Protein 3HKM (pdb70)

CATH classification: 3.30.230.70

Sequence (615 aa):
RADGRNPNQLRPFSCTRNPLDRAHGSARWAQGDTIVLAAVYGPKPGTRKGENPEKASIEVVWKPMTGQIGKQEKEYEMTLKRTLQSICLLTVHPNTTTSVILQVVGNDGSLLPCAINACCAALVFAGIPLKHLAVAIGCGVLEDGEVILDTNKAEEQQLKSFAHLVFPNLITSITHGVMSEEDYFSCIERGLAASSRISDFMRTTLQRADGRNPNQLRPFSCTRNPLDRAHGSARWAQGDTIVLAAVYGPKPGTRKGENPEKASIEVVWKPMTGQIGKQEKEYEMTLKRTLQSICLLTVHPNTTTSVILQVVGNDGSLLPCAINACCAALVFAGIPLKHLAVAIGCGVLEDGEVILDTNKAEEQQLKSFAHLVFPNSRKRGLITSITHGVMSEEDYFSCIERGLAASSRISDFMRTTLQKRADGRNPNQLRPFSCTRNPLRAHGSARWAQGDTIVLAAVYGPKPGTRKASIEVVWKPMTGQIGKQEKEYEMTLKRTLQSICLLTVHPNTTTSVILQVVGNDGSLLPCAINACCAALVFAGIPLKHLAVAIGCGVVILDTNKAEEQQLKSFAHLVFPLITSITHGMSEEDYFSCIERGLAASSRISDFMRTTLQKQ

Solvent-accessible surface area: 28335 Å² total; per-residue (Å²): 69,109,70,66,29,78,51,80,77,22,3,112,49,57,27,63,70,56,59,61,150,219,11,113,0,0,0,97,0,16,8,36,105,0,33,0,30,0,4,0,71,1,48,143,115,30,23,147,209,74,99,68,54,130,103,17,11,9,32,9,61,7,79,25,98,110,70,168,51,27,149,56,41,101,38,24,45,98,4,0,70,68,0,0,85,47,0,1,61,46,85,70,78,68,68,10,12,3,36,0,44,0,56,2,60,14,47,42,0,2,14,2,1,0,0,0,0,0,0,0,3,0,0,46,65,15,53,12,39,38,108,52,19,0,1,2,4,3,1,0,6,42,160,132,25,83,4,3,0,7,4,17,71,58,11,47,28,110,14,100,5,45,0,11,0,2,7,59,68,84,27,14,2,18,6,34,25,35,4,24,54,78,27,40,119,29,0,46,84,54,0,108,86,11,8,53,170,6,4,90,30,12,129,99,95,17,158,73,93,76,60,21,84,39,65,74,30,12,121,47,64,28,55,139,45,49,59,134,208,13,117,0,0,0,110,0,18,11,38,108,0,33,0,36,0,4,0,73,2,45,92,113,24,41,112,207,74,94,78,71,134,88,12,19,15,48,4,73,8,104,20,105,119,72,156,56,37,127,84,31,72,44,34,16,103,27,0,53,81,0,0,69,29,0,2,75,30,102,68,78,61,64,12,0,5,25,1,52,0,46,3,68,10,53,39,0,1,5,4,0,0,0,3,0,0,0,0,2,0,0,63,28,17,53,13,37,36,111,26,26,0,1,4,2,1,0,0,1,42,135,128,21,62,2,7,0,2,1,13,96,58,13,39,41,115,28,114,1,19,0,17,0,6,1,15,15,48,150,192,169,46,32,4,4,4,18,8,37,30,27,4,18,30,121,34,24,107,38,0,38,126,63,0,86,74,13,9,55,177,5,2,78,42,10,46,85,76,15,120,210,197,86,83,70,25,88,47,61,99,20,11,112,27,62,24,61,110,66,29,162,222,22,96,0,3,0,82,0,24,13,32,108,0,36,0,43,0,12,0,68,0,48,101,107,39,76,210,158,15,31,15,52,14,58,3,82,11,108,123,66,155,75,23,161,99,31,108,72,20,30,89,27,0,40,188,2,0,67,46,0,2,58,50,82,86,79,39,87,4,19,4,24,0,50,0,54,4,62,12,61,40,1,2,15,0,1,0,0,0,0,0,0,0,4,0,0,58,44,17,56,14,46,36,114,66,18,0,5,3,3,4,0,0,55,74,32,1,4,3,20,74,57,18,42,103,117,15,110,5,30,0,8,6,2,14,72,174,38,23,61,42,48,42,15,64,59,80,97,52,49,89,22,5,54,111,80,0,100,74,22,10,57,149,5,26,78,40,11,145,76,65,11,114,136,206

Secondary structure (DSSP, 8-state):
-TTS--TTPPPPEEEEE---SSSSEEEEEEETTEEEEEEE--PEE---TTS-SSS-EEEEEEE-SSS---TTHHHHHHHHHHHHHHHB-TTSS-SEEEEEEEEEEE-SS-HHHHHHHHHHHHHHHHT--BSS-EEEEEEEE-TTS-EEES--HHHHTT-SEEEEEEEE----EEEEE-EEHHHHHHHHHHHHHHHHHHHHIIIIIT-/-TTS--TT-PPPEEEEE---SSSSEEEEEEETTEEEEEEEEEEEES--TTS-TTSEEEEEEEE-SSSS--TTHHHHHHHHHHHHHHHB-TTSSSSEEEEEEEEEEE-SS-HHHHHHHHHHHHHHHHT--BSSEEEEEEEEE-SSS-EEES--HHHHHH-SEEEEEEEEE------SEEEEEEEEEHHHHHHHHHHHHHHHHHHHHHHHTTTT-/--SS--TTPPPPEEEEES----SEEEEEEETTEEEEEEEEEEEE----EEEEEEEE-SSSS--SHHHHHHHHHHHHHHHHB-TTSSSSEEEEEEEEEEE-SS-HHHHHHHHHHHHHHHHT--BSS--EEEEEE---BS--HHHHHT-S-EEEEEE---EEEEE---HHHHHHHHHHHHHHTHHHHHHHHTTTT--

B-factor: mean 26.09, std 4.74, range [13.88, 45.5]

GO terms:
  GO:0003690 double-stranded DNA binding (F, IDA)
  GO:0003727 single-stranded RNA binding (F, IDA)
  GO:0004536 DNA nuclease activity (F, IDA)
  GO:0004540 RNA nuclease activity (F, IDA)
  GO:0042802 identical protein binding (F, IPI)

Foldseek 3Di:
DVVPDDQLDFADKDWDWDPDPQALTKIFIDGPQWTKIKGKHAWAAADDPPDDLQWEAEAEDEAELDDGDDPVSVVLRVVLRQLQVQFFDTNPDGRTYMYMYMYTNGAFAPNSQRSNLRHQLRCVSSVGHTNFGKHKWKWFADDVLRIHIRHTNVSVVPGFKIKIAIVGVVRDMDIGGDADPSSVVVRVVSCVVSRVVSVVCSVPVSD/DVVPDDQQDFADKDWDWAPDDQALTKIFIDGDQWTKIKGKHDWAAADDVPDFQQWGEEAEDEAEQDDDDDPVVVVLGVVLRLLVVLFFDTRPRGRTYMYMYMYTNGAFAPNSQRRLLRNQLRCVSNVTHTLFGKHKWKWAAAPVLGIHIRDTNVRVVPGQKIKIWIDGPNPCDQTSDMDMDHDDDVSSVVNRSVSCVVCSVVSVCCSVPVSVD/DVVPDDQLDFADKDWDWADDQALTWIFIDGPQWTKIKGKHPFAAADCQGAEEEDEAEQDDDQDPVNVVLRVLLRQLVVVFFPRPPDGRTYMYMYMHGNGAWAPNSQRRNLRNLLRCVSSVTHGPAGKHWWKHFQSHINHTNVRVVVGQKIWIQIDSNRDIDMDRDDPVSVVSNVVSCVVSSCVRVVCSVPVSVDD

Structure (mmCIF, N/CA/C/O backbone):
data_3HKM
#
_entry.id   3HKM
#
_cell.length_a   111.607
_cell.length_b   111.607
_cell.length_c   57.702
_cell.angle_alpha   90.00
_cell.angle_beta   90.00
_cell.angle_gamma   120.00
#
_symmetry.space_group_name_H-M   'P 31'
#
loop_
_entity.id
_entity.type
_entity.pdbx_description
1 polymer 'Os03g0854200 protein'
2 water water
#
loop_
_atom_site.group_PDB
_atom_site.id
_atom_site.type_symbol
_atom_site.label_atom_id
_atom_site.label_alt_id
_atom_site.label_comp_id
_atom_site.label_asym_id
_atom_site.label_entity_id
_atom_site.label_seq_id
_atom_site.pdbx_PDB_ins_code
_atom_site.Cartn_x
_atom_site.Cartn_y
_atom_site.Cartn_z
_atom_site.occupancy
_atom_site.B_iso_or_equiv
_atom_site.auth_seq_id
_atom_site.auth_comp_id
_atom_site.auth_asym_id
_atom_site.auth_atom_id
_atom_site.pdbx_PDB_model_num
ATOM 1 N N . ARG A 1 5 ? 15.030 13.711 -9.922 1.00 31.36 5 ARG A N 1
ATOM 2 C CA . ARG A 1 5 ? 15.916 14.081 -8.824 1.00 28.56 5 ARG A CA 1
ATOM 3 C C . ARG A 1 5 ? 17.070 13.097 -8.795 1.00 28.05 5 ARG A C 1
ATOM 4 O O . ARG A 1 5 ? 16.960 11.997 -9.328 1.00 29.51 5 ARG A O 1
ATOM 12 N N . ALA A 1 6 ? 18.176 13.493 -8.178 1.00 30.11 6 ALA A N 1
ATOM 13 C CA . ALA A 1 6 ? 19.369 12.651 -8.135 1.00 30.64 6 ALA A CA 1
ATOM 14 C C . ALA A 1 6 ? 19.050 11.227 -7.705 1.00 30.91 6 ALA A C 1
ATOM 15 O O . ALA A 1 6 ? 19.487 10.267 -8.340 1.00 32.92 6 ALA A O 1
ATOM 17 N N . ASP A 1 7 ? 18.282 11.090 -6.627 1.00 31.35 7 ASP A N 1
ATOM 18 C CA . ASP A 1 7 ? 18.020 9.773 -6.054 1.00 30.78 7 ASP A CA 1
ATOM 19 C C . ASP A 1 7 ? 17.031 8.956 -6.876 1.00 29.98 7 ASP A C 1
ATOM 20 O O . ASP A 1 7 ? 16.810 7.776 -6.595 1.00 30.21 7 ASP A O 1
ATOM 25 N N . GLY A 1 8 ? 16.438 9.581 -7.887 1.00 29.55 8 GLY A N 1
ATOM 26 C CA . GLY A 1 8 ? 15.566 8.867 -8.801 1.00 28.20 8 GLY A CA 1
ATOM 27 C C . GLY A 1 8 ? 14.096 9.048 -8.498 1.00 29.23 8 GLY A C 1
ATOM 28 O O . GLY A 1 8 ? 13.236 8.427 -9.131 1.00 29.97 8 GLY A O 1
ATOM 29 N N . ARG A 1 9 ? 13.796 9.899 -7.525 1.00 29.28 9 ARG A N 1
ATOM 30 C CA . ARG A 1 9 ? 12.409 10.226 -7.222 1.00 26.64 9 ARG A CA 1
ATOM 31 C C . ARG A 1 9 ? 11.924 11.358 -8.116 1.00 25.72 9 ARG A C 1
ATOM 32 O O . ARG A 1 9 ? 12.720 12.145 -8.621 1.00 27.58 9 ARG A O 1
ATOM 40 N N . ASN A 1 10 ? 10.615 11.432 -8.324 1.00 29.00 10 ASN A N 1
ATOM 41 C CA . ASN A 1 10 ? 10.034 12.606 -8.965 1.00 29.36 10 ASN A CA 1
ATOM 42 C C . ASN A 1 10 ? 9.543 13.592 -7.903 1.00 27.43 10 ASN A C 1
ATOM 43 O O . ASN A 1 10 ? 9.331 13.211 -6.747 1.00 27.96 10 ASN A O 1
ATOM 48 N N . PRO A 1 11 ? 9.387 14.868 -8.286 1.00 29.52 11 PRO A N 1
ATOM 49 C CA . PRO A 1 11 ? 9.070 15.962 -7.364 1.00 27.07 11 PRO A CA 1
ATOM 50 C C . PRO A 1 11 ? 8.069 15.650 -6.245 1.00 25.84 11 PRO A C 1
ATOM 51 O O . PRO A 1 11 ? 8.329 16.031 -5.109 1.00 24.28 11 PRO A O 1
ATOM 55 N N . ASN A 1 12 ? 6.957 14.985 -6.535 1.00 26.04 12 ASN A N 1
ATOM 56 C CA . ASN A 1 12 ? 5.955 14.759 -5.491 1.00 26.75 12 ASN A CA 1
ATOM 57 C C . ASN A 1 12 ? 6.123 13.439 -4.752 1.00 26.68 12 ASN A C 1
ATOM 58 O O . ASN A 1 12 ? 5.246 13.040 -3.983 1.00 22.76 12 ASN A O 1
ATOM 63 N N . GLN A 1 13 ? 7.259 12.778 -4.975 1.00 25.59 13 GLN A N 1
ATOM 64 C CA . GLN A 1 13 ? 7.487 11.455 -4.410 1.00 25.46 13 GLN A CA 1
ATOM 65 C C . GLN A 1 13 ? 8.093 11.501 -3.007 1.00 24.92 13 GLN A C 1
ATOM 66 O O . GLN A 1 13 ? 9.146 12.109 -2.792 1.00 24.03 13 GLN A O 1
ATOM 72 N N . LEU A 1 14 ? 7.414 10.851 -2.064 1.00 23.21 14 LEU A N 1
ATOM 73 C CA . LEU A 1 14 ? 7.924 10.656 -0.716 1.00 21.29 14 LEU A CA 1
ATOM 74 C C . LEU A 1 14 ? 8.887 9.466 -0.687 1.00 22.54 14 LEU A C 1
ATOM 75 O O . LEU A 1 14 ? 8.645 8.444 -1.328 1.00 20.93 14 LEU A O 1
ATOM 80 N N . ARG A 1 15 ? 9.987 9.596 0.042 1.00 20.99 15 ARG A N 1
ATOM 81 C CA . ARG A 1 15 ? 10.906 8.474 0.150 1.00 22.23 15 ARG A CA 1
ATOM 82 C C . ARG A 1 15 ? 10.197 7.375 0.943 1.00 22.26 15 ARG A C 1
ATOM 83 O O . ARG A 1 15 ? 9.238 7.654 1.667 1.00 20.61 15 ARG A O 1
ATOM 91 N N . PRO A 1 16 ? 10.631 6.117 0.779 1.00 21.58 16 PRO A N 1
ATOM 92 C CA . PRO A 1 16 ? 9.897 5.049 1.471 1.00 21.51 16 PRO A CA 1
ATOM 93 C C . PRO A 1 16 ? 9.975 5.220 2.992 1.00 19.01 16 PRO A C 1
ATOM 94 O O . PRO A 1 16 ? 11.075 5.364 3.523 1.00 21.00 16 PRO A O 1
ATOM 98 N N . PHE A 1 17 ? 8.834 5.235 3.674 1.00 18.39 17 PHE A N 1
ATOM 99 C CA . PHE A 1 17 ? 8.834 5.302 5.139 1.00 19.44 17 PHE A CA 1
ATOM 100 C C . PHE A 1 17 ? 8.504 3.956 5.782 1.00 19.50 17 PHE A C 1
ATOM 101 O O . PHE A 1 17 ? 7.948 3.055 5.143 1.00 19.10 17 PHE A O 1
ATOM 109 N N . SER A 1 18 ? 8.861 3.832 7.056 1.00 19.49 18 SER A N 1
ATOM 110 C CA . SER A 1 18 ? 8.736 2.572 7.772 1.00 19.14 18 SER A CA 1
ATOM 111 C C . SER A 1 18 ? 8.655 2.855 9.257 1.00 18.15 18 SER A C 1
ATOM 112 O O . SER A 1 18 ? 8.983 3.951 9.696 1.00 18.53 18 SER A O 1
ATOM 115 N N . CYS A 1 19 ? 8.217 1.876 10.038 1.00 18.75 19 CYS A N 1
ATOM 116 C CA . CYS A 1 19 ? 8.132 2.083 11.481 1.00 20.02 19 CYS A CA 1
ATOM 117 C C . CYS A 1 19 ? 8.047 0.779 12.257 1.00 21.37 19 CYS A C 1
ATOM 118 O O . CYS A 1 19 ? 7.172 -0.047 12.013 1.00 22.38 19 CYS A O 1
ATOM 121 N N . THR A 1 20 ? 8.961 0.588 13.200 1.00 23.60 20 THR A N 1
ATOM 122 C CA . THR A 1 20 ? 8.789 -0.499 14.150 1.00 22.77 20 THR A CA 1
ATOM 123 C C . THR A 1 20 ? 7.963 -0.007 15.328 1.00 22.35 20 THR A C 1
ATOM 124 O O . THR A 1 20 ? 8.331 0.956 16.002 1.00 23.32 20 THR A O 1
ATOM 128 N N . ARG A 1 21 ? 6.828 -0.668 15.533 1.00 22.68 21 ARG A N 1
ATOM 129 C CA . ARG A 1 21 ? 5.951 -0.444 16.678 1.00 25.88 21 ARG A CA 1
ATOM 130 C C . ARG A 1 21 ? 6.685 -0.644 18.002 1.00 24.71 21 ARG A C 1
ATOM 131 O O . ARG A 1 21 ? 7.329 -1.674 18.211 1.00 22.06 21 ARG A O 1
ATOM 139 N N . ASN A 1 22 ? 6.555 0.344 18.888 1.00 22.61 22 ASN A N 1
ATOM 140 C CA . ASN A 1 22 ? 7.180 0.359 20.213 1.00 22.62 22 ASN A CA 1
ATOM 141 C C . ASN A 1 22 ? 8.365 -0.569 20.462 1.00 23.20 22 ASN A C 1
ATOM 142 O O . ASN A 1 22 ? 8.219 -1.630 21.071 1.00 23.43 22 ASN A O 1
ATOM 147 N N . PRO A 1 23 ? 9.552 -0.152 20.018 1.00 22.93 23 PRO A N 1
ATOM 148 C CA . PRO A 1 23 ? 10.763 -0.912 20.327 1.00 23.48 23 PRO A CA 1
ATOM 149 C C . PRO A 1 23 ? 11.046 -0.922 21.835 1.00 23.28 23 PRO A C 1
ATOM 150 O O . PRO A 1 23 ? 11.588 -1.894 22.358 1.00 24.08 23 PRO A O 1
ATOM 154 N N . LEU A 1 24 ? 10.673 0.152 22.523 1.00 22.49 24 LEU A N 1
ATOM 155 C CA . LEU A 1 24 ? 11.044 0.331 23.926 1.00 23.72 24 LEU A CA 1
ATOM 156 C C . LEU A 1 24 ? 10.054 -0.312 24.892 1.00 24.30 24 LEU A C 1
ATOM 157 O O . LEU A 1 24 ? 8.855 -0.067 24.817 1.00 25.56 24 LEU A O 1
ATOM 162 N N . ASP A 1 25 ? 10.568 -1.126 25.806 1.00 24.10 25 ASP A N 1
ATOM 163 C CA . ASP A 1 25 ? 9.725 -1.826 26.777 1.00 26.69 25 ASP A CA 1
ATOM 164 C C . ASP A 1 25 ? 9.209 -0.912 27.890 1.00 27.21 25 ASP A C 1
ATOM 165 O O . ASP A 1 25 ? 8.122 -1.140 28.435 1.00 26.67 25 ASP A O 1
ATOM 170 N N . ARG A 1 26 ? 9.991 0.113 28.228 1.00 25.23 26 ARG A N 1
ATOM 171 C CA . ARG A 1 26 ? 9.683 0.979 29.364 1.00 27.06 26 ARG A CA 1
ATOM 172 C C . ARG A 1 26 ? 8.715 2.083 28.963 1.00 28.26 26 ARG A C 1
ATOM 173 O O . ARG A 1 26 ? 8.046 2.680 29.811 1.00 27.37 26 ARG A O 1
ATOM 181 N N . ALA A 1 27 ? 8.654 2.358 27.664 1.00 25.96 27 ALA A N 1
ATOM 182 C CA . ALA A 1 27 ? 7.820 3.430 27.151 1.00 22.35 27 ALA A CA 1
ATOM 183 C C . ALA A 1 27 ? 6.367 2.969 27.065 1.00 22.01 27 ALA A C 1
ATOM 184 O O . ALA A 1 27 ? 6.093 1.785 26.852 1.00 22.63 27 ALA A O 1
ATOM 186 N N . HIS A 1 28 ? 5.436 3.896 27.253 1.00 20.32 28 HIS A N 1
ATOM 187 C CA . HIS A 1 28 ? 4.034 3.582 27.015 1.00 20.88 28 HIS A CA 1
ATOM 188 C C . HIS A 1 28 ? 3.805 3.424 25.524 1.00 19.71 28 HIS A C 1
ATOM 189 O O . HIS A 1 28 ? 3.066 2.554 25.081 1.00 17.64 28 HIS A O 1
ATOM 196 N N . GLY A 1 29 ? 4.466 4.271 24.750 1.00 20.05 29 GLY A N 1
ATOM 197 C CA . GLY A 1 29 ? 4.412 4.174 23.306 1.00 20.92 29 GLY A CA 1
ATOM 198 C C . GLY A 1 29 ? 5.727 4.611 22.698 1.00 20.77 29 GLY A C 1
ATOM 199 O O . GLY A 1 29 ? 6.311 5.607 23.116 1.00 19.76 29 GLY A O 1
ATOM 200 N N . SER A 1 30 ? 6.209 3.863 21.716 1.00 21.68 30 SER A N 1
ATOM 201 C CA . SER A 1 30 ? 7.373 4.318 20.980 1.00 20.17 30 SER A CA 1
ATOM 202 C C . SER A 1 30 ? 7.314 3.953 19.497 1.00 21.09 30 SER A C 1
ATOM 203 O O . SER A 1 30 ? 6.551 3.089 19.081 1.00 21.69 30 SER A O 1
ATOM 206 N N . ALA A 1 31 ? 8.126 4.642 18.707 1.00 21.02 31 ALA A N 1
ATOM 207 C CA . ALA A 1 31 ? 8.176 4.447 17.269 1.00 20.28 31 ALA A CA 1
ATOM 208 C C . ALA A 1 31 ? 9.568 4.793 16.770 1.00 18.18 31 ALA A C 1
ATOM 209 O O . ALA A 1 31 ? 10.035 5.901 16.973 1.00 17.15 31 ALA A O 1
ATOM 211 N N . ARG A 1 32 ? 10.234 3.832 16.143 1.00 16.53 32 ARG A N 1
ATOM 212 C CA . ARG A 1 32 ? 11.418 4.136 15.364 1.00 19.29 32 ARG A CA 1
ATOM 213 C C . ARG A 1 32 ? 10.953 4.382 13.932 1.00 20.36 32 ARG A C 1
ATOM 214 O O . ARG A 1 32 ? 10.628 3.448 13.195 1.00 20.68 32 ARG A O 1
ATOM 222 N N . TRP A 1 33 ? 10.904 5.651 13.551 1.00 19.28 33 TRP A N 1
ATOM 223 C CA . TRP A 1 33 ? 10.320 6.041 12.277 1.00 18.97 33 TRP A CA 1
ATOM 224 C C . TRP A 1 33 ? 11.435 6.356 11.270 1.00 20.17 33 TRP A C 1
ATOM 225 O O . TRP A 1 33 ? 12.391 7.073 11.589 1.00 17.62 33 TRP A O 1
ATOM 236 N N . ALA A 1 34 ? 11.316 5.805 10.063 1.00 16.59 34 ALA A N 1
ATOM 237 C CA . ALA A 1 34 ? 12.328 6.017 9.040 1.00 17.33 34 ALA A CA 1
ATOM 238 C C . ALA A 1 34 ? 11.767 6.527 7.710 1.00 17.46 34 ALA A C 1
ATOM 239 O O . ALA A 1 34 ? 10.785 6.007 7.185 1.00 16.47 34 ALA A O 1
ATOM 241 N N . GLN A 1 35 ? 12.400 7.562 7.178 1.00 16.92 35 GLN A N 1
ATOM 242 C CA . GLN A 1 35 ? 12.149 7.981 5.813 1.00 19.39 35 GLN A CA 1
ATOM 243 C C . GLN A 1 35 ? 13.502 8.039 5.131 1.00 18.95 35 GLN A C 1
ATOM 244 O O . GLN A 1 35 ? 14.339 8.865 5.480 1.00 19.32 35 GLN A O 1
ATOM 250 N N . GLY A 1 36 ? 13.730 7.148 4.175 1.00 19.09 36 GLY A N 1
ATOM 251 C CA . GLY A 1 36 ? 15.056 7.008 3.612 1.00 20.09 36 GLY A CA 1
ATOM 252 C C . GLY A 1 36 ? 16.033 6.723 4.738 1.00 21.71 36 GLY A C 1
ATOM 253 O O . GLY A 1 36 ? 15.743 5.909 5.623 1.00 21.45 36 GLY A O 1
ATOM 254 N N . ASP A 1 37 ? 17.181 7.397 4.718 1.00 22.52 37 ASP A N 1
ATOM 255 C CA . ASP A 1 37 ? 18.209 7.197 5.741 1.00 22.30 37 ASP A CA 1
ATOM 256 C C . ASP A 1 37 ? 17.988 8.093 6.947 1.00 21.43 37 ASP A C 1
ATOM 257 O O . ASP A 1 37 ? 18.708 8.000 7.937 1.00 22.97 37 ASP A O 1
ATOM 262 N N . THR A 1 38 ? 17.016 8.989 6.851 1.00 21.42 38 THR A N 1
ATOM 263 C CA . THR A 1 38 ? 16.655 9.814 7.995 1.00 20.93 38 THR A CA 1
ATOM 264 C C . THR A 1 38 ? 15.789 8.984 8.924 1.00 21.84 38 THR A C 1
ATOM 265 O O . THR A 1 38 ? 14.629 8.675 8.606 1.00 20.90 38 THR A O 1
ATOM 269 N N . ILE A 1 39 ? 16.354 8.610 10.066 1.00 20.09 39 ILE A N 1
ATOM 270 C CA . ILE A 1 39 ? 15.640 7.759 11.009 1.00 22.22 39 ILE A CA 1
ATOM 271 C C . ILE A 1 39 ? 15.665 8.291 12.443 1.00 22.60 39 ILE A C 1
ATOM 272 O O . ILE A 1 39 ? 16.675 8.828 12.910 1.00 21.37 39 ILE A O 1
ATOM 277 N N . VAL A 1 40 ? 14.536 8.122 13.126 1.00 19.26 40 VAL A N 1
ATOM 278 C CA . VAL A 1 40 ? 14.302 8.724 14.428 1.00 21.02 40 VAL A CA 1
ATOM 279 C C . VAL A 1 40 ? 13.615 7.731 15.375 1.00 20.54 40 VAL A C 1
ATOM 280 O O . VAL A 1 40 ? 12.840 6.884 14.929 1.00 21.16 40 VAL A O 1
ATOM 284 N N . LEU A 1 41 ? 13.900 7.830 16.674 1.00 19.58 41 LEU A N 1
ATOM 285 C CA . LEU A 1 41 ? 13.184 7.038 17.677 1.00 19.44 41 LEU A CA 1
ATOM 286 C C . LEU A 1 41 ? 12.380 7.926 18.625 1.00 18.94 41 LEU A C 1
ATOM 287 O O . LEU A 1 41 ? 12.936 8.802 19.288 1.00 19.35 41 LEU A O 1
ATOM 292 N N . ALA A 1 42 ? 11.073 7.683 18.686 1.00 18.74 42 ALA A N 1
ATOM 293 C CA . ALA A 1 42 ? 10.145 8.481 19.496 1.00 19.82 42 ALA A CA 1
ATOM 294 C C . ALA A 1 42 ? 9.578 7.705 20.692 1.00 19.31 42 ALA A C 1
ATOM 295 O O . ALA A 1 42 ? 8.968 6.662 20.522 1.00 19.20 42 ALA A O 1
ATOM 297 N N . ALA A 1 43 ? 9.773 8.226 21.900 1.00 21.66 43 ALA A N 1
ATOM 298 C CA . ALA A 1 43 ? 9.335 7.537 23.120 1.00 21.52 43 ALA A CA 1
ATOM 299 C C . ALA A 1 43 ? 8.360 8.401 23.915 1.00 20.61 43 ALA A C 1
ATOM 300 O O . ALA A 1 43 ? 8.656 9.558 24.203 1.00 20.47 43 ALA A O 1
ATOM 302 N N . VAL A 1 44 ? 7.204 7.840 24.266 1.00 18.42 44 VAL A N 1
ATOM 303 C CA . VAL A 1 44 ? 6.170 8.572 24.991 1.00 19.44 44 VAL A CA 1
ATOM 304 C C . VAL A 1 44 ? 5.820 7.853 26.280 1.00 20.14 44 VAL A C 1
ATOM 305 O O . VAL A 1 44 ? 5.723 6.635 26.293 1.00 19.44 44 VAL A O 1
ATOM 309 N N . TYR A 1 45 ? 5.607 8.601 27.359 1.00 18.76 45 TYR A N 1
ATOM 310 C CA . TYR A 1 45 ? 5.411 7.964 28.658 1.00 20.41 45 TYR A CA 1
ATOM 311 C C . TYR A 1 45 ? 4.000 8.104 29.294 1.00 23.31 45 TYR A C 1
ATOM 312 O O . TYR A 1 45 ? 3.856 8.664 30.370 1.00 23.64 45 TYR A O 1
ATOM 321 N N . GLY A 1 46 ? 2.978 7.555 28.616 1.00 27.72 46 GLY A N 1
ATOM 322 C CA . GLY A 1 46 ? 1.583 7.567 29.063 1.00 20.14 46 GLY A CA 1
ATOM 323 C C . GLY A 1 46 ? 1.236 8.862 29.764 1.00 23.34 46 GLY A C 1
ATOM 324 O O . GLY A 1 46 ? 2.102 9.715 29.932 1.00 25.23 46 GLY A O 1
ATOM 325 N N . PRO A 1 47 ? -0.029 9.049 30.166 1.00 22.07 47 PRO A N 1
ATOM 326 C CA . PRO A 1 47 ? -0.194 10.267 30.959 1.00 23.35 47 PRO A CA 1
ATOM 327 C C . PRO A 1 47 ? 0.168 9.988 32.419 1.00 24.11 47 PRO A C 1
ATOM 328 O O . PRO A 1 47 ? -0.419 9.088 33.026 1.00 24.28 47 PRO A O 1
ATOM 332 N N . LYS A 1 48 ? 1.141 10.730 32.953 1.00 22.94 48 LYS A N 1
ATOM 333 C CA . LYS A 1 48 ? 1.609 10.544 34.328 1.00 24.50 48 LYS A CA 1
ATOM 334 C C . LYS A 1 48 ? 1.061 11.628 35.278 1.00 22.63 48 LYS A C 1
ATOM 335 O O . LYS A 1 48 ? 1.237 12.820 35.032 1.00 22.14 48 LYS A O 1
ATOM 341 N N . PRO A 1 49 ? 0.388 11.211 36.367 1.00 24.71 49 PRO A N 1
ATOM 342 C CA . PRO A 1 49 ? -0.177 12.162 37.338 1.00 23.95 49 PRO A CA 1
ATOM 343 C C . PRO A 1 49 ? 0.828 13.218 37.807 1.00 23.16 49 PRO A C 1
ATOM 344 O O . PRO A 1 49 ? 1.988 12.904 38.062 1.00 24.46 49 PRO A O 1
ATOM 348 N N . GLY A 1 50 ? 0.377 14.459 37.928 1.00 23.23 50 GLY A N 1
ATOM 349 C CA . GLY A 1 50 ? 1.218 15.523 38.447 1.00 25.33 50 GLY A CA 1
ATOM 350 C C . GLY A 1 50 ? 1.635 16.518 37.382 1.00 26.82 50 GLY A C 1
ATOM 351 O O . GLY A 1 50 ? 1.699 16.186 36.203 1.00 25.35 50 GLY A O 1
ATOM 352 N N . THR A 1 51 ? 1.926 17.744 37.801 1.00 28.71 51 THR A N 1
ATOM 353 C CA . THR A 1 51 ? 2.300 18.800 36.867 1.00 31.03 51 THR A CA 1
ATOM 354 C C . THR A 1 51 ? 3.460 19.648 37.392 1.00 33.33 51 THR A C 1
ATOM 355 O O . THR A 1 51 ? 3.396 20.189 38.503 1.00 33.43 51 THR A O 1
ATOM 359 N N . ARG A 1 52 ? 4.516 19.753 36.585 1.00 33.71 52 ARG A N 1
ATOM 360 C CA . ARG A 1 52 ? 5.619 20.676 36.851 1.00 35.31 52 ARG A CA 1
ATOM 361 C C . ARG A 1 52 ? 5.110 21.917 37.576 1.00 34.37 52 ARG A C 1
ATOM 362 O O . ARG A 1 52 ? 4.038 22.430 37.262 1.00 35.88 52 ARG A O 1
ATOM 370 N N . LYS A 1 53 ? 5.883 22.400 38.541 1.00 35.28 53 LYS A N 1
ATOM 371 C CA . LYS A 1 53 ? 5.422 23.472 39.416 1.00 34.94 53 LYS A CA 1
ATOM 372 C C . LYS A 1 53 ? 5.101 24.747 38.625 1.00 34.66 53 LYS A C 1
ATOM 373 O O . LYS A 1 53 ? 4.290 25.582 39.054 1.00 34.29 53 LYS A O 1
ATOM 379 N N . GLY A 1 54 ? 5.727 24.880 37.460 1.00 34.18 54 GLY A N 1
ATOM 380 C CA . GLY A 1 54 ? 5.536 26.048 36.620 1.00 34.99 54 GLY A CA 1
ATOM 381 C C . GLY A 1 54 ? 4.446 25.892 35.574 1.00 38.12 54 GLY A C 1
ATOM 382 O O . GLY A 1 54 ? 4.263 26.778 34.735 1.00 39.28 54 GLY A O 1
ATOM 383 N N . GLU A 1 55 ? 3.722 24.773 35.619 1.00 36.57 55 GLU A N 1
ATOM 384 C CA . GLU A 1 55 ? 2.625 24.524 34.681 1.00 34.82 55 GLU A CA 1
ATOM 385 C C . GLU A 1 55 ? 1.256 24.598 35.370 1.00 33.56 55 GLU A C 1
ATOM 386 O O . GLU A 1 55 ? 1.186 24.828 36.575 1.00 36.87 55 GLU A O 1
ATOM 392 N N . ASN A 1 56 ? 0.181 24.375 34.611 1.00 35.19 56 ASN A N 1
ATOM 393 C CA . ASN A 1 56 ? -1.185 24.787 35.001 1.00 33.42 56 ASN A CA 1
ATOM 394 C C . ASN A 1 56 ? -2.127 23.813 35.762 1.00 34.02 56 ASN A C 1
ATOM 395 O O . ASN A 1 56 ? -3.234 24.197 36.131 1.00 35.73 56 ASN A O 1
ATOM 400 N N . PRO A 1 57 ? -1.661 22.603 36.093 1.00 31.85 57 PRO A N 1
ATOM 401 C CA . PRO A 1 57 ? -2.443 21.406 36.431 1.00 32.02 57 PRO A CA 1
ATOM 402 C C . PRO A 1 57 ? -3.931 21.311 36.022 1.00 31.71 57 PRO A C 1
ATOM 403 O O . PRO A 1 57 ? -4.522 20.252 36.237 1.00 29.08 57 PRO A O 1
ATOM 407 N N . GLU A 1 58 ? -4.521 22.359 35.454 1.00 32.40 58 GLU A N 1
ATOM 408 C CA . GLU A 1 58 ? -5.921 22.311 35.037 1.00 30.79 58 GLU A CA 1
ATOM 409 C C . GLU A 1 58 ? -6.062 21.643 33.666 1.00 32.17 58 GLU A C 1
ATOM 410 O O . GLU A 1 58 ? -7.122 21.107 33.329 1.00 30.50 58 GLU A O 1
ATOM 416 N N . LYS A 1 59 ? -4.988 21.693 32.881 1.00 31.04 59 LYS A N 1
ATOM 417 C CA . LYS A 1 59 ? -4.924 21.033 31.580 1.00 29.69 59 LYS A CA 1
ATOM 418 C C . LYS A 1 59 ? -3.746 20.057 31.565 1.00 29.35 59 LYS A C 1
ATOM 419 O O . LYS A 1 59 ? -2.819 20.192 32.369 1.00 29.09 59 LYS A O 1
ATOM 425 N N . ALA A 1 60 ? -3.781 19.074 30.663 1.00 25.75 60 ALA A N 1
ATOM 426 C CA . ALA A 1 60 ? -2.688 18.108 30.550 1.00 25.25 60 ALA A CA 1
ATOM 427 C C . ALA A 1 60 ? -1.406 18.748 29.998 1.00 25.12 60 ALA A C 1
ATOM 428 O O . ALA A 1 60 ? -1.451 19.631 29.144 1.00 24.75 60 ALA A O 1
ATOM 430 N N . SER A 1 61 ? -0.265 18.297 30.504 1.00 27.63 61 SER A N 1
ATOM 431 C CA . SER A 1 61 ? 1.034 18.800 30.062 1.00 25.22 61 SER A CA 1
ATOM 432 C C . SER A 1 61 ? 1.681 17.848 29.072 1.00 23.69 61 SER A C 1
ATOM 433 O O . SER A 1 61 ? 1.660 16.630 29.263 1.00 23.06 61 SER A O 1
ATOM 436 N N . ILE A 1 62 ? 2.252 18.415 28.014 1.00 23.27 62 ILE A N 1
ATOM 437 C CA . ILE A 1 62 ? 3.066 17.661 27.073 1.00 22.69 62 ILE A CA 1
ATOM 438 C C . ILE A 1 62 ? 4.448 18.301 27.080 1.00 23.45 62 ILE A C 1
ATOM 439 O O . ILE A 1 62 ? 4.568 19.512 26.914 1.00 25.09 62 ILE A O 1
ATOM 444 N N . GLU A 1 63 ? 5.482 17.495 27.314 1.00 20.82 63 GLU A N 1
ATOM 445 C CA . GLU A 1 63 ? 6.852 17.992 27.369 1.00 22.16 63 GLU A CA 1
ATOM 446 C C . GLU A 1 63 ? 7.746 17.212 26.407 1.00 22.50 63 GLU A C 1
ATOM 447 O O . GLU A 1 63 ? 7.490 16.039 26.150 1.00 21.09 63 GLU A O 1
ATOM 453 N N . VAL A 1 64 ? 8.790 17.856 25.883 1.00 19.35 64 VAL A N 1
ATOM 454 C CA . VAL A 1 64 ? 9.626 17.232 24.862 1.00 22.02 64 VAL A CA 1
ATOM 455 C C . VAL A 1 64 ? 11.122 17.543 25.010 1.00 24.04 64 VAL A C 1
ATOM 456 O O . VAL A 1 64 ? 11.520 18.683 25.240 1.00 26.18 64 VAL A O 1
ATOM 460 N N . VAL A 1 65 ? 11.947 16.512 24.892 1.00 23.64 65 VAL A N 1
ATOM 461 C CA . VAL A 1 65 ? 13.385 16.697 24.860 1.00 23.13 65 VAL A CA 1
ATOM 462 C C . VAL A 1 65 ? 13.941 16.094 23.581 1.00 25.51 65 VAL A C 1
ATOM 463 O O . VAL A 1 65 ? 13.727 14.918 23.282 1.00 23.12 65 VAL A O 1
ATOM 467 N N . TRP A 1 66 ? 14.630 16.938 22.817 1.00 27.76 66 TRP A N 1
ATOM 468 C CA . TRP A 1 66 ? 15.210 16.572 21.540 1.00 24.17 66 TRP A CA 1
ATOM 469 C C . TRP A 1 66 ? 16.657 16.184 21.789 1.00 24.02 66 TRP A C 1
ATOM 470 O O . TRP A 1 66 ? 17.423 16.965 22.340 1.00 24.86 66 TRP A O 1
ATOM 481 N N . LYS A 1 67 ? 17.027 14.972 21.392 1.00 24.72 67 LYS A N 1
ATOM 482 C CA . LYS A 1 67 ? 18.363 14.452 21.662 1.00 25.51 67 LYS A CA 1
ATOM 483 C C . LYS A 1 67 ? 19.117 14.171 20.363 1.00 25.63 67 LYS A C 1
ATOM 484 O O . LYS A 1 67 ? 18.640 13.405 19.524 1.00 22.08 67 LYS A O 1
ATOM 490 N N . PRO A 1 68 ? 20.303 14.796 20.201 1.00 27.61 68 PRO A N 1
ATOM 491 C CA . PRO A 1 68 ? 21.112 14.673 18.982 1.00 26.87 68 PRO A CA 1
ATOM 492 C C . PRO A 1 68 ? 21.715 13.282 18.871 1.00 26.09 68 PRO A C 1
ATOM 493 O O . PRO A 1 68 ? 21.903 12.617 19.890 1.00 25.09 68 PRO A O 1
ATOM 497 N N . MET A 1 69 ? 22.033 12.847 17.658 1.00 25.04 69 MET A N 1
ATOM 498 C CA . MET A 1 69 ? 22.579 11.507 17.496 1.00 26.15 69 MET A CA 1
ATOM 499 C C . MET A 1 69 ? 23.978 11.413 18.103 1.00 30.02 69 MET A C 1
ATOM 500 O O . MET A 1 69 ? 24.562 10.328 18.171 1.00 29.21 69 MET A O 1
ATOM 505 N N . THR A 1 70 ? 24.488 12.550 18.581 1.00 28.30 70 THR A N 1
ATOM 506 C CA . THR A 1 70 ? 25.822 12.603 19.166 1.00 28.95 70 THR A CA 1
ATOM 507 C C . THR A 1 70 ? 26.097 13.984 19.761 1.00 30.76 70 THR A C 1
ATOM 508 O O . THR A 1 70 ? 25.532 14.984 19.311 1.00 32.99 70 THR A O 1
ATOM 512 N N . GLY A 1 71 ? 26.959 14.043 20.773 1.00 32.81 71 GLY A N 1
ATOM 513 C CA . GLY A 1 71 ? 27.249 15.297 21.456 1.00 29.78 71 GLY A CA 1
ATOM 514 C C . GLY A 1 71 ? 26.013 15.885 22.108 1.00 29.75 71 GLY A C 1
ATOM 515 O O . GLY A 1 71 ? 25.121 15.144 22.528 1.00 32.81 71 GLY A O 1
ATOM 516 N N . GLN A 1 72 ? 25.946 17.210 22.205 1.00 28.36 72 GLN A N 1
ATOM 517 C CA . GLN A 1 72 ? 24.728 17.830 22.718 1.00 30.59 72 GLN A CA 1
ATOM 518 C C . GLN A 1 72 ? 24.100 18.911 21.843 1.00 32.17 72 GLN A C 1
ATOM 519 O O . GLN A 1 72 ? 24.725 19.453 20.924 1.00 32.75 72 GLN A O 1
ATOM 525 N N . ILE A 1 73 ? 22.844 19.204 22.163 1.00 32.53 73 ILE A N 1
ATOM 526 C CA . ILE A 1 73 ? 21.941 19.915 21.273 1.00 30.28 73 ILE A CA 1
ATOM 527 C C . ILE A 1 73 ? 22.451 21.285 20.852 1.00 32.20 73 ILE A C 1
ATOM 528 O O . ILE A 1 73 ? 22.762 22.139 21.689 1.00 31.77 73 ILE A O 1
ATOM 533 N N . GLY A 1 74 ? 22.537 21.474 19.537 1.00 32.78 74 GLY A N 1
ATOM 534 C CA . GLY A 1 74 ? 22.974 22.728 18.953 1.00 31.44 74 GLY A CA 1
ATOM 535 C C . GLY A 1 74 ? 21.827 23.693 18.729 1.00 32.24 74 GLY A C 1
ATOM 536 O O . GLY A 1 74 ? 20.682 23.414 19.092 1.00 31.50 74 GLY A O 1
ATOM 537 N N . LYS A 1 75 ? 22.130 24.834 18.121 1.00 31.49 75 LYS A N 1
ATOM 538 C CA . LYS A 1 75 ? 21.127 25.874 17.929 1.00 30.93 75 LYS A CA 1
ATOM 539 C C . LYS A 1 75 ? 20.027 25.441 16.960 1.00 30.12 75 LYS A C 1
ATOM 540 O O . LYS A 1 75 ? 18.888 25.905 17.054 1.00 28.87 75 LYS A O 1
ATOM 546 N N . GLN A 1 76 ? 20.371 24.556 16.029 1.00 29.95 76 GLN A N 1
ATOM 547 C CA . GLN A 1 76 ? 19.383 24.044 15.085 1.00 28.78 76 GLN A CA 1
ATOM 548 C C . GLN A 1 76 ? 18.461 22.980 15.694 1.00 27.68 76 GLN A C 1
ATOM 549 O O . GLN A 1 76 ? 17.246 23.088 15.587 1.00 29.76 76 GLN A O 1
ATOM 555 N N . GLU A 1 77 ? 19.023 21.965 16.341 1.00 27.48 77 GLU A N 1
ATOM 556 C CA . GLU A 1 77 ? 18.194 20.896 16.896 1.00 28.10 77 GLU A CA 1
ATOM 557 C C . GLU A 1 77 ? 17.415 21.345 18.121 1.00 28.54 77 GLU A C 1
ATOM 558 O O . GLU A 1 77 ? 16.581 20.593 18.624 1.00 28.10 77 GLU A O 1
ATOM 564 N N . LYS A 1 78 ? 17.700 22.548 18.615 1.00 28.28 78 LYS A N 1
ATOM 565 C CA . LYS A 1 78 ? 16.986 23.068 19.782 1.00 27.54 78 LYS A CA 1
ATOM 566 C C . LYS A 1 78 ? 15.843 23.991 19.362 1.00 27.50 78 LYS A C 1
ATOM 567 O O . LYS A 1 78 ? 14.961 24.313 20.159 1.00 28.45 78 LYS A O 1
ATOM 573 N N . GLU A 1 79 ? 15.847 24.407 18.102 1.00 27.80 79 GLU A N 1
ATOM 574 C CA . GLU A 1 79 ? 14.686 25.090 17.561 1.00 27.97 79 GLU A CA 1
ATOM 575 C C . GLU A 1 79 ? 13.725 24.014 17.073 1.00 26.47 79 GLU A C 1
ATOM 576 O O . GLU A 1 79 ? 12.507 24.183 17.111 1.00 25.59 79 GLU A O 1
ATOM 582 N N . TYR A 1 80 ? 14.290 22.897 16.626 1.00 24.82 80 TYR A N 1
ATOM 583 C CA . TYR A 1 80 ? 13.491 21.741 16.248 1.00 25.34 80 TYR A CA 1
ATOM 584 C C . TYR A 1 80 ? 12.741 21.228 17.465 1.00 24.93 80 TYR A C 1
ATOM 585 O O . TYR A 1 80 ? 11.562 20.880 17.380 1.00 24.28 80 TYR A O 1
ATOM 594 N N . GLU A 1 81 ? 13.440 21.183 18.597 1.00 25.58 81 GLU A N 1
ATOM 595 C CA . GLU A 1 81 ? 12.860 20.756 19.866 1.00 25.68 81 GLU A CA 1
ATOM 596 C C . GLU A 1 81 ? 11.663 21.632 20.191 1.00 26.72 81 GLU A C 1
ATOM 597 O O . GLU A 1 81 ? 10.624 21.138 20.652 1.00 24.87 81 GLU A O 1
ATOM 603 N N . MET A 1 82 ? 11.826 22.932 19.928 1.00 25.71 82 MET A N 1
ATOM 604 C CA . MET A 1 82 ? 10.805 23.946 20.178 1.00 25.53 82 MET A CA 1
ATOM 605 C C . MET A 1 82 ? 9.606 23.778 19.249 1.00 24.99 82 MET A C 1
ATOM 606 O O . MET A 1 82 ? 8.463 23.733 19.698 1.00 25.20 82 MET A O 1
ATOM 611 N N . THR A 1 83 ? 9.869 23.678 17.951 1.00 25.26 83 THR A N 1
ATOM 612 C CA . THR A 1 83 ? 8.794 23.514 16.984 1.00 25.00 83 THR A CA 1
ATOM 613 C C . THR A 1 83 ? 7.985 22.262 17.295 1.00 23.24 83 THR A C 1
ATOM 614 O O . THR A 1 83 ? 6.754 22.300 17.321 1.00 24.45 83 THR A O 1
ATOM 618 N N . LEU A 1 84 ? 8.692 21.161 17.544 1.00 22.18 84 LEU A N 1
ATOM 619 C CA . LEU A 1 84 ? 8.088 19.878 17.909 1.00 20.48 84 LEU A CA 1
ATOM 620 C C . LEU A 1 84 ? 7.153 19.995 19.121 1.00 21.31 84 LEU A C 1
ATOM 621 O O . LEU A 1 84 ? 6.043 19.466 19.105 1.00 20.83 84 LEU A O 1
ATOM 626 N N . LYS A 1 85 ? 7.592 20.710 20.158 1.00 23.78 85 LYS A N 1
ATOM 627 C CA . LYS A 1 85 ? 6.776 20.924 21.359 1.00 22.05 85 LYS A CA 1
ATOM 628 C C . LYS A 1 85 ? 5.516 21.745 21.034 1.00 21.52 85 LYS A C 1
ATOM 629 O O . LYS A 1 85 ? 4.431 21.437 21.514 1.00 24.13 85 LYS A O 1
ATOM 635 N N . ARG A 1 86 ? 5.666 22.781 20.215 1.00 22.79 86 ARG A N 1
ATOM 636 C CA . ARG A 1 86 ? 4.533 23.577 19.742 1.00 23.56 86 ARG A CA 1
ATOM 637 C C . ARG A 1 86 ? 3.530 22.713 19.009 1.00 21.47 86 ARG A C 1
ATOM 638 O O . ARG A 1 86 ? 2.326 22.826 19.220 1.00 20.33 86 ARG A O 1
ATOM 646 N N . THR A 1 87 ? 4.047 21.875 18.118 1.00 22.21 87 THR A N 1
ATOM 647 C CA . THR A 1 87 ? 3.233 21.035 17.245 1.00 20.70 87 THR A CA 1
ATOM 648 C C . THR A 1 87 ? 2.481 19.960 18.023 1.00 22.00 87 THR A C 1
ATOM 649 O O . THR A 1 87 ? 1.300 19.711 17.776 1.00 21.84 87 THR A O 1
ATOM 653 N N . LEU A 1 88 ? 3.173 19.321 18.962 1.00 20.11 88 LEU A N 1
ATOM 654 C CA . LEU A 1 88 ? 2.581 18.244 19.732 1.00 20.15 88 LEU A CA 1
ATOM 655 C C . LEU A 1 88 ? 1.531 18.764 20.700 1.00 21.54 88 LEU A C 1
ATOM 656 O O . LEU A 1 88 ? 0.430 18.231 20.759 1.00 20.70 88 LEU A O 1
ATOM 661 N N . GLN A 1 89 ? 1.877 19.800 21.460 1.00 20.92 89 GLN A N 1
ATOM 662 C CA . GLN A 1 89 ? 0.923 20.430 22.366 1.00 21.63 89 GLN A CA 1
ATOM 663 C C . GLN A 1 89 ? -0.328 20.837 21.587 1.00 22.99 89 GLN A C 1
ATOM 664 O O . GLN A 1 89 ? -1.452 20.773 22.095 1.00 23.27 89 GLN A O 1
ATOM 670 N N . SER A 1 90 ? -0.112 21.237 20.340 1.00 21.13 90 SER A N 1
ATOM 671 C CA . SER A 1 90 ? -1.181 21.624 19.429 1.00 21.64 90 SER A CA 1
ATOM 672 C C . SER A 1 90 ? -2.159 20.489 19.113 1.00 22.81 90 SER A C 1
ATOM 673 O O . SER A 1 90 ? -3.379 20.670 19.202 1.00 23.65 90 SER A O 1
ATOM 676 N N . ILE A 1 91 ? -1.633 19.324 18.745 1.00 21.11 91 ILE A N 1
ATOM 677 C CA . ILE A 1 91 ? -2.499 18.239 18.287 1.00 21.09 91 ILE A CA 1
ATOM 678 C C . ILE A 1 91 ? -3.089 17.424 19.422 1.00 20.18 91 ILE A C 1
ATOM 679 O O . ILE A 1 91 ? -4.097 16.765 19.241 1.00 20.27 91 ILE A O 1
ATOM 684 N N . CYS A 1 92 ? -2.457 17.469 20.588 1.00 20.71 92 CYS A N 1
ATOM 685 C CA . CYS A 1 92 ? -2.932 16.713 21.740 1.00 21.00 92 CYS A CA 1
ATOM 686 C C . CYS A 1 92 ? -4.193 17.331 22.320 1.00 23.53 92 CYS A C 1
ATOM 687 O O . CYS A 1 92 ? -4.285 18.554 22.462 1.00 24.88 92 CYS A O 1
ATOM 690 N N . LEU A 1 93 ? -5.175 16.493 22.649 1.00 23.15 93 LEU A N 1
ATOM 691 C CA . LEU A 1 93 ? -6.342 16.985 23.374 1.00 24.42 93 LEU A CA 1
ATOM 692 C C . LEU A 1 93 ? -6.014 17.092 24.872 1.00 25.09 93 LEU A C 1
ATOM 693 O O . LEU A 1 93 ? -5.799 16.085 25.554 1.00 23.46 93 LEU A O 1
ATOM 698 N N . LEU A 1 94 ? -5.982 18.322 25.374 1.00 24.96 94 LEU A N 1
ATOM 699 C CA . LEU A 1 94 ? -5.388 18.618 26.678 1.00 25.34 94 LEU A CA 1
ATOM 700 C C . LEU A 1 94 ? -6.385 18.562 27.827 1.00 27.76 94 LEU A C 1
ATOM 701 O O . LEU A 1 94 ? -6.008 18.542 29.001 1.00 27.74 94 LEU A O 1
ATOM 706 N N . THR A 1 95 ? -7.660 18.531 27.471 1.00 26.15 95 THR A N 1
ATOM 707 C CA . THR A 1 95 ? -8.743 18.588 28.436 1.00 27.38 95 THR A CA 1
ATOM 708 C C . THR A 1 95 ? -9.139 17.211 28.994 1.00 26.93 95 THR A C 1
ATOM 709 O O . THR A 1 95 ? -9.921 17.121 29.938 1.00 28.62 95 THR A O 1
ATOM 713 N N . VAL A 1 96 ? -8.600 16.141 28.417 1.00 25.64 96 VAL A N 1
ATOM 714 C CA . VAL A 1 96 ? -8.993 14.793 28.824 1.00 24.27 96 VAL A CA 1
ATOM 715 C C . VAL A 1 96 ? -8.351 14.358 30.147 1.00 25.71 96 VAL A C 1
ATOM 716 O O . VAL A 1 96 ? -9.046 13.872 31.053 1.00 26.02 96 VAL A O 1
ATOM 720 N N . HIS A 1 97 ? -7.035 14.535 30.260 1.00 24.15 97 HIS A N 1
ATOM 721 C CA . HIS A 1 97 ? -6.308 14.071 31.433 1.00 22.44 97 HIS A CA 1
ATOM 722 C C . HIS A 1 97 ? -5.588 15.194 32.159 1.00 23.91 97 HIS A C 1
ATOM 723 O O . HIS A 1 97 ? -4.368 15.290 32.091 1.00 24.18 97 HIS A O 1
ATOM 730 N N . PRO A 1 98 ? -6.349 16.041 32.866 1.00 23.96 98 PRO A N 1
ATOM 731 C CA . PRO A 1 98 ? -5.825 17.179 33.629 1.00 24.39 98 PRO A CA 1
ATOM 732 C C . PRO A 1 98 ? -4.903 16.716 34.746 1.00 25.44 98 PRO A C 1
ATOM 733 O O . PRO A 1 98 ? -5.020 15.566 35.193 1.00 22.95 98 PRO A O 1
ATOM 737 N N . ASN A 1 99 ? -4.019 17.610 35.192 1.00 24.92 99 ASN A N 1
ATOM 738 C CA . ASN A 1 99 ? -3.002 17.294 36.197 1.00 25.16 99 ASN A CA 1
ATOM 739 C C . ASN A 1 99 ? -2.219 16.050 35.826 1.00 24.57 99 ASN A C 1
ATOM 740 O O . ASN A 1 99 ? -2.120 15.104 36.603 1.00 24.41 99 ASN A O 1
ATOM 745 N N . THR A 1 100 ? -1.657 16.072 34.624 1.00 25.80 100 THR A N 1
ATOM 746 C CA . THR A 1 100 ? -0.956 14.923 34.079 1.00 25.54 100 THR A CA 1
ATOM 747 C C . THR A 1 100 ? 0.184 15.399 33.170 1.00 23.35 100 THR A C 1
ATOM 748 O O . THR A 1 100 ? 0.079 16.434 32.530 1.00 24.53 100 THR A O 1
ATOM 752 N N . THR A 1 101 ? 1.280 14.656 33.126 1.00 23.34 101 THR A N 1
ATOM 753 C CA . THR A 1 101 ? 2.378 15.021 32.242 1.00 23.20 101 THR A CA 1
ATOM 754 C C . THR A 1 101 ? 2.749 13.866 31.323 1.00 23.20 101 THR A C 1
ATOM 755 O O . THR A 1 101 ? 3.017 12.752 31.778 1.00 21.40 101 THR A O 1
ATOM 759 N N . THR A 1 102 ? 2.759 14.147 30.025 1.00 21.15 102 THR A N 1
ATOM 760 C CA . THR A 1 102 ? 3.238 13.204 29.032 1.00 20.49 102 THR A CA 1
ATOM 761 C C . THR A 1 102 ? 4.578 13.692 28.478 1.00 20.22 102 THR A C 1
ATOM 762 O O . THR A 1 102 ? 4.661 14.762 27.885 1.00 19.64 102 THR A O 1
ATOM 766 N N . SER A 1 103 ? 5.631 12.910 28.691 1.00 20.17 103 SER A N 1
ATOM 767 C CA . SER A 1 103 ? 6.959 13.301 28.243 1.00 20.73 103 SER A CA 1
ATOM 768 C C . SER A 1 103 ? 7.347 12.575 26.968 1.00 19.65 103 SER A C 1
ATOM 769 O O . SER A 1 103 ? 7.341 11.347 26.911 1.00 20.42 103 SER A O 1
ATOM 772 N N . VAL A 1 104 ? 7.700 13.351 25.955 1.00 19.19 104 VAL A N 1
ATOM 773 C CA . VAL A 1 104 ? 8.151 12.818 24.685 1.00 19.87 104 VAL A CA 1
ATOM 774 C C . VAL A 1 104 ? 9.667 12.959 24.568 1.00 21.59 104 VAL A C 1
ATOM 775 O O . VAL A 1 104 ? 10.220 14.044 24.766 1.00 23.83 104 VAL A O 1
ATOM 779 N N . ILE A 1 105 ? 10.341 11.858 24.263 1.00 20.97 105 ILE A N 1
ATOM 780 C CA . ILE A 1 105 ? 11.760 11.906 23.957 1.00 21.42 105 ILE A CA 1
ATOM 781 C C . ILE A 1 105 ? 11.980 11.530 22.503 1.00 19.29 105 ILE A C 1
ATOM 782 O O . ILE A 1 105 ? 11.467 10.527 22.025 1.00 20.01 105 ILE A O 1
ATOM 787 N N . LEU A 1 106 ? 12.729 12.369 21.804 1.00 20.39 106 LEU A N 1
ATOM 788 C CA . LEU A 1 106 ? 13.030 12.166 20.403 1.00 20.67 106 LEU A CA 1
ATOM 789 C C . LEU A 1 106 ? 14.533 11.956 20.261 1.00 21.06 106 LEU A C 1
ATOM 790 O O . LEU A 1 106 ? 15.325 12.839 20.573 1.00 22.50 106 LEU A O 1
ATOM 795 N N . GLN A 1 107 ? 14.919 10.770 19.817 1.00 20.67 107 GLN A N 1
ATOM 796 C CA . GLN A 1 107 ? 16.320 10.445 19.625 1.00 19.46 107 GLN A CA 1
ATOM 797 C C . GLN A 1 107 ? 16.624 10.311 18.138 1.00 22.90 107 GLN A C 1
ATOM 798 O O . GLN A 1 107 ? 16.074 9.437 17.458 1.00 21.55 107 GLN A O 1
ATOM 804 N N . VAL A 1 108 ? 17.499 11.181 17.633 1.00 23.48 108 VAL A N 1
ATOM 805 C CA . VAL A 1 108 ? 17.952 11.096 16.243 1.00 21.71 108 VAL A CA 1
ATOM 806 C C . VAL A 1 108 ? 18.936 9.947 16.031 1.00 23.51 108 VAL A C 1
ATOM 807 O O . VAL A 1 108 ? 19.902 9.788 16.779 1.00 23.12 108 VAL A O 1
ATOM 811 N N . VAL A 1 109 ? 18.664 9.141 15.010 1.00 22.93 109 VAL A N 1
ATOM 812 C CA . VAL A 1 109 ? 19.464 7.961 14.703 1.00 23.01 109 VAL A CA 1
ATOM 813 C C . VAL A 1 109 ? 20.292 8.207 13.445 1.00 23.99 109 VAL A C 1
ATOM 814 O O . VAL A 1 109 ? 21.465 7.859 13.381 1.00 23.52 109 VAL A O 1
ATOM 818 N N . GLY A 1 110 ? 19.662 8.821 12.449 1.00 23.37 110 GLY A N 1
ATOM 819 C CA . GLY A 1 110 ? 20.327 9.192 11.216 1.00 21.62 110 GLY A CA 1
ATOM 820 C C . GLY A 1 110 ? 19.724 10.466 10.658 1.00 22.66 110 GLY A C 1
ATOM 821 O O . GLY A 1 110 ? 18.563 10.783 10.920 1.00 21.20 110 GLY A O 1
ATOM 822 N N . ASN A 1 111 ? 20.511 11.212 9.894 1.00 21.99 111 ASN A N 1
ATOM 823 C CA . ASN A 1 111 ? 20.013 12.441 9.302 1.00 20.45 111 ASN A CA 1
ATOM 824 C C . ASN A 1 111 ? 20.412 12.560 7.839 1.00 23.65 111 ASN A C 1
ATOM 825 O O . ASN A 1 111 ? 21.523 12.987 7.520 1.00 19.81 111 ASN A O 1
ATOM 830 N N . ASP A 1 112 ? 19.497 12.155 6.960 1.00 20.94 112 ASP A N 1
ATOM 831 C CA . ASP A 1 112 ? 19.649 12.366 5.528 1.00 22.69 112 ASP A CA 1
ATOM 832 C C . ASP A 1 112 ? 18.596 13.344 5.022 1.00 21.78 112 ASP A C 1
ATOM 833 O O . ASP A 1 112 ? 18.139 13.227 3.888 1.00 22.31 112 ASP A O 1
ATOM 838 N N . GLY A 1 113 ? 18.191 14.288 5.866 1.00 20.28 113 GLY A N 1
ATOM 839 C CA . GLY A 1 113 ? 17.268 15.329 5.442 1.00 20.34 113 GLY A CA 1
ATOM 840 C C . GLY A 1 113 ? 15.848 15.163 5.951 1.00 20.24 113 GLY A C 1
ATOM 841 O O . GLY A 1 113 ? 15.466 14.075 6.382 1.00 17.96 113 GLY A O 1
ATOM 842 N N . SER A 1 114 ? 15.074 16.250 5.875 1.00 20.19 114 SER A N 1
ATOM 843 C CA . SER A 1 114 ? 13.713 16.340 6.419 1.00 17.96 114 SER A CA 1
ATOM 844 C C . SER A 1 114 ? 13.622 15.793 7.848 1.00 17.94 114 SER A C 1
ATOM 845 O O . SER A 1 114 ? 12.714 15.031 8.175 1.00 16.24 114 SER A O 1
ATOM 848 N N . LEU A 1 115 ? 14.567 16.195 8.694 1.00 19.46 115 LEU A N 1
ATOM 849 C CA . LEU A 1 115 ? 14.669 15.668 10.056 1.00 19.30 115 LEU A CA 1
ATOM 850 C C . LEU A 1 115 ? 13.526 16.109 10.976 1.00 18.07 115 LEU A C 1
ATOM 851 O O . LEU A 1 115 ? 13.027 15.322 11.777 1.00 18.65 115 LEU A O 1
ATOM 856 N N . LEU A 1 116 ? 13.111 17.363 10.868 1.00 17.31 116 LEU A N 1
ATOM 857 C CA . LEU A 1 116 ? 12.040 17.854 11.724 1.00 17.95 116 LEU A CA 1
ATOM 858 C C . LEU A 1 116 ? 10.685 17.265 11.288 1.00 18.74 116 LEU A C 1
ATOM 859 O O . LEU A 1 116 ? 9.892 16.826 12.133 1.00 17.14 116 LEU A O 1
ATOM 864 N N . PRO A 1 117 ? 10.410 17.250 9.972 1.00 16.73 117 PRO A N 1
ATOM 865 C CA . PRO A 1 117 ? 9.190 16.564 9.531 1.00 17.02 117 PRO A CA 1
ATOM 866 C C . PRO A 1 117 ? 9.198 15.079 9.904 1.00 16.29 117 PRO A C 1
ATOM 867 O O . PRO A 1 117 ? 8.157 14.536 10.271 1.00 17.88 117 PRO A O 1
ATOM 871 N N . CYS A 1 118 ? 10.354 14.429 9.817 1.00 16.11 118 CYS A N 1
ATOM 872 C CA . CYS A 1 118 ? 10.453 13.026 10.202 1.00 17.08 118 CYS A CA 1
ATOM 873 C C . CYS A 1 118 ? 10.180 12.855 11.700 1.00 19.28 118 CYS A C 1
ATOM 874 O O . CYS A 1 118 ? 9.381 11.993 12.102 1.00 17.95 118 CYS A O 1
ATOM 877 N N . ALA A 1 119 ? 10.839 13.678 12.519 1.00 16.70 119 ALA A N 1
ATOM 878 C CA . ALA A 1 119 ? 10.664 13.624 13.971 1.00 16.90 119 ALA A CA 1
ATOM 879 C C . ALA A 1 119 ? 9.218 13.889 14.371 1.00 17.83 119 ALA A C 1
ATOM 880 O O . ALA A 1 119 ? 8.704 13.280 15.302 1.00 19.16 119 ALA A O 1
ATOM 882 N N . ILE A 1 120 ? 8.567 14.801 13.656 1.00 15.91 120 ILE A N 1
ATOM 883 C CA . ILE A 1 120 ? 7.152 15.090 13.853 1.00 16.90 120 ILE A CA 1
ATOM 884 C C . ILE A 1 120 ? 6.256 13.861 13.620 1.00 16.54 120 ILE A C 1
ATOM 885 O O . ILE A 1 120 ? 5.473 13.478 14.483 1.00 16.54 120 ILE A O 1
ATOM 890 N N . ASN A 1 121 ? 6.373 13.257 12.443 1.00 16.82 121 ASN A N 1
ATOM 891 C CA . ASN A 1 121 ? 5.622 12.050 12.106 1.00 17.73 121 ASN A CA 1
ATOM 892 C C . ASN A 1 121 ? 5.876 10.908 13.086 1.00 17.39 121 ASN A C 1
ATOM 893 O O . ASN A 1 121 ? 4.952 10.208 13.504 1.00 17.11 121 ASN A O 1
ATOM 898 N N . ALA A 1 122 ? 7.147 10.712 13.417 1.00 17.35 122 ALA A N 1
ATOM 899 C CA . ALA A 1 122 ? 7.564 9.716 14.396 1.00 16.80 122 ALA A CA 1
ATOM 900 C C . ALA A 1 122 ? 6.817 9.890 15.713 1.00 17.44 122 ALA A C 1
ATOM 901 O O . ALA A 1 122 ? 6.372 8.921 16.327 1.00 16.11 122 ALA A O 1
ATOM 903 N N . CYS A 1 123 ? 6.698 11.142 16.142 1.00 18.05 123 CYS A N 1
ATOM 904 C CA . CYS A 1 123 ? 6.129 11.473 17.439 1.00 15.67 123 CYS A CA 1
ATOM 905 C C . CYS A 1 123 ? 4.630 11.338 17.420 1.00 16.35 123 CYS A C 1
ATOM 906 O O . CYS A 1 123 ? 4.026 10.986 18.432 1.00 17.44 123 CYS A O 1
ATOM 909 N N . CYS A 1 124 ? 4.023 11.624 16.274 1.00 16.78 124 CYS A N 1
ATOM 910 C CA . CYS A 1 124 ? 2.581 11.434 16.131 1.00 17.32 124 CYS A CA 1
ATOM 911 C C . CYS A 1 124 ? 2.232 9.958 16.235 1.00 15.94 124 CYS A C 1
ATOM 912 O O . CYS A 1 124 ? 1.200 9.593 16.800 1.00 17.35 124 CYS A O 1
ATOM 915 N N . ALA A 1 125 ? 3.097 9.112 15.689 1.00 15.91 125 ALA A N 1
ATOM 916 C CA . ALA A 1 125 ? 2.885 7.670 15.748 1.00 14.57 125 ALA A CA 1
ATOM 917 C C . ALA A 1 125 ? 3.039 7.134 17.166 1.00 18.19 125 ALA A C 1
ATOM 918 O O . ALA A 1 125 ? 2.235 6.316 17.613 1.00 19.93 125 ALA A O 1
ATOM 920 N N . ALA A 1 126 ? 4.075 7.589 17.868 1.00 16.26 126 ALA A N 1
ATOM 921 C CA . ALA A 1 126 ? 4.333 7.143 19.234 1.00 17.34 126 ALA A CA 1
ATOM 922 C C . ALA A 1 126 ? 3.242 7.587 20.224 1.00 17.97 126 ALA A C 1
ATOM 923 O O . ALA A 1 126 ? 2.865 6.826 21.109 1.00 18.60 126 ALA A O 1
ATOM 925 N N . LEU A 1 127 ? 2.736 8.809 20.073 1.00 18.03 127 LEU A N 1
ATOM 926 C CA . LEU A 1 127 ? 1.610 9.286 20.883 1.00 17.43 127 LEU A CA 1
ATOM 927 C C . LEU A 1 127 ? 0.385 8.408 20.692 1.00 17.18 127 LEU A C 1
ATOM 928 O O . LEU A 1 127 ? -0.294 8.042 21.655 1.00 17.90 127 LEU A O 1
ATOM 933 N N . VAL A 1 128 ? 0.086 8.101 19.436 1.00 17.23 128 VAL A N 1
ATOM 934 C CA . VAL A 1 128 ? -1.045 7.238 19.127 1.00 17.72 128 VAL A CA 1
ATOM 935 C C . VAL A 1 128 ? -0.858 5.888 19.805 1.00 19.16 128 VAL A C 1
ATOM 936 O O . VAL A 1 128 ? -1.793 5.346 20.400 1.00 19.43 128 VAL A O 1
ATOM 940 N N . PHE A 1 129 ? 0.358 5.352 19.725 1.00 19.02 129 PHE A N 1
ATOM 941 C CA . PHE A 1 129 ? 0.642 4.055 20.314 1.00 19.71 129 PHE A CA 1
ATOM 942 C C . PHE A 1 129 ? 0.601 4.061 21.837 1.00 19.98 129 PHE A C 1
ATOM 943 O O . PHE A 1 129 ? 0.296 3.040 22.446 1.00 21.91 129 PHE A O 1
ATOM 951 N N . ALA A 1 130 ? 0.925 5.199 22.444 1.00 18.45 130 ALA A N 1
ATOM 952 C CA . ALA A 1 130 ? 0.900 5.340 23.900 1.00 17.79 130 ALA A CA 1
ATOM 953 C C . ALA A 1 130 ? -0.513 5.615 24.420 1.00 18.08 130 ALA A C 1
ATOM 954 O O . ALA A 1 130 ? -0.738 5.680 25.629 1.00 18.11 130 ALA A O 1
ATOM 956 N N . GLY A 1 131 ? -1.466 5.778 23.508 1.00 17.53 131 GLY A N 1
ATOM 957 C CA . GLY A 1 131 ? -2.831 6.086 23.905 1.00 18.65 131 GLY A CA 1
ATOM 958 C C . GLY A 1 131 ? -2.984 7.489 24.468 1.00 17.53 131 GLY A C 1
ATOM 959 O O . GLY A 1 131 ? -3.710 7.712 25.433 1.00 18.10 131 GLY A O 1
ATOM 960 N N . ILE A 1 132 ? -2.280 8.442 23.867 1.00 17.64 132 ILE A N 1
ATOM 961 C CA . ILE A 1 132 ? -2.419 9.838 24.249 1.00 16.41 132 ILE A CA 1
ATOM 962 C C . ILE A 1 132 ? -3.507 10.411 23.371 1.00 18.13 132 ILE A C 1
ATOM 963 O O . ILE A 1 132 ? -3.431 10.315 22.149 1.00 19.27 132 ILE A O 1
ATOM 968 N N . PRO A 1 133 ? -4.536 11.002 23.984 1.00 18.59 133 PRO A N 1
ATOM 969 C CA . PRO A 1 133 ? -5.654 11.555 23.209 1.00 19.09 133 PRO A CA 1
ATOM 970 C C . PRO A 1 133 ? -5.221 12.707 22.286 1.00 20.11 133 PRO A C 1
ATOM 971 O O . PRO A 1 133 ? -4.703 13.720 22.754 1.00 19.56 133 PRO A O 1
ATOM 975 N N . LEU A 1 134 ? -5.442 12.548 20.984 1.00 21.50 134 LEU A N 1
ATOM 976 C CA . LEU A 1 134 ? -5.110 13.584 20.015 1.00 19.49 134 LEU A CA 1
ATOM 977 C C . LEU A 1 134 ? -6.375 14.214 19.433 1.00 24.35 134 LEU A C 1
ATOM 978 O O . LEU A 1 134 ? -7.414 13.551 19.338 1.00 24.21 134 LEU A O 1
ATOM 983 N N . LYS A 1 135 ? -6.289 15.491 19.047 1.00 22.76 135 LYS A N 1
ATOM 984 C CA . LYS A 1 135 ? -7.365 16.161 18.306 1.00 23.56 135 LYS A CA 1
ATOM 985 C C . LYS A 1 135 ? -7.444 15.612 16.875 1.00 23.17 135 LYS A C 1
ATOM 986 O O . LYS A 1 135 ? -8.513 15.522 16.276 1.00 2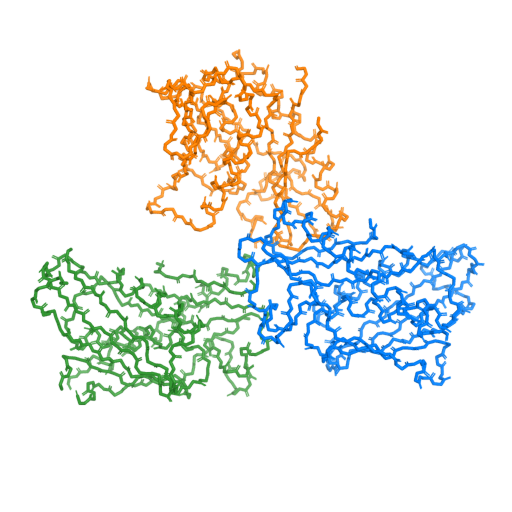3.73 135 LYS A O 1
ATOM 992 N N . HIS A 1 136 ? -6.283 15.268 16.333 1.00 21.88 136 HIS A N 1
ATOM 993 C CA . HIS A 1 136 ? -6.148 14.807 14.959 1.00 23.19 136 HIS A CA 1
ATOM 994 C C . HIS A 1 136 ? -4.707 14.359 14.766 1.00 22.63 136 HIS A C 1
ATOM 995 O O . HIS A 1 136 ? -3.839 14.668 15.584 1.00 20.46 136 HIS A O 1
ATOM 1002 N N . LE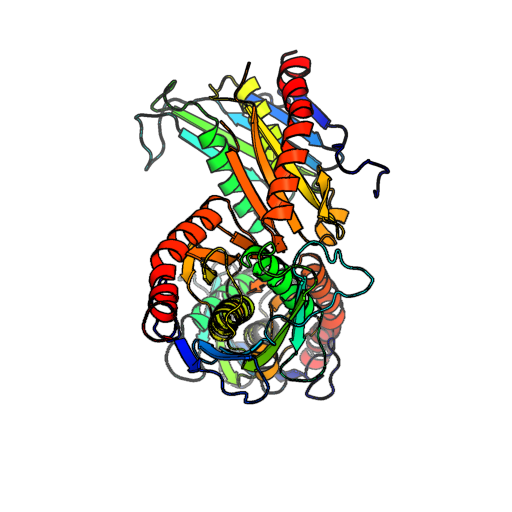U A 1 137 ? -4.461 13.626 13.686 1.00 23.72 137 LEU A N 1
ATOM 1003 C CA . LEU A 1 137 ? -3.104 13.250 13.298 1.00 21.97 137 LEU A CA 1
ATOM 1004 C C . LEU A 1 137 ? -2.302 14.468 12.835 1.00 20.36 137 LEU A C 1
ATOM 1005 O O . LEU A 1 137 ? -2.857 15.407 12.265 1.00 21.11 137 LEU A O 1
ATOM 1010 N N . ALA A 1 138 ? -0.996 14.441 13.078 1.00 21.18 138 ALA A N 1
ATOM 1011 C CA . ALA A 1 138 ? -0.083 15.406 12.477 1.00 20.86 138 ALA A CA 1
ATOM 1012 C C . ALA A 1 138 ? 0.782 14.699 11.430 1.00 19.24 138 ALA A C 1
ATOM 1013 O O . ALA A 1 138 ? 1.487 13.739 11.739 1.00 18.94 138 ALA A O 1
ATOM 1015 N N . VAL A 1 139 ? 0.712 15.170 10.191 1.00 17.05 139 VAL A N 1
ATOM 1016 C CA . VAL A 1 139 ? 1.523 14.619 9.113 1.00 18.09 139 VAL A CA 1
ATOM 1017 C C . VAL A 1 139 ? 2.396 15.733 8.527 1.00 18.75 139 VAL A C 1
ATOM 1018 O O . VAL A 1 139 ? 1.892 16.682 7.933 1.00 18.15 139 VAL A O 1
ATOM 1022 N N . ALA A 1 140 ? 3.707 15.623 8.721 1.00 16.56 140 ALA A N 1
ATOM 1023 C CA . ALA A 1 140 ? 4.630 16.681 8.319 1.00 18.31 140 ALA A CA 1
ATOM 1024 C C . ALA A 1 140 ? 5.414 16.305 7.068 1.00 17.73 140 ALA A C 1
ATOM 1025 O O . ALA A 1 140 ? 5.736 15.141 6.865 1.00 18.28 140 ALA A O 1
ATOM 1027 N N . ILE A 1 141 ? 5.720 17.295 6.234 1.00 18.67 141 ILE A N 1
ATOM 1028 C CA . ILE A 1 141 ? 6.481 17.061 5.009 1.00 19.89 141 ILE A CA 1
ATOM 1029 C C . ILE A 1 141 ? 7.454 18.205 4.731 1.00 18.59 141 ILE A C 1
ATOM 1030 O O . ILE A 1 141 ? 7.060 19.372 4.724 1.00 18.41 141 ILE A O 1
ATOM 1035 N N . GLY A 1 142 ? 8.718 17.862 4.504 1.00 17.41 142 GLY A N 1
ATOM 1036 C CA . GLY A 1 142 ? 9.720 18.837 4.112 1.00 19.93 142 GLY A CA 1
ATOM 1037 C C . GLY A 1 142 ? 9.639 19.116 2.621 1.00 20.22 142 GLY A C 1
ATOM 1038 O O . GLY A 1 142 ? 9.857 18.232 1.806 1.00 19.96 142 GLY A O 1
ATOM 1039 N N . CYS A 1 143 ? 9.297 20.348 2.265 1.00 22.23 143 CYS A N 1
ATOM 1040 C CA . CYS A 1 143 ? 9.151 20.730 0.865 1.00 20.44 143 CYS A CA 1
ATOM 1041 C C . CYS A 1 143 ? 10.313 21.604 0.452 1.00 22.00 143 CYS A C 1
ATOM 1042 O O . CYS A 1 143 ? 10.665 22.535 1.161 1.00 22.98 143 CYS A O 1
ATOM 1045 N N . GLY A 1 144 ? 10.907 21.301 -0.694 1.00 23.69 144 GLY A N 1
ATOM 1046 C CA . GLY A 1 144 ? 11.980 22.111 -1.237 1.00 24.36 144 GLY A CA 1
ATOM 1047 C C . GLY A 1 144 ? 11.471 22.851 -2.451 1.00 24.69 144 GLY A C 1
ATOM 1048 O O . GLY A 1 144 ? 10.615 22.348 -3.175 1.00 26.13 144 GLY A O 1
ATOM 1049 N N . VAL A 1 145 ? 11.971 24.057 -2.678 1.00 26.21 145 VAL A N 1
ATOM 1050 C CA . VAL A 1 145 ? 11.565 24.796 -3.869 1.00 27.71 145 VAL A CA 1
ATOM 1051 C C . VAL A 1 145 ? 12.734 24.973 -4.831 1.00 28.62 145 VAL A C 1
ATOM 1052 O O . VAL A 1 145 ? 13.792 25.489 -4.458 1.00 26.46 145 VAL A O 1
ATOM 1056 N N . LEU A 1 146 ? 12.526 24.534 -6.070 1.00 30.62 146 LEU A N 1
ATOM 1057 C CA . LEU A 1 146 ? 13.561 24.570 -7.095 1.00 32.03 146 LEU A CA 1
ATOM 1058 C C . LEU A 1 146 ? 13.651 25.922 -7.792 1.00 33.74 146 LEU A C 1
ATOM 1059 O O . LEU A 1 146 ? 12.709 26.712 -7.761 1.00 33.94 146 LEU A O 1
ATOM 1064 N N . GLU A 1 147 ? 14.797 26.154 -8.427 1.00 35.67 147 GLU A N 1
ATOM 1065 C CA . GLU A 1 147 ? 15.126 27.407 -9.116 1.00 37.02 147 GLU A CA 1
ATOM 1066 C C . GLU A 1 147 ? 13.944 28.223 -9.669 1.00 37.44 147 GLU A C 1
ATOM 1067 O O . GLU A 1 147 ? 13.772 29.390 -9.303 1.00 40.00 147 GLU A O 1
ATOM 1073 N N . ASP A 1 148 ? 13.145 27.628 -10.553 1.00 36.31 148 ASP A N 1
ATOM 1074 C CA . ASP A 1 148 ? 11.999 28.335 -11.127 1.00 36.32 148 ASP A CA 1
ATOM 1075 C C . ASP A 1 148 ? 10.659 27.897 -10.533 1.00 37.57 148 ASP A C 1
ATOM 1076 O O . ASP A 1 148 ? 9.633 27.894 -11.223 1.00 37.92 148 ASP A O 1
ATOM 1081 N N . GLY A 1 149 ? 10.675 27.526 -9.254 1.00 35.29 149 GLY A N 1
ATOM 1082 C CA . GLY A 1 149 ? 9.447 27.280 -8.517 1.00 34.77 149 GLY A CA 1
ATOM 1083 C C . GLY A 1 149 ? 9.012 25.833 -8.401 1.00 33.99 149 GLY A C 1
ATOM 1084 O O . GLY A 1 149 ? 8.021 25.539 -7.726 1.00 32.38 149 GLY A O 1
ATOM 1085 N N . GLU A 1 150 ? 9.739 24.927 -9.054 1.00 34.64 150 GLU A N 1
ATOM 1086 C CA . GLU A 1 150 ? 9.406 23.504 -8.995 1.00 33.01 150 GLU A CA 1
ATOM 1087 C C . GLU A 1 150 ? 9.462 23.007 -7.556 1.00 30.30 150 GLU A C 1
ATOM 1088 O O . GLU A 1 150 ? 1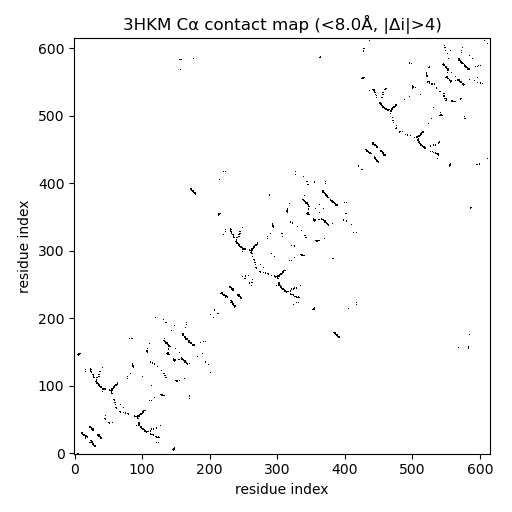0.495 23.108 -6.900 1.00 30.35 150 GLU A O 1
ATOM 1094 N N . VAL A 1 151 ? 8.352 22.471 -7.063 1.00 31.04 151 VAL A N 1
ATOM 1095 C CA . VAL A 1 151 ? 8.308 22.000 -5.686 1.00 27.63 151 VAL A CA 1
ATOM 1096 C C . VAL A 1 151 ? 8.717 20.542 -5.568 1.00 27.57 151 VAL A C 1
ATOM 1097 O O . VAL A 1 151 ? 8.283 19.693 -6.339 1.00 27.64 151 VAL A O 1
ATOM 1101 N N . ILE A 1 152 ? 9.560 20.277 -4.582 1.00 27.61 152 ILE A N 1
ATOM 1102 C CA . ILE A 1 152 ? 10.086 18.952 -4.310 1.00 26.29 152 ILE A CA 1
ATOM 1103 C C . ILE A 1 152 ? 9.608 18.510 -2.920 1.00 23.98 152 ILE A C 1
ATOM 1104 O O . ILE A 1 152 ? 9.632 19.296 -1.979 1.00 24.60 152 ILE A O 1
ATOM 1109 N N . LEU A 1 153 ? 9.140 17.268 -2.799 1.00 23.19 153 LEU A N 1
ATOM 1110 C CA . LEU A 1 153 ? 8.629 16.765 -1.520 1.00 22.83 153 LEU A CA 1
ATOM 1111 C C . LEU A 1 153 ? 9.617 15.831 -0.823 1.00 22.30 153 LEU A C 1
ATOM 1112 O O . LEU A 1 153 ? 10.230 14.968 -1.460 1.00 23.04 153 LEU A O 1
ATOM 1117 N N . ASP A 1 154 ? 9.770 16.015 0.487 1.00 21.60 154 ASP A N 1
ATOM 1118 C CA . ASP A 1 154 ? 10.639 15.170 1.300 1.00 20.44 154 ASP A CA 1
ATOM 1119 C C . ASP A 1 154 ? 12.086 15.218 0.812 1.00 21.18 154 ASP A C 1
ATOM 1120 O O . ASP A 1 154 ? 12.629 14.233 0.322 1.00 18.92 154 ASP A O 1
ATOM 1125 N N . THR A 1 155 ? 12.702 16.382 0.952 1.00 22.75 155 THR A N 1
ATOM 1126 C CA . THR A 1 155 ? 14.077 16.579 0.526 1.00 23.11 155 THR A CA 1
ATOM 1127 C C . THR A 1 155 ? 15.043 15.802 1.403 1.00 22.50 155 THR A C 1
ATOM 1128 O O . THR A 1 155 ? 14.788 15.581 2.584 1.00 20.89 155 THR A O 1
ATOM 1132 N N . ASN A 1 156 ? 16.167 15.409 0.815 1.00 24.28 156 ASN A N 1
ATOM 1133 C CA . ASN A 1 156 ? 17.242 14.779 1.562 1.00 22.48 156 ASN A CA 1
ATOM 1134 C C . ASN A 1 156 ? 18.323 15.787 1.961 1.00 24.00 156 ASN A C 1
ATOM 1135 O O . ASN A 1 156 ? 18.121 16.995 1.854 1.00 25.02 156 ASN A O 1
ATOM 1140 N N . LYS A 1 157 ? 19.461 15.292 2.436 1.00 23.78 157 LYS A N 1
ATOM 1141 C CA . LYS A 1 157 ? 20.552 16.151 2.880 1.00 23.19 157 LYS A CA 1
ATOM 1142 C C . LYS A 1 157 ? 21.192 16.850 1.684 1.00 25.09 157 LYS A C 1
ATOM 1143 O O . LYS A 1 157 ? 21.570 18.019 1.760 1.00 27.00 157 LYS A O 1
ATOM 1149 N N . ALA A 1 158 ? 21.290 16.133 0.571 1.00 25.12 158 ALA A N 1
ATOM 1150 C CA . ALA A 1 158 ? 21.887 16.668 -0.650 1.00 26.78 158 ALA A CA 1
ATOM 1151 C C . ALA A 1 158 ? 21.064 17.800 -1.272 1.00 26.90 158 ALA A C 1
ATOM 1152 O O . ALA A 1 158 ? 21.617 18.814 -1.698 1.00 26.98 158 ALA A O 1
ATOM 1154 N N . GLU A 1 159 ? 19.747 17.612 -1.329 1.00 26.68 159 GLU A N 1
ATOM 1155 C CA . GLU A 1 159 ? 18.835 18.601 -1.900 1.00 25.76 159 GLU A CA 1
ATOM 1156 C C . GLU A 1 159 ? 18.694 19.807 -0.985 1.00 27.05 159 GLU A C 1
ATOM 1157 O O . GLU A 1 159 ? 18.306 20.895 -1.421 1.00 27.41 159 GLU A O 1
ATOM 1163 N N . GLU A 1 160 ? 19.011 19.612 0.289 1.00 25.45 160 GLU A N 1
ATOM 1164 C CA . GLU A 1 160 ? 18.893 20.681 1.274 1.00 25.59 160 GLU A CA 1
ATOM 1165 C C . GLU A 1 160 ? 20.099 21.633 1.203 1.00 27.81 160 GLU A C 1
ATOM 1166 O O . GLU A 1 160 ? 20.005 22.805 1.583 1.00 26.20 160 GLU A O 1
ATOM 1172 N N . GLN A 1 161 ? 21.214 21.121 0.677 1.00 27.85 161 GLN A N 1
ATOM 1173 C CA . GLN A 1 161 ? 22.431 21.904 0.433 1.00 28.32 161 GLN A CA 1
ATOM 1174 C C . GLN A 1 161 ? 22.389 22.578 -0.939 1.00 28.63 161 GLN A C 1
ATOM 1175 O O . GLN A 1 161 ? 23.232 23.415 -1.262 1.00 30.57 161 GLN A O 1
ATOM 1181 N N . GLN A 1 162 ? 21.398 22.219 -1.745 1.00 27.69 162 GLN A N 1
ATOM 1182 C CA . GLN A 1 162 ? 21.285 22.765 -3.087 1.00 27.30 162 GLN A CA 1
ATOM 1183 C C . GLN A 1 162 ? 20.273 23.902 -3.133 1.00 28.77 162 GLN A C 1
ATOM 1184 O O . GLN A 1 162 ? 20.606 25.027 -3.513 1.00 30.82 162 GLN A O 1
ATOM 1190 N N . LEU A 1 163 ? 19.041 23.615 -2.730 1.00 27.23 163 LEU A N 1
ATOM 1191 C CA . LEU A 1 163 ? 17.946 24.570 -2.878 1.00 27.57 163 LEU A CA 1
ATOM 1192 C C . LEU A 1 163 ? 18.104 25.846 -2.045 1.00 26.66 163 LEU A C 1
ATOM 1193 O O . LEU A 1 163 ? 18.944 25.909 -1.142 1.00 25.15 163 LEU A O 1
ATOM 1198 N N . LYS A 1 164 ? 17.284 26.852 -2.367 1.00 25.91 164 LYS A N 1
ATOM 1199 C CA . LYS A 1 164 ? 17.312 28.153 -1.693 1.00 26.74 164 LYS A CA 1
ATOM 1200 C C . LYS A 1 164 ? 16.032 28.441 -0.918 1.00 25.52 164 LYS A C 1
ATOM 1201 O O . LYS A 1 164 ? 15.973 29.373 -0.127 1.00 21.96 164 LYS A O 1
ATOM 1207 N N . SER A 1 165 ? 15.003 27.642 -1.169 1.00 26.21 165 SER A N 1
ATOM 1208 C CA . SER A 1 165 ? 13.713 27.819 -0.528 1.00 25.44 165 SER A CA 1
ATOM 1209 C C . SER A 1 165 ? 13.254 26.485 0.012 1.00 24.62 165 SER A C 1
ATOM 1210 O O . SER A 1 165 ? 13.495 25.447 -0.596 1.00 22.77 165 SER A O 1
ATOM 1213 N N . PHE A 1 166 ? 12.589 26.514 1.158 1.00 25.53 166 PHE A N 1
ATOM 1214 C CA . PHE A 1 166 ? 11.832 25.349 1.587 1.00 26.02 166 PHE A CA 1
ATOM 1215 C C . PHE A 1 166 ? 10.940 25.580 2.804 1.00 23.53 166 PHE A C 1
ATOM 1216 O O . PHE A 1 166 ? 11.063 26.577 3.507 1.00 24.68 166 PHE A O 1
ATOM 1224 N N . ALA A 1 167 ? 10.022 24.650 3.018 1.00 21.82 167 ALA A N 1
ATOM 1225 C CA . ALA A 1 167 ? 9.025 24.794 4.055 1.00 21.86 167 ALA A CA 1
ATOM 1226 C C . ALA A 1 167 ? 8.877 23.483 4.808 1.00 20.98 167 ALA A C 1
ATOM 1227 O O . ALA A 1 167 ? 8.937 22.412 4.223 1.00 20.42 167 ALA A O 1
ATOM 1229 N N . HIS A 1 168 ? 8.704 23.574 6.117 1.00 22.59 168 HIS A N 1
ATOM 1230 C CA . HIS A 1 168 ? 8.266 22.425 6.888 1.00 20.66 168 HIS A CA 1
ATOM 1231 C C . HIS A 1 168 ? 6.771 22.559 7.088 1.00 20.56 168 HIS A C 1
ATOM 1232 O O . HIS A 1 168 ? 6.324 23.432 7.822 1.00 20.02 168 HIS A O 1
ATOM 1239 N N . LEU A 1 169 ? 5.993 21.717 6.416 1.00 19.33 169 LEU A N 1
ATOM 1240 C CA . LEU A 1 169 ? 4.542 21.771 6.573 1.00 21.04 169 LEU A CA 1
ATOM 1241 C C . LEU A 1 169 ? 4.044 20.601 7.406 1.00 21.38 169 LEU A C 1
ATOM 1242 O O . LEU A 1 169 ? 4.564 19.490 7.321 1.00 17.70 169 LEU A O 1
ATOM 1247 N N . VAL A 1 170 ? 3.044 20.870 8.233 1.00 21.14 170 VAL A N 1
ATOM 1248 C CA . VAL A 1 170 ? 2.407 19.821 8.999 1.00 22.19 170 VAL A CA 1
ATOM 1249 C C . VAL A 1 170 ? 0.897 19.988 8.925 1.00 21.51 170 VAL A C 1
ATOM 1250 O O . VAL A 1 170 ? 0.334 21.018 9.292 1.00 20.17 170 VAL A O 1
ATOM 1254 N N . PHE A 1 171 ? 0.268 18.962 8.370 1.00 21.86 171 PHE A N 1
ATOM 1255 C CA . PHE A 1 171 ? -1.143 18.996 8.063 1.00 21.48 171 PHE A CA 1
ATOM 1256 C C . PHE A 1 171 ? -1.902 18.198 9.103 1.00 22.25 171 PHE A C 1
ATOM 1257 O O . PHE A 1 171 ? -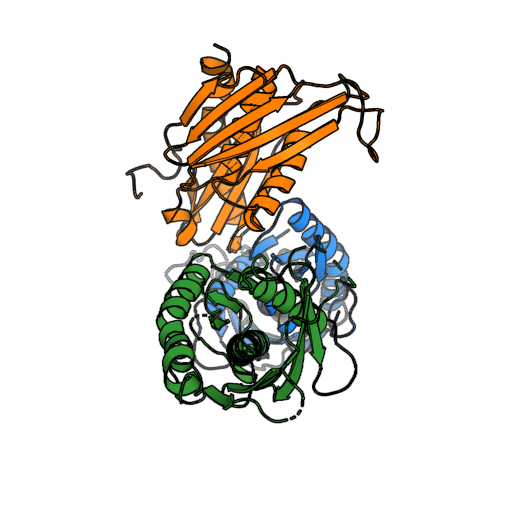1.411 17.177 9.582 1.00 21.17 171 PHE A O 1
ATOM 1265 N N . PRO A 1 172 ? -3.107 18.670 9.456 1.00 23.59 172 PRO A N 1
ATOM 1266 C CA . PRO A 1 172 ? -4.044 17.988 10.347 1.00 22.80 172 PRO A CA 1
ATOM 1267 C C . PRO A 1 172 ? -4.785 16.945 9.545 1.00 23.42 172 PRO A C 1
ATOM 1268 O O . PRO A 1 172 ? -5.109 17.216 8.395 1.00 23.41 172 PRO A O 1
ATOM 1272 N N . ASN A 1 173 ? -5.044 15.777 10.124 1.00 23.29 173 ASN A N 1
ATOM 1273 C CA . ASN A 1 173 ? -5.750 14.721 9.407 1.00 23.90 173 ASN A CA 1
ATOM 1274 C C . ASN A 1 173 ? -6.700 13.954 10.319 1.00 24.14 173 ASN A C 1
ATOM 1275 O O . ASN A 1 173 ? -6.283 13.446 11.361 1.00 23.94 173 ASN A O 1
ATOM 1280 N N . LEU A 1 194 ? -3.818 24.492 8.150 1.00 28.19 194 LEU A N 1
ATOM 1281 C CA . LEU A 1 194 ? -2.899 23.465 8.629 1.00 28.19 194 LEU A CA 1
ATOM 1282 C C . LEU A 1 194 ? -2.563 23.635 10.119 1.00 30.25 194 LEU A C 1
ATOM 1283 O O . LEU A 1 194 ? -3.177 24.457 10.804 1.00 31.82 194 LEU A O 1
ATOM 1288 N N . ILE A 1 195 ? -1.602 22.852 10.615 1.00 27.38 195 ILE A N 1
ATOM 1289 C CA . ILE A 1 195 ? -1.165 22.944 12.009 1.00 25.30 195 ILE A CA 1
ATOM 1290 C C . ILE A 1 195 ? -0.115 24.043 12.129 1.00 27.74 195 ILE A C 1
ATOM 1291 O O . ILE A 1 195 ? -0.434 25.182 12.479 1.00 27.75 195 ILE A O 1
ATOM 1296 N N . THR A 1 196 ? 1.134 23.701 11.817 1.00 26.57 196 THR A N 1
ATOM 1297 C CA . THR A 1 196 ? 2.230 24.673 11.789 1.00 27.54 196 THR A CA 1
ATOM 1298 C C . THR A 1 196 ? 2.919 24.676 10.414 1.00 26.74 196 THR A C 1
ATOM 1299 O O . THR A 1 196 ? 2.888 23.676 9.690 1.00 25.24 196 THR A O 1
ATOM 1303 N N . SER A 1 197 ? 3.523 25.803 10.047 1.00 25.68 197 SER A N 1
ATOM 1304 C CA . SER A 1 197 ? 4.406 25.841 8.888 1.00 23.41 197 SER A CA 1
ATOM 1305 C C . SER A 1 197 ? 5.566 26.782 9.156 1.00 22.56 197 SER A C 1
ATOM 1306 O O . SER A 1 197 ? 5.381 27.888 9.656 1.00 21.85 197 SER A O 1
ATOM 1309 N N . ILE A 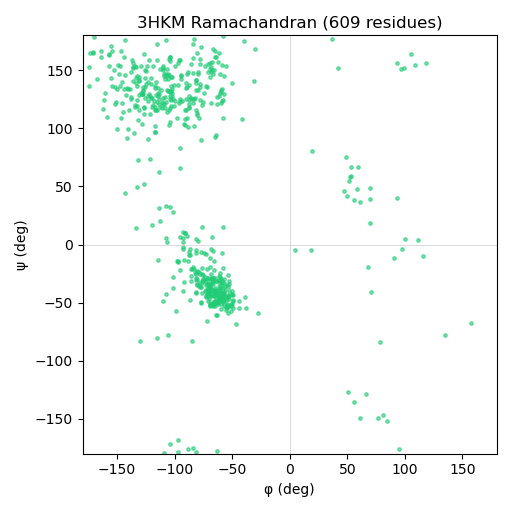1 198 ? 6.770 26.326 8.840 1.00 23.41 198 ILE A N 1
ATOM 1310 C CA . ILE A 1 198 ? 7.953 27.163 8.989 1.00 24.19 198 ILE A CA 1
ATOM 1311 C C . ILE A 1 198 ? 8.809 27.099 7.733 1.00 21.99 198 ILE A C 1
ATOM 1312 O O . ILE A 1 198 ? 9.181 26.019 7.282 1.00 22.26 198 ILE A O 1
ATOM 1317 N N . THR A 1 199 ? 9.082 28.266 7.152 1.00 21.35 199 THR A N 1
ATOM 1318 C CA . THR A 1 199 ? 9.832 28.331 5.906 1.00 22.24 199 THR A CA 1
ATOM 1319 C C . THR A 1 199 ? 11.244 28.833 6.162 1.00 22.92 199 THR A C 1
ATOM 1320 O O . THR A 1 199 ? 11.487 29.573 7.112 1.00 20.74 199 THR A O 1
ATOM 1324 N N . HIS A 1 200 ? 12.172 28.406 5.313 1.00 21.50 200 HIS A N 1
ATOM 1325 C CA . HIS A 1 200 ? 13.573 28.778 5.445 1.00 23.64 200 HIS A CA 1
ATOM 1326 C C . HIS A 1 200 ? 14.112 29.218 4.096 1.00 25.71 200 HIS A C 1
ATOM 1327 O O . HIS A 1 200 ? 14.133 28.434 3.146 1.00 26.96 200 HIS A O 1
ATOM 1334 N N . GLY A 1 201 ? 14.557 30.468 4.016 1.00 25.86 201 GLY A N 1
ATOM 1335 C CA . GLY A 1 201 ? 15.105 30.999 2.783 1.00 24.50 201 GLY A CA 1
ATOM 1336 C C . GLY A 1 201 ? 14.029 31.722 2.005 1.00 25.26 201 GLY A C 1
ATOM 1337 O O . GLY A 1 201 ? 12.904 31.838 2.488 1.00 26.13 201 GLY A O 1
ATOM 1338 N N . VAL A 1 202 ? 14.361 32.199 0.807 1.00 25.52 202 VAL A N 1
ATOM 1339 C CA . VAL A 1 202 ? 13.415 32.998 0.031 1.00 24.42 202 VAL A CA 1
ATOM 1340 C C . VAL A 1 202 ? 12.139 32.221 -0.234 1.00 27.08 202 VAL A C 1
ATOM 1341 O O . VAL A 1 202 ? 12.169 31.047 -0.611 1.00 27.68 202 VAL A O 1
ATOM 1345 N N . MET A 1 203 ? 11.008 32.874 -0.026 1.00 25.28 203 MET A N 1
ATOM 1346 C CA . MET A 1 203 ? 9.748 32.208 -0.259 1.00 25.89 203 MET A CA 1
ATOM 1347 C C . MET A 1 203 ? 8.721 33.237 -0.674 1.00 23.85 203 MET A C 1
ATOM 1348 O O . MET A 1 203 ? 8.170 33.958 0.160 1.00 23.03 203 MET A O 1
ATOM 1353 N N . SER A 1 204 ? 8.497 33.319 -1.977 1.00 20.86 204 SER A N 1
ATOM 1354 C CA . SER A 1 204 ? 7.387 34.085 -2.500 1.00 25.15 204 SER A CA 1
ATOM 1355 C C . SER A 1 204 ? 6.091 33.447 -2.018 1.00 24.85 204 SER A C 1
ATOM 1356 O O . SER A 1 204 ? 6.078 32.281 -1.620 1.00 25.39 204 SER A O 1
ATOM 1359 N N . GLU A 1 205 ? 5.004 34.210 -2.069 1.00 23.59 205 GLU A N 1
ATOM 1360 C CA . GLU A 1 205 ? 3.686 33.708 -1.701 1.00 24.13 205 GLU A CA 1
ATOM 1361 C C . GLU A 1 205 ? 3.169 32.668 -2.709 1.00 24.43 205 GLU A C 1
ATOM 1362 O O . GLU A 1 205 ? 2.352 31.810 -2.371 1.00 25.65 205 GLU A O 1
ATOM 1368 N N . GLU A 1 206 ? 3.652 32.736 -3.945 1.00 26.26 206 GLU A N 1
ATOM 1369 C CA . GLU A 1 206 ? 3.312 31.722 -4.941 1.00 25.21 206 GLU A CA 1
ATOM 1370 C C . GLU A 1 206 ? 4.034 30.413 -4.629 1.00 24.52 206 GLU A C 1
ATOM 1371 O O . GLU A 1 206 ? 3.431 29.342 -4.660 1.00 24.43 206 GLU A O 1
ATOM 1377 N N . ASP A 1 207 ? 5.324 30.510 -4.314 1.00 24.92 207 ASP A N 1
ATOM 1378 C CA . ASP A 1 207 ? 6.104 29.350 -3.874 1.00 25.83 207 ASP A CA 1
ATOM 1379 C C . ASP A 1 207 ? 5.406 28.654 -2.713 1.00 25.37 207 ASP A C 1
ATOM 1380 O O . ASP A 1 207 ? 5.173 27.448 -2.747 1.00 25.57 207 ASP A O 1
ATOM 1385 N N . TYR A 1 208 ? 5.085 29.438 -1.686 1.00 25.31 208 TYR A N 1
ATOM 1386 C CA . TYR A 1 208 ? 4.439 28.946 -0.477 1.00 24.14 208 TYR A CA 1
ATOM 1387 C C . TYR A 1 208 ? 3.156 28.164 -0.756 1.00 23.55 208 TYR A C 1
ATOM 1388 O O . TYR A 1 208 ? 2.931 27.115 -0.159 1.00 23.38 208 TYR A O 1
ATOM 1397 N N . PHE A 1 209 ? 2.305 28.666 -1.647 1.00 25.62 209 PHE A N 1
ATOM 1398 C CA . PHE A 1 209 ? 1.069 27.940 -1.947 1.00 26.49 209 PHE A CA 1
ATOM 1399 C C . PHE A 1 209 ? 1.316 26.638 -2.697 1.00 25.92 209 PHE A C 1
ATOM 1400 O O . PHE A 1 209 ? 0.623 25.646 -2.464 1.00 26.12 209 PHE A O 1
ATOM 1408 N N . SER A 1 210 ? 2.279 26.640 -3.611 1.00 24.46 210 SER A N 1
ATOM 1409 C CA . SER A 1 210 ? 2.617 25.410 -4.311 1.00 24.95 210 SER A CA 1
ATOM 1410 C C . SER A 1 210 ? 3.018 24.341 -3.295 1.00 24.13 210 SER A C 1
ATOM 1411 O O . SER A 1 210 ? 2.600 23.189 -3.398 1.00 25.21 210 SER A O 1
ATOM 1414 N N . CYS A 1 211 ? 3.809 24.738 -2.302 1.00 23.63 211 CYS A N 1
ATOM 1415 C CA . CYS A 1 211 ? 4.252 23.834 -1.242 1.00 22.49 211 CYS A CA 1
ATOM 1416 C C . CYS A 1 211 ? 3.087 23.230 -0.460 1.00 22.87 211 CYS A C 1
ATOM 1417 O O . CYS A 1 211 ? 3.050 22.022 -0.226 1.00 22.35 211 CYS A O 1
ATOM 1420 N N . ILE A 1 212 ? 2.147 24.071 -0.043 1.00 22.89 212 ILE A N 1
ATOM 1421 C CA . ILE A 1 212 ? 0.991 23.597 0.705 1.00 23.07 212 ILE A CA 1
ATOM 1422 C C . ILE A 1 212 ? 0.068 22.772 -0.184 1.00 22.96 212 ILE A C 1
ATOM 1423 O O . ILE A 1 212 ? -0.454 21.742 0.242 1.00 21.59 212 ILE A O 1
ATOM 1428 N N . GLU A 1 213 ? -0.120 23.225 -1.420 1.00 24.48 213 GLU A N 1
ATOM 1429 C CA . GLU A 1 213 ? -0.893 22.488 -2.413 1.00 24.01 213 GLU A CA 1
ATOM 1430 C C . GLU A 1 213 ? -0.301 21.101 -2.635 1.00 24.03 213 GLU A C 1
ATOM 1431 O O . GLU A 1 213 ? -1.004 20.089 -2.623 1.00 25.13 213 GLU A O 1
ATOM 1437 N N . ARG A 1 214 ? 1.006 21.069 -2.851 1.00 23.60 214 ARG A N 1
ATOM 1438 C CA . ARG A 1 214 ? 1.700 19.835 -3.166 1.00 23.40 214 ARG A CA 1
ATOM 1439 C C . ARG A 1 214 ? 1.721 18.921 -1.946 1.00 22.64 214 ARG A C 1
ATOM 1440 O O . ARG A 1 214 ? 1.332 17.764 -2.024 1.00 21.31 214 ARG A O 1
ATOM 1448 N N . GLY A 1 215 ? 2.180 19.451 -0.819 1.00 21.73 215 GLY A N 1
ATOM 1449 C CA . GLY A 1 215 ? 2.279 18.671 0.400 1.00 21.23 215 GLY A CA 1
ATOM 1450 C C . GLY A 1 215 ? 0.963 18.034 0.786 1.00 21.58 215 GLY A C 1
ATOM 1451 O O . GLY A 1 215 ? 0.907 16.852 1.087 1.00 21.48 215 GLY A O 1
ATOM 1452 N N . LEU A 1 216 ? -0.105 18.820 0.768 1.00 21.67 216 LEU A N 1
ATOM 1453 C CA . LEU A 1 216 ? -1.426 18.328 1.144 1.00 21.65 216 LEU A CA 1
ATOM 1454 C C . LEU A 1 216 ? -1.815 17.048 0.412 1.00 22.66 216 LEU A C 1
ATOM 1455 O O . LEU A 1 216 ? -2.118 16.039 1.044 1.00 25.36 216 LEU A O 1
ATOM 1460 N N . ALA A 1 217 ? -1.816 17.094 -0.917 1.00 23.28 217 ALA A N 1
ATOM 1461 C CA . ALA A 1 217 ? -2.232 15.954 -1.739 1.00 23.55 217 ALA A CA 1
ATOM 1462 C C . ALA A 1 217 ? -1.300 14.748 -1.618 1.00 23.04 217 ALA A C 1
ATOM 1463 O O . ALA A 1 217 ? -1.648 13.641 -2.035 1.00 24.68 217 ALA A O 1
ATOM 1465 N N . ALA A 1 218 ? -0.116 14.968 -1.056 1.00 23.13 218 ALA A N 1
ATOM 1466 C CA . ALA A 1 218 ? 0.832 13.885 -0.798 1.00 24.07 218 ALA A CA 1
ATOM 1467 C C . ALA A 1 218 ? 0.655 13.302 0.598 1.00 22.09 218 ALA A C 1
ATOM 1468 O O . ALA A 1 218 ? 0.890 12.116 0.818 1.00 21.48 218 ALA A O 1
ATOM 1470 N N . SER A 1 219 ? 0.247 14.151 1.537 1.00 23.47 219 SER A N 1
ATOM 1471 C CA . SER A 1 219 ? 0.213 13.790 2.955 1.00 22.80 219 SER A CA 1
ATOM 1472 C C . SER A 1 219 ? -0.671 12.579 3.277 1.00 22.99 219 SER A C 1
ATOM 1473 O O . SER A 1 219 ? -0.363 11.806 4.187 1.00 19.41 219 SER A O 1
ATOM 1476 N N . SER A 1 220 ? -1.756 12.413 2.520 1.00 23.98 220 SER A N 1
ATOM 1477 C CA . SER A 1 220 ? -2.665 11.279 2.701 1.00 22.03 220 SER A CA 1
ATOM 1478 C C . SER A 1 220 ? -1.929 9.947 2.663 1.00 21.15 220 SER A C 1
ATOM 1479 O O . SER A 1 220 ? -2.393 8.966 3.230 1.00 22.64 220 SER A O 1
ATOM 1482 N N . ARG A 1 221 ? -0.785 9.906 1.985 1.00 22.10 221 ARG A N 1
ATOM 1483 C CA . ARG A 1 221 ? 0.037 8.697 1.968 1.00 23.30 221 ARG A CA 1
ATOM 1484 C C . ARG A 1 221 ? 0.582 8.394 3.368 1.00 21.63 221 ARG A C 1
ATOM 1485 O O . ARG A 1 221 ? 0.612 7.238 3.794 1.00 19.99 221 ARG A O 1
ATOM 1493 N N . ILE A 1 222 ? 0.999 9.439 4.079 1.00 19.17 222 ILE A N 1
ATOM 1494 C CA . ILE A 1 222 ? 1.540 9.281 5.425 1.00 18.34 222 ILE A CA 1
ATOM 1495 C C . ILE A 1 222 ? 0.462 8.922 6.456 1.00 18.87 222 ILE A C 1
ATOM 1496 O O . ILE A 1 222 ? 0.679 8.070 7.320 1.00 17.91 222 ILE A O 1
ATOM 1501 N N . SER A 1 223 ? -0.695 9.574 6.371 1.00 20.41 223 SER A N 1
ATOM 1502 C CA . SER A 1 223 ? -1.787 9.286 7.305 1.00 20.54 223 SER A CA 1
ATOM 1503 C C . SER A 1 223 ? -2.481 7.937 7.029 1.00 19.75 223 SER A C 1
ATOM 1504 O O . SER A 1 223 ? -2.958 7.289 7.959 1.00 21.02 223 SER A O 1
ATOM 1507 N N . ASP A 1 224 ? -2.525 7.513 5.766 1.00 20.31 224 ASP A N 1
ATOM 1508 C CA . ASP A 1 224 ? -3.047 6.189 5.413 1.00 20.66 224 ASP A CA 1
ATOM 1509 C C . ASP A 1 224 ? -2.162 5.106 6.039 1.00 21.10 224 ASP A C 1
ATOM 1510 O O . ASP A 1 224 ? -2.631 4.024 6.376 1.00 23.10 224 ASP A O 1
ATOM 1515 N N . PHE A 1 225 ? -0.873 5.410 6.170 1.00 21.48 225 PHE A N 1
ATOM 1516 C CA . PHE A 1 225 ? 0.101 4.541 6.831 1.00 20.87 225 PHE A CA 1
ATOM 1517 C C . PHE A 1 225 ? -0.182 4.484 8.340 1.00 22.49 225 PHE A C 1
ATOM 1518 O O . PHE A 1 225 ? -0.288 3.398 8.933 1.00 21.82 225 PHE A O 1
ATOM 1526 N N . MET A 1 226 ? -0.302 5.662 8.952 1.00 20.09 226 MET A N 1
ATOM 1527 C CA . MET A 1 226 ? -0.698 5.780 10.351 1.00 20.39 226 MET A CA 1
ATOM 1528 C C . MET A 1 226 ? -2.049 5.119 10.638 1.00 21.50 226 MET A C 1
ATOM 1529 O O . MET A 1 226 ? -2.211 4.446 11.655 1.00 22.61 226 MET A O 1
ATOM 1534 N N . ARG A 1 227 ? -3.017 5.309 9.749 1.00 20.52 227 ARG A N 1
ATOM 1535 C CA . ARG A 1 227 ? -4.373 4.823 10.007 1.00 22.54 227 ARG A CA 1
ATOM 1536 C C . ARG A 1 227 ? -4.577 3.318 9.775 1.00 24.88 227 ARG A C 1
ATOM 1537 O O . ARG A 1 227 ? -5.471 2.700 10.359 1.00 27.23 227 ARG A O 1
ATOM 1545 N N . THR A 1 228 ? -3.756 2.721 8.927 1.00 23.11 228 THR A N 1
ATOM 1546 C CA . THR A 1 228 ? -3.913 1.302 8.645 1.00 23.95 228 THR A CA 1
ATOM 1547 C C . THR A 1 228 ? -2.722 0.477 9.123 1.00 22.96 228 THR A C 1
ATOM 1548 O O . THR A 1 228 ? -2.770 -0.130 10.188 1.00 23.16 228 THR A O 1
ATOM 1552 N N . THR A 1 229 ? -1.658 0.465 8.332 1.00 22.49 229 THR A N 1
ATOM 1553 C CA . THR A 1 229 ? -0.488 -0.357 8.620 1.00 23.54 229 THR A CA 1
ATOM 1554 C C . THR A 1 229 ? -0.058 -0.300 10.089 1.00 24.84 229 THR A C 1
ATOM 1555 O O . THR A 1 229 ? 0.170 -1.341 10.717 1.00 24.71 229 THR A O 1
ATOM 1559 N N . LEU A 1 230 ? 0.042 0.909 10.637 1.00 24.43 230 LEU A N 1
ATOM 1560 C CA . LEU A 1 230 ? 0.559 1.083 11.997 1.00 25.20 230 LEU A CA 1
ATOM 1561 C C . LEU A 1 230 ? -0.440 0.705 13.096 1.00 27.63 230 LEU A C 1
ATOM 1562 O O . LEU A 1 230 ? -0.240 1.051 14.266 1.00 30.06 230 LEU A O 1
ATOM 1567 N N . GLN A 1 231 ? -1.503 -0.008 12.728 1.00 25.89 231 GLN A N 1
ATOM 1568 C CA . GLN A 1 231 ? -2.517 -0.420 13.700 1.00 27.39 231 GLN A CA 1
ATOM 1569 C C . GLN A 1 231 ? -3.233 -1.716 13.308 1.00 26.57 231 GLN A C 1
ATOM 1570 O O . GLN A 1 231 ? -2.596 -2.727 13.007 1.00 25.57 231 GLN A O 1
ATOM 1576 N N . ARG B 1 5 ? 15.336 51.349 18.320 1.00 32.52 5 ARG B N 1
ATOM 1577 C CA . ARG B 1 5 ? 16.364 50.695 17.519 1.00 30.03 5 ARG B CA 1
ATOM 1578 C C . ARG B 1 5 ? 17.478 51.681 17.174 1.00 31.20 5 ARG B C 1
ATOM 1579 O O . ARG B 1 5 ? 17.630 52.712 17.829 1.00 33.11 5 ARG B O 1
ATOM 1587 N N . ALA B 1 6 ? 18.235 51.375 16.123 1.00 33.08 6 ALA B N 1
ATOM 1588 C CA . ALA B 1 6 ? 19.430 52.144 15.771 1.00 31.09 6 ALA B CA 1
ATOM 1589 C C . ALA B 1 6 ? 19.145 53.610 15.500 1.00 31.28 6 ALA B C 1
ATOM 1590 O O . ALA B 1 6 ? 20.070 54.404 15.317 1.00 32.75 6 ALA B O 1
ATOM 1592 N N . ASP B 1 7 ? 17.866 53.966 15.469 1.00 31.58 7 ASP B N 1
ATOM 1593 C CA . ASP B 1 7 ? 17.456 55.344 15.224 1.00 30.26 7 ASP B CA 1
ATOM 1594 C C . ASP B 1 7 ? 16.402 55.769 16.229 1.00 29.65 7 ASP B C 1
ATOM 1595 O O . ASP B 1 7 ? 15.730 56.778 16.047 1.00 31.97 7 ASP B O 1
ATOM 1600 N N . GLY B 1 8 ? 16.251 54.978 17.283 1.00 31.37 8 GLY B N 1
ATOM 1601 C CA . GLY B 1 8 ? 15.305 55.285 18.338 1.00 31.38 8 GLY B CA 1
ATOM 1602 C C . GLY B 1 8 ? 13.850 55.157 17.930 1.00 30.22 8 GLY B C 1
ATOM 1603 O O . GLY B 1 8 ? 12.968 55.703 18.592 1.00 29.09 8 GLY B O 1
ATOM 1604 N N . ARG B 1 9 ? 13.594 54.440 16.838 1.00 31.17 9 ARG B N 1
ATOM 1605 C CA . ARG B 1 9 ? 12.222 54.153 16.427 1.00 28.57 9 ARG B CA 1
ATOM 1606 C C . ARG B 1 9 ? 11.600 53.108 17.344 1.00 26.86 9 ARG B C 1
ATOM 1607 O O . ARG B 1 9 ? 12.310 52.305 17.950 1.00 27.40 9 ARG B O 1
ATOM 1615 N N . ASN B 1 10 ? 10.273 53.132 17.457 1.00 27.01 10 ASN B N 1
ATOM 1616 C CA . ASN B 1 10 ? 9.539 52.058 18.117 1.00 25.94 10 ASN B CA 1
ATOM 1617 C C . ASN B 1 10 ? 9.378 50.900 17.144 1.00 26.95 10 ASN B C 1
ATOM 1618 O O . ASN B 1 10 ? 9.560 51.076 15.938 1.00 27.70 10 ASN B O 1
ATOM 1623 N N . PRO B 1 11 ? 9.021 49.715 17.658 1.00 26.96 11 PRO B N 1
ATOM 1624 C CA . PRO B 1 11 ? 8.839 48.528 16.822 1.00 26.29 11 PRO B CA 1
ATOM 1625 C C . PRO B 1 11 ? 8.062 48.783 15.531 1.00 24.50 11 PRO B C 1
ATOM 1626 O O . PRO B 1 11 ? 8.553 48.459 14.459 1.00 26.43 11 PRO B O 1
ATOM 1630 N N . ASN B 1 12 ? 6.869 49.351 15.623 1.00 26.30 12 ASN B N 1
ATOM 1631 C CA . ASN B 1 12 ? 6.008 49.423 14.445 1.00 25.76 12 ASN B CA 1
ATOM 1632 C C . ASN B 1 12 ? 5.855 50.806 13.821 1.00 26.91 12 ASN B C 1
ATOM 1633 O O . ASN B 1 12 ? 4.809 51.126 13.258 1.00 24.89 12 ASN B O 1
ATOM 1638 N N . GLN B 1 13 ? 6.910 51.612 13.895 1.00 24.77 13 GLN B N 1
ATOM 1639 C CA . GLN B 1 13 ? 6.899 52.889 13.197 1.00 27.71 13 GLN B CA 1
ATOM 1640 C C . GLN B 1 13 ? 7.895 52.938 12.041 1.00 24.67 13 GLN B C 1
ATOM 1641 O O . GLN B 1 13 ? 9.047 52.541 12.183 1.00 23.62 13 GLN B O 1
ATOM 1647 N N . LEU B 1 14 ? 7.414 53.414 10.897 1.00 24.00 14 LEU B N 1
ATOM 1648 C CA . LEU B 1 14 ? 8.204 53.541 9.680 1.00 23.60 14 LEU B CA 1
ATOM 1649 C C . LEU B 1 14 ? 9.101 54.764 9.775 1.00 23.20 14 LEU B C 1
ATOM 1650 O O . LEU B 1 14 ? 8.846 55.666 10.568 1.00 23.97 14 LEU B O 1
ATOM 1655 N N . ARG B 1 15 ? 10.150 54.798 8.966 1.00 20.91 15 ARG B N 1
ATOM 1656 C CA . ARG B 1 15 ? 10.973 55.987 8.888 1.00 23.01 15 ARG B CA 1
ATOM 1657 C C . ARG B 1 15 ? 10.160 57.073 8.209 1.00 21.76 15 ARG B C 1
ATOM 1658 O O . ARG B 1 15 ? 9.219 56.778 7.475 1.00 23.11 15 ARG B O 1
ATOM 1666 N N . PRO B 1 16 ? 10.504 58.340 8.462 1.00 24.17 16 PRO B N 1
ATOM 1667 C CA . PRO B 1 16 ? 9.747 59.391 7.773 1.00 24.09 16 PRO B CA 1
ATOM 1668 C C . PRO B 1 16 ? 9.893 59.226 6.259 1.00 22.83 16 PRO B C 1
ATOM 1669 O O . PRO B 1 16 ? 11.002 58.997 5.783 1.00 21.01 16 PRO B O 1
ATOM 1673 N N . PHE B 1 17 ? 8.791 59.298 5.515 1.00 21.66 17 PHE B N 1
ATOM 1674 C CA . PHE B 1 17 ? 8.879 59.093 4.074 1.00 20.64 17 PHE B CA 1
ATOM 1675 C C . PHE B 1 17 ? 8.525 60.326 3.255 1.00 21.44 17 PHE B C 1
ATOM 1676 O O . PHE B 1 17 ? 7.826 61.240 3.721 1.00 19.12 17 PHE B O 1
ATOM 1684 N N . SER B 1 18 ? 9.013 60.317 2.019 1.00 20.87 18 SER B N 1
ATOM 1685 C CA . SER B 1 18 ? 9.194 61.531 1.245 1.00 22.78 18 SER B CA 1
ATOM 1686 C C . SER B 1 18 ? 8.942 61.241 -0.223 1.00 19.98 18 SER B C 1
ATOM 1687 O O . SER B 1 18 ? 9.353 60.203 -0.724 1.00 18.27 18 SER B O 1
ATOM 1690 N N . CYS B 1 19 ? 8.280 62.163 -0.918 1.00 20.89 19 CYS B N 1
ATOM 1691 C CA . CYS B 1 19 ? 8.040 61.980 -2.350 1.00 21.64 19 CYS B CA 1
ATOM 1692 C C . CYS B 1 19 ? 8.074 63.289 -3.138 1.00 21.59 19 CYS B C 1
ATOM 1693 O O . CYS B 1 19 ? 7.318 64.217 -2.847 1.00 19.17 19 CYS B O 1
ATOM 1696 N N . THR B 1 20 ? 8.973 63.360 -4.122 1.00 21.51 20 THR B N 1
ATOM 1697 C CA . THR B 1 20 ? 8.926 64.413 -5.128 1.00 20.44 20 THR B CA 1
ATOM 1698 C C . THR B 1 20 ? 8.016 63.928 -6.252 1.00 20.05 20 THR B C 1
ATOM 1699 O O . THR B 1 20 ? 8.281 62.899 -6.869 1.00 19.87 20 THR B O 1
ATOM 1703 N N . ARG B 1 21 ? 6.926 64.648 -6.495 1.00 19.86 21 ARG B N 1
ATOM 1704 C CA . ARG B 1 21 ? 5.994 64.279 -7.561 1.00 19.54 21 ARG B CA 1
ATOM 1705 C C . ARG B 1 21 ? 6.445 64.791 -8.937 1.00 20.50 21 ARG B C 1
ATOM 1706 O O . ARG B 1 21 ? 6.706 65.984 -9.125 1.00 18.47 21 ARG B O 1
ATOM 1714 N N . ASN B 1 22 ? 6.549 63.863 -9.882 1.00 20.36 22 ASN B N 1
ATOM 1715 C CA . ASN B 1 22 ? 6.877 64.166 -11.279 1.00 20.21 22 ASN B CA 1
ATOM 1716 C C . ASN B 1 22 ? 8.196 64.892 -11.546 1.00 20.97 22 ASN B C 1
ATOM 1717 O O . ASN B 1 22 ? 8.240 65.853 -12.321 1.00 21.27 22 ASN B O 1
ATOM 1722 N N . PRO B 1 23 ? 9.284 64.415 -10.931 1.00 19.96 23 PRO B N 1
ATOM 1723 C CA . PRO B 1 23 ? 10.577 65.073 -11.119 1.00 22.36 23 PRO B CA 1
ATOM 1724 C C . PRO B 1 23 ? 11.099 64.967 -12.560 1.00 21.07 23 PRO B C 1
ATOM 1725 O O . PRO B 1 23 ? 11.935 65.776 -12.967 1.00 22.86 23 PRO B O 1
ATOM 1729 N N . LEU B 1 24 ? 10.621 63.984 -13.316 1.00 21.92 24 LEU B N 1
ATOM 1730 C CA . LEU B 1 24 ? 11.084 63.787 -14.695 1.00 23.33 24 LEU B CA 1
ATOM 1731 C C . LEU B 1 24 ? 10.251 64.567 -15.712 1.00 24.07 24 LEU B C 1
ATOM 1732 O O . LEU B 1 24 ? 9.023 64.626 -15.619 1.00 24.10 24 LEU B O 1
ATOM 1737 N N . ASP B 1 25 ? 10.933 65.158 -16.686 1.00 23.92 25 ASP B N 1
ATOM 1738 C CA . ASP B 1 25 ? 10.291 66.039 -17.650 1.00 26.80 25 ASP B CA 1
ATOM 1739 C C . ASP B 1 25 ? 9.598 65.266 -18.776 1.00 25.51 25 ASP B C 1
ATOM 1740 O O . ASP B 1 25 ? 8.608 65.731 -19.339 1.00 25.46 25 ASP B O 1
ATOM 1745 N N . ARG B 1 26 ? 10.119 64.086 -19.096 1.00 23.88 26 ARG B N 1
ATOM 1746 C CA . ARG B 1 26 ? 9.607 63.308 -20.224 1.00 26.60 26 ARG B CA 1
ATOM 1747 C C . ARG B 1 26 ? 8.778 62.086 -19.823 1.00 27.00 26 ARG B C 1
ATOM 1748 O O . ARG B 1 26 ? 8.340 61.328 -20.694 1.00 28.52 26 ARG B O 1
ATOM 1756 N N . ALA B 1 27 ? 8.568 61.888 -18.521 1.00 23.33 27 ALA B N 1
ATOM 1757 C CA . ALA B 1 27 ? 7.779 60.756 -18.045 1.00 22.11 27 ALA B CA 1
ATOM 1758 C C . ALA B 1 27 ? 6.337 61.179 -17.764 1.00 22.35 27 ALA B C 1
ATOM 1759 O O . ALA B 1 27 ? 6.101 62.247 -17.193 1.00 22.02 27 ALA B O 1
ATOM 1761 N N . HIS B 1 28 ? 5.374 60.344 -18.164 1.00 22.02 28 HIS B N 1
ATOM 1762 C CA . HIS B 1 28 ? 3.963 60.651 -17.927 1.00 21.60 28 HIS B CA 1
ATOM 1763 C C . HIS B 1 28 ? 3.722 60.855 -16.451 1.00 21.55 28 HIS B C 1
ATOM 1764 O O . HIS B 1 28 ? 2.875 61.651 -16.051 1.00 22.80 28 HIS B O 1
ATOM 1771 N N . GLY B 1 29 ? 4.472 60.117 -15.645 1.00 21.33 29 GLY B N 1
ATOM 1772 C CA . GLY B 1 29 ? 4.449 60.288 -14.208 1.00 20.18 29 GLY B CA 1
ATOM 1773 C C . GLY B 1 29 ? 5.740 59.755 -13.630 1.00 19.46 29 GLY B C 1
ATOM 1774 O O . GLY B 1 29 ? 6.390 58.892 -14.216 1.00 18.80 29 GLY B O 1
ATOM 1775 N N . SER B 1 30 ? 6.126 60.281 -12.479 1.00 19.43 30 SER B N 1
ATOM 1776 C CA . SER B 1 30 ? 7.307 59.775 -11.810 1.00 18.94 30 SER B CA 1
ATOM 1777 C C . SER B 1 30 ? 7.340 60.227 -10.358 1.00 20.32 30 SER B C 1
ATOM 1778 O O . SER B 1 30 ? 6.646 61.176 -9.968 1.00 18.57 30 SER B O 1
ATOM 1781 N N . ALA B 1 31 ? 8.141 59.534 -9.558 1.00 18.54 31 ALA B N 1
ATOM 1782 C CA . ALA B 1 31 ? 8.189 59.801 -8.133 1.00 19.01 31 ALA B CA 1
ATOM 1783 C C . ALA B 1 31 ? 9.562 59.472 -7.585 1.00 21.03 31 ALA B C 1
ATOM 1784 O O . ALA B 1 31 ? 10.047 58.341 -7.720 1.00 22.98 31 ALA B O 1
ATOM 1786 N N . ARG B 1 32 ? 10.203 60.463 -6.980 1.00 19.75 32 ARG B N 1
ATOM 1787 C CA . ARG B 1 32 ? 11.379 60.182 -6.190 1.00 20.31 32 ARG B CA 1
ATOM 1788 C C . ARG B 1 32 ? 10.890 59.939 -4.766 1.00 19.24 32 ARG B C 1
ATOM 1789 O O . ARG B 1 32 ? 10.531 60.879 -4.060 1.00 18.47 32 ARG B O 1
ATOM 1797 N N . TRP B 1 33 ? 10.850 58.664 -4.380 1.00 19.47 33 TRP B N 1
ATOM 1798 C CA . TRP B 1 33 ? 10.284 58.220 -3.102 1.00 20.35 33 TRP B CA 1
ATOM 1799 C C . TRP B 1 33 ? 11.374 57.753 -2.128 1.00 21.78 33 TRP B C 1
ATOM 1800 O O . TRP B 1 33 ? 12.195 56.889 -2.459 1.00 20.24 33 TRP B O 1
ATOM 1811 N N . ALA B 1 34 ? 11.366 58.321 -0.924 1.00 19.93 34 ALA B N 1
ATOM 1812 C CA . ALA B 1 34 ? 12.382 58.020 0.077 1.00 20.06 34 ALA B CA 1
ATOM 1813 C C . ALA B 1 34 ? 11.787 57.554 1.412 1.00 20.65 34 ALA B C 1
ATOM 1814 O O . ALA B 1 34 ? 10.805 58.124 1.910 1.00 20.57 34 ALA B O 1
ATOM 1816 N N . GLN B 1 35 ? 12.382 56.504 1.979 1.00 19.35 35 GLN B N 1
ATOM 1817 C CA . GLN B 1 35 ? 12.065 56.070 3.336 1.00 20.11 35 GLN B CA 1
ATOM 1818 C C . GLN B 1 35 ? 13.357 56.063 4.132 1.00 20.42 35 GLN B C 1
ATOM 1819 O O . GLN B 1 35 ? 14.078 55.069 4.151 1.00 21.93 35 GLN B O 1
ATOM 1825 N N . GLY B 1 36 ? 13.657 57.180 4.778 1.00 20.17 36 GLY B N 1
ATOM 1826 C CA . GLY B 1 36 ? 14.977 57.375 5.335 1.00 21.22 36 GLY B CA 1
ATOM 1827 C C . GLY B 1 36 ? 16.006 57.467 4.218 1.00 23.20 36 GLY B C 1
ATOM 1828 O O . GLY B 1 36 ? 15.845 58.239 3.260 1.00 22.61 36 GLY B O 1
ATOM 1829 N N . ASP B 1 37 ? 17.063 56.673 4.337 1.00 24.12 37 ASP B N 1
ATOM 1830 C CA . ASP B 1 37 ? 18.194 56.748 3.417 1.00 23.95 37 ASP B CA 1
ATOM 1831 C C . ASP B 1 37 ? 18.074 55.731 2.287 1.00 23.72 37 ASP B C 1
ATOM 1832 O O . ASP B 1 37 ? 19.010 55.549 1.505 1.00 24.50 37 ASP B O 1
ATOM 1837 N N . THR B 1 38 ? 16.931 55.051 2.228 1.00 22.31 38 THR B N 1
ATOM 1838 C CA . THR B 1 38 ? 16.563 54.262 1.058 1.00 22.38 38 THR B CA 1
ATOM 1839 C C . THR B 1 38 ? 15.769 55.163 0.127 1.00 22.84 38 THR B C 1
ATOM 1840 O O . THR B 1 38 ? 14.691 55.634 0.483 1.00 22.97 38 THR B O 1
ATOM 1844 N N . ILE B 1 39 ? 16.317 55.417 -1.056 1.00 23.75 39 ILE B N 1
ATOM 1845 C CA . ILE B 1 39 ? 15.714 56.348 -2.001 1.00 22.59 39 ILE B CA 1
ATOM 1846 C C . ILE B 1 39 ? 15.649 55.693 -3.372 1.00 22.94 39 ILE B C 1
ATOM 1847 O O . ILE B 1 39 ? 16.567 54.983 -3.780 1.00 22.99 39 ILE B O 1
ATOM 1852 N N . VAL B 1 40 ? 14.549 55.923 -4.076 1.00 22.27 40 VAL B N 1
ATOM 1853 C CA . VAL B 1 40 ? 14.300 55.245 -5.336 1.00 21.54 40 VAL B CA 1
ATOM 1854 C C . VAL B 1 40 ? 13.623 56.245 -6.267 1.00 21.69 40 VAL B C 1
ATOM 1855 O O . VAL B 1 40 ? 12.882 57.105 -5.806 1.00 21.46 40 VAL B O 1
ATOM 1859 N N . LEU B 1 41 ? 13.894 56.162 -7.566 1.00 21.13 41 LEU B N 1
ATOM 1860 C CA . LEU B 1 41 ? 13.192 57.000 -8.529 1.00 20.42 41 LEU B CA 1
ATOM 1861 C C . LEU B 1 41 ? 12.394 56.127 -9.483 1.00 21.44 41 LEU B C 1
ATOM 1862 O O . LEU B 1 41 ? 12.970 55.342 -10.234 1.00 20.96 41 LEU B O 1
ATOM 1867 N N . ALA B 1 42 ? 11.069 56.256 -9.443 1.00 20.55 42 ALA B N 1
ATOM 1868 C CA . ALA B 1 42 ? 10.198 55.512 -10.352 1.00 21.17 42 ALA B CA 1
ATOM 1869 C C . ALA B 1 42 ? 9.693 56.395 -11.492 1.00 20.88 42 ALA B C 1
ATOM 1870 O O . ALA B 1 42 ? 9.256 57.528 -11.270 1.00 20.90 42 ALA B O 1
ATOM 1872 N N . ALA B 1 43 ? 9.765 55.879 -12.715 1.00 21.07 43 ALA B N 1
ATOM 1873 C CA . ALA B 1 43 ? 9.309 56.637 -13.876 1.00 21.48 43 ALA B CA 1
ATOM 1874 C C . ALA B 1 43 ? 8.322 55.826 -14.707 1.00 22.21 43 ALA B C 1
ATOM 1875 O O . ALA B 1 43 ? 8.577 54.666 -15.041 1.00 20.98 43 ALA B O 1
ATOM 1877 N N . VAL B 1 44 ? 7.189 56.446 -15.018 1.00 19.11 44 VAL B N 1
ATOM 1878 C CA . VAL B 1 44 ? 6.142 55.786 -15.775 1.00 21.35 44 VAL B CA 1
ATOM 1879 C C . VAL B 1 44 ? 5.991 56.449 -17.130 1.00 23.03 44 VAL B C 1
ATOM 1880 O O . VAL B 1 44 ? 5.727 57.650 -17.226 1.00 20.03 44 VAL B O 1
ATOM 1884 N N . TYR B 1 45 ? 6.186 55.658 -18.179 1.00 22.15 45 TYR B N 1
ATOM 1885 C CA . TYR B 1 45 ? 5.991 56.151 -19.531 1.00 23.16 45 TYR B CA 1
ATOM 1886 C C . TYR B 1 45 ? 4.680 55.597 -20.068 1.00 23.39 45 TYR B C 1
ATOM 1887 O O . TYR B 1 45 ? 4.571 54.432 -20.447 1.00 22.56 45 TYR B O 1
ATOM 1896 N N . GLY B 1 46 ? 3.690 56.487 -20.049 1.00 27.81 46 GLY B N 1
ATOM 1897 C CA . GLY B 1 46 ? 2.268 56.201 -20.175 1.00 27.12 46 GLY B CA 1
ATOM 1898 C C . GLY B 1 46 ? 1.826 55.152 -21.153 1.00 25.80 46 GLY B C 1
ATOM 1899 O O . GLY B 1 46 ? 2.636 54.620 -21.905 1.00 29.09 46 GLY B O 1
ATOM 1900 N N . PRO B 1 47 ? 0.514 54.861 -21.161 1.00 26.94 47 PRO B N 1
ATOM 1901 C CA . PRO B 1 47 ? 0.002 53.755 -21.975 1.00 25.43 47 PRO B CA 1
ATOM 1902 C C . PRO B 1 47 ? 0.214 54.054 -23.458 1.00 27.24 47 PRO B C 1
ATOM 1903 O O . PRO B 1 47 ? -0.638 54.713 -24.065 1.00 26.33 47 PRO B O 1
ATOM 1907 N N . LYS B 1 48 ? 1.337 53.599 -24.024 1.00 28.28 48 LYS B N 1
ATOM 1908 C CA . LYS B 1 48 ? 1.604 53.795 -25.449 1.00 27.00 48 LYS B CA 1
ATOM 1909 C C . LYS B 1 48 ? 0.806 52.804 -26.282 1.00 25.83 48 LYS B C 1
ATOM 1910 O O . LYS B 1 48 ? 0.706 51.627 -25.932 1.00 27.75 48 LYS B O 1
ATOM 1916 N N . PRO B 1 49 ? 0.236 53.278 -27.396 1.00 25.08 49 PRO B N 1
ATOM 1917 C CA . PRO B 1 49 ? -0.550 52.386 -28.250 1.00 27.42 49 PRO B CA 1
ATOM 1918 C C . PRO B 1 49 ? 0.302 51.237 -28.782 1.00 27.85 49 PRO B C 1
ATOM 1919 O O . PRO B 1 49 ? 1.408 51.459 -29.278 1.00 27.47 49 PRO B O 1
ATOM 1923 N N . GLY B 1 50 ? -0.207 50.017 -28.647 1.00 26.99 50 GLY B N 1
ATOM 1924 C CA . GLY B 1 50 ? 0.482 48.848 -29.156 1.00 29.87 50 GLY B CA 1
ATOM 1925 C C . GLY B 1 50 ? 0.875 47.847 -28.082 1.00 30.78 50 GLY B C 1
ATOM 1926 O O . GLY B 1 50 ? 1.019 48.191 -26.909 1.00 29.62 50 GLY B O 1
ATOM 1927 N N . THR B 1 51 ? 1.051 46.597 -28.492 1.00 29.19 51 THR B N 1
ATOM 1928 C CA . THR B 1 51 ? 1.501 45.559 -27.580 1.00 32.43 51 THR B CA 1
ATOM 1929 C C . THR B 1 51 ? 2.879 45.054 -28.020 1.00 34.18 51 THR B C 1
ATOM 1930 O O . THR B 1 51 ? 3.380 45.451 -29.071 1.00 37.33 51 THR B O 1
ATOM 1934 N N . ARG B 1 52 ? 3.506 44.215 -27.203 1.00 33.53 52 ARG B N 1
ATOM 1935 C CA . ARG B 1 52 ? 4.850 43.730 -27.506 1.00 35.52 52 ARG B CA 1
ATOM 1936 C C . ARG B 1 52 ? 4.845 42.373 -28.198 1.00 35.84 52 ARG B C 1
ATOM 1937 O O . ARG B 1 52 ? 3.870 41.619 -28.118 1.00 35.03 52 ARG B O 1
ATOM 1945 N N . LYS B 1 53 ? 5.942 42.069 -28.883 1.00 38.42 53 LYS B N 1
ATOM 1946 C CA . LYS B 1 53 ? 6.080 40.780 -29.539 1.00 34.98 53 LYS B CA 1
ATOM 1947 C C . LYS B 1 53 ? 5.951 39.674 -28.506 1.00 36.13 53 LYS B C 1
ATOM 1948 O O . LYS B 1 53 ? 6.832 39.494 -27.664 1.00 39.00 53 LYS B O 1
ATOM 1954 N N . GLY B 1 54 ? 4.836 38.953 -28.561 1.00 35.72 54 GLY B N 1
ATOM 1955 C CA . GLY B 1 54 ? 4.607 37.821 -27.683 1.00 34.92 54 GLY B CA 1
ATOM 1956 C C . GLY B 1 54 ? 3.449 38.002 -26.717 1.00 36.14 54 GLY B C 1
ATOM 1957 O O . GLY B 1 54 ? 3.035 37.047 -26.057 1.00 37.54 54 GLY B O 1
ATOM 1958 N N . GLU B 1 55 ? 2.915 39.219 -26.644 1.00 36.73 55 GLU B N 1
ATOM 1959 C CA . GLU B 1 55 ? 1.906 39.560 -25.641 1.00 35.51 55 GLU B CA 1
ATOM 1960 C C . GLU B 1 55 ? 0.477 39.661 -26.198 1.00 35.01 55 GLU B C 1
ATOM 1961 O O . GLU B 1 55 ? 0.275 39.833 -27.403 1.00 36.30 55 GLU B O 1
ATOM 1967 N N . ASN B 1 56 ? -0.500 39.551 -25.299 1.00 34.41 56 ASN B N 1
ATOM 1968 C CA . ASN B 1 56 ? -1.925 39.675 -25.623 1.00 32.84 56 ASN B CA 1
ATOM 1969 C C . ASN B 1 56 ? -2.359 41.123 -25.837 1.00 30.84 56 ASN B C 1
ATOM 1970 O O . ASN B 1 56 ? -2.238 41.947 -24.939 1.00 31.79 56 ASN B O 1
ATOM 1975 N N . PRO B 1 57 ? -2.867 41.435 -27.035 1.00 32.21 57 PRO B N 1
ATOM 1976 C CA . PRO B 1 57 ? -3.396 42.767 -27.366 1.00 32.17 57 PRO B CA 1
ATOM 1977 C C . PRO B 1 57 ? -4.816 43.015 -26.838 1.00 32.47 57 PRO B C 1
ATOM 1978 O O . PRO B 1 57 ? -5.392 44.077 -27.099 1.00 30.62 57 PRO B O 1
ATOM 1982 N N . GLU B 1 58 ? -5.368 42.048 -26.111 1.00 33.07 58 GLU B N 1
ATOM 1983 C CA . GLU B 1 58 ? -6.729 42.151 -25.589 1.00 31.38 58 GLU B CA 1
ATOM 1984 C C . GLU B 1 58 ? -6.766 42.869 -24.237 1.00 31.80 58 GLU B C 1
ATOM 1985 O O . GLU B 1 58 ? -7.837 43.104 -23.675 1.00 30.99 58 GLU B O 1
ATOM 1991 N N . LYS B 1 59 ? -5.588 43.211 -23.722 1.00 29.85 59 LYS B N 1
ATOM 1992 C CA . LYS B 1 59 ? -5.465 43.907 -22.445 1.00 29.04 59 LYS B CA 1
ATOM 1993 C C . LYS B 1 59 ? -4.314 44.910 -22.508 1.00 29.60 59 LYS B C 1
ATOM 1994 O O . LYS B 1 59 ? -3.616 44.990 -23.517 1.00 30.34 59 LYS B O 1
ATOM 2000 N N . ALA B 1 60 ? -4.117 45.683 -21.443 1.00 27.07 60 ALA B N 1
ATOM 2001 C CA . ALA B 1 60 ? -2.959 46.569 -21.365 1.00 27.27 60 ALA B CA 1
ATOM 2002 C C . ALA B 1 60 ? -1.741 45.805 -20.848 1.00 27.92 60 ALA B C 1
ATOM 2003 O O . ALA B 1 60 ? -1.869 44.876 -20.053 1.00 27.90 60 ALA B O 1
ATOM 2005 N N . SER B 1 61 ? -0.559 46.192 -21.312 1.00 29.00 61 SER B N 1
ATOM 2006 C CA . SER B 1 61 ? 0.673 45.560 -20.858 1.00 29.69 61 SER B CA 1
ATOM 2007 C C . SER B 1 61 ? 1.462 46.509 -19.965 1.00 28.00 61 SER B C 1
ATOM 2008 O O . SER B 1 61 ? 1.488 47.721 -20.197 1.00 27.64 61 SER B O 1
ATOM 2011 N N . ILE B 1 62 ? 2.079 45.943 -18.933 1.00 25.88 62 ILE B N 1
ATOM 2012 C CA . ILE B 1 62 ? 2.989 46.672 -18.060 1.00 26.01 62 ILE B CA 1
ATOM 2013 C C . ILE B 1 62 ? 4.375 46.063 -18.206 1.00 26.65 62 ILE B C 1
ATOM 2014 O O . ILE B 1 62 ? 4.530 44.840 -18.115 1.00 24.25 62 ILE B O 1
ATOM 2019 N N . GLU B 1 63 ? 5.371 46.911 -18.457 1.00 24.77 63 GLU B N 1
ATOM 2020 C CA . GLU B 1 63 ? 6.762 46.484 -18.445 1.00 23.55 63 GLU B CA 1
ATOM 2021 C C . GLU B 1 63 ? 7.449 47.085 -17.240 1.00 23.38 63 GLU B C 1
ATOM 2022 O O . GLU B 1 63 ? 7.050 48.141 -16.752 1.00 24.13 63 GLU B O 1
ATOM 2028 N N . VAL B 1 64 ? 8.496 46.420 -16.769 1.00 24.15 64 VAL B N 1
ATOM 2029 C CA . VAL B 1 64 ? 9.295 46.946 -15.679 1.00 23.74 64 VAL B CA 1
ATOM 2030 C C . VAL B 1 64 ? 10.765 46.658 -15.934 1.00 22.94 64 VAL B C 1
ATOM 2031 O O . VAL B 1 64 ? 11.116 45.549 -16.334 1.00 25.17 64 VAL B O 1
ATOM 2035 N N . VAL B 1 65 ? 11.615 47.666 -15.749 1.00 21.25 65 VAL B N 1
ATOM 2036 C CA . VAL B 1 65 ? 13.053 47.438 -15.674 1.00 23.03 65 VAL B CA 1
ATOM 2037 C C . VAL B 1 65 ? 13.589 48.074 -14.396 1.00 22.61 65 VAL B C 1
ATOM 2038 O O . VAL B 1 65 ? 13.232 49.195 -14.037 1.00 22.13 65 VAL B O 1
ATOM 2042 N N . TRP B 1 66 ? 14.441 47.330 -13.711 1.00 24.39 66 TRP B N 1
ATOM 2043 C CA . TRP B 1 66 ? 15.036 47.749 -12.457 1.00 22.60 66 TRP B CA 1
ATOM 2044 C C . TRP B 1 66 ? 16.468 48.175 -12.737 1.00 22.85 66 TRP B C 1
ATOM 2045 O O . TRP B 1 66 ? 17.262 47.375 -13.213 1.00 23.84 66 TRP B O 1
ATOM 2056 N N . LYS B 1 67 ? 16.792 49.437 -12.466 1.00 24.42 67 LYS B N 1
ATOM 2057 C CA . LYS B 1 67 ? 18.162 49.926 -12.618 1.00 24.87 67 LYS B CA 1
ATOM 2058 C C . LYS B 1 67 ? 18.820 50.084 -11.251 1.00 25.67 67 LYS B C 1
ATOM 2059 O O . LYS B 1 67 ? 18.375 50.895 -10.434 1.00 23.99 67 LYS B O 1
ATOM 2065 N N . PRO B 1 68 ? 19.872 49.287 -10.991 1.00 25.82 68 PRO B N 1
ATOM 2066 C CA . PRO B 1 68 ? 20.632 49.358 -9.743 1.00 26.18 68 PRO B CA 1
ATOM 2067 C C . PRO B 1 68 ? 21.385 50.677 -9.647 1.00 26.77 68 PRO B C 1
ATOM 2068 O O . PRO B 1 68 ? 21.466 51.416 -10.636 1.00 27.42 68 PRO B O 1
ATOM 2072 N N . MET B 1 69 ? 21.922 50.981 -8.472 1.00 25.31 69 MET B N 1
ATOM 2073 C CA . MET B 1 69 ? 22.667 52.220 -8.304 1.00 27.28 69 MET B CA 1
ATOM 2074 C C . MET B 1 69 ? 23.819 52.303 -9.306 1.00 30.37 69 MET B C 1
ATOM 2075 O O . MET B 1 69 ? 23.935 53.285 -10.048 1.00 28.20 69 MET B O 1
ATOM 2080 N N . THR B 1 70 ? 24.653 51.265 -9.351 1.00 28.83 70 THR B N 1
ATOM 2081 C CA . THR B 1 70 ? 25.729 51.224 -10.336 1.00 30.15 70 THR B CA 1
ATOM 2082 C C . THR B 1 70 ? 25.869 49.859 -11.012 1.00 30.80 70 THR B C 1
ATOM 2083 O O . THR B 1 70 ? 25.509 48.823 -10.443 1.00 30.44 70 THR B O 1
ATOM 2087 N N . GLY B 1 71 ? 26.382 49.880 -12.239 1.00 33.10 71 GLY B N 1
ATOM 2088 C CA . GLY B 1 71 ? 26.709 48.669 -12.972 1.00 31.38 71 GLY B CA 1
ATOM 2089 C C . GLY B 1 71 ? 25.560 47.959 -13.665 1.00 32.01 71 GLY B C 1
ATOM 2090 O O . GLY B 1 71 ? 24.618 48.579 -14.168 1.00 30.96 71 GLY B O 1
ATOM 2091 N N . GLN B 1 72 ? 25.672 46.636 -13.708 1.00 34.20 72 GLN B N 1
ATOM 2092 C CA . GLN B 1 72 ? 24.663 45.764 -14.283 1.00 33.12 72 GLN B CA 1
ATOM 2093 C C . GLN B 1 72 ? 23.845 45.202 -13.129 1.00 31.75 72 GLN B C 1
ATOM 2094 O O . GLN B 1 72 ? 24.343 45.110 -12.007 1.00 34.58 72 GLN B O 1
ATOM 2100 N N . ILE B 1 73 ? 22.596 44.835 -13.386 1.00 31.12 73 ILE B N 1
ATOM 2101 C CA . ILE B 1 73 ? 21.715 44.424 -12.291 1.00 32.91 73 ILE B CA 1
ATOM 2102 C C . ILE B 1 73 ? 22.144 43.111 -11.628 1.00 35.75 73 ILE B C 1
ATOM 2103 O O . ILE B 1 73 ? 22.740 42.239 -12.269 1.00 36.64 73 ILE B O 1
ATOM 2108 N N . GLY B 1 74 ? 21.842 42.988 -10.337 1.00 35.06 74 GLY B N 1
ATOM 2109 C CA . GLY B 1 74 ? 22.165 41.793 -9.580 1.00 33.40 74 GLY B CA 1
ATOM 2110 C C . GLY B 1 74 ? 21.107 40.716 -9.736 1.00 33.39 74 GLY B C 1
ATOM 2111 O O . GLY B 1 74 ? 20.163 40.868 -10.506 1.00 33.57 74 GLY B O 1
ATOM 2112 N N . LYS B 1 75 ? 21.271 39.618 -9.004 1.00 34.53 75 LYS B N 1
ATOM 2113 C CA . LYS B 1 75 ? 20.300 38.533 -9.034 1.00 32.01 75 LYS B CA 1
ATOM 2114 C C . LYS B 1 75 ? 19.329 38.653 -7.868 1.00 29.21 75 LYS B C 1
ATOM 2115 O O . LYS B 1 75 ? 18.283 38.011 -7.855 1.00 30.74 75 LYS B O 1
ATOM 2121 N N . GLN B 1 76 ? 19.673 39.477 -6.886 1.00 26.80 76 GLN B N 1
ATOM 2122 C CA . GLN B 1 76 ? 18.706 39.834 -5.852 1.00 28.55 76 GLN B CA 1
ATOM 2123 C C . GLN B 1 76 ? 17.786 40.939 -6.369 1.00 26.70 76 GLN B C 1
ATOM 2124 O O . GLN B 1 76 ? 16.577 40.913 -6.135 1.00 25.91 76 GLN B O 1
ATOM 2130 N N . GLU B 1 77 ? 18.365 41.906 -7.078 1.00 26.47 77 GLU B N 1
ATOM 2131 C CA . GLU B 1 77 ? 17.591 43.008 -7.651 1.00 26.68 77 GLU B CA 1
ATOM 2132 C C . GLU B 1 77 ? 16.807 42.588 -8.897 1.00 26.78 77 GLU B C 1
ATOM 2133 O O . GLU B 1 77 ? 15.787 43.189 -9.222 1.00 25.12 77 GLU B O 1
ATOM 2139 N N . LYS B 1 78 ? 17.280 41.548 -9.582 1.00 28.60 78 LYS B N 1
ATOM 2140 C CA . LYS B 1 78 ? 16.531 40.959 -10.691 1.00 27.39 78 LYS B CA 1
ATOM 2141 C C . LYS B 1 78 ? 15.346 40.150 -10.137 1.00 26.52 78 LYS B C 1
ATOM 2142 O O . LYS B 1 78 ? 14.317 40.000 -10.806 1.00 26.67 78 LYS B O 1
ATOM 2148 N N . GLU B 1 79 ? 15.493 39.628 -8.918 1.00 26.07 79 GLU B N 1
ATOM 2149 C CA . GLU B 1 79 ? 14.369 39.004 -8.216 1.00 25.98 79 GLU B CA 1
ATOM 2150 C C . GLU B 1 79 ? 13.346 40.083 -7.856 1.00 26.81 79 GLU B C 1
ATOM 2151 O O . GLU B 1 79 ? 12.152 39.939 -8.138 1.00 23.42 79 GLU B O 1
ATOM 2157 N N . TYR B 1 80 ? 13.830 41.158 -7.229 1.00 26.41 80 TYR B N 1
ATOM 2158 C CA . TYR B 1 80 ? 13.002 42.317 -6.892 1.00 24.16 80 TYR B CA 1
ATOM 2159 C C . TYR B 1 80 ? 12.204 42.798 -8.099 1.00 24.11 80 TYR B C 1
ATOM 2160 O O . TYR B 1 80 ? 11.048 43.210 -7.969 1.00 23.99 80 TYR B O 1
ATOM 2169 N N . GLU B 1 81 ? 12.851 42.778 -9.266 1.00 26.07 81 GLU B N 1
ATOM 2170 C CA . GLU B 1 81 ? 12.276 43.296 -10.505 1.00 24.45 81 GLU B CA 1
ATOM 2171 C C . GLU B 1 81 ? 11.097 42.456 -10.980 1.00 25.42 81 GLU B C 1
ATOM 2172 O O . GLU B 1 81 ? 10.116 42.994 -11.478 1.00 25.31 81 GLU B O 1
ATOM 2178 N N . MET B 1 82 ? 11.191 41.137 -10.837 1.00 24.59 82 MET B N 1
ATOM 2179 C CA . MET B 1 82 ? 10.092 40.268 -11.254 1.00 25.50 82 MET B CA 1
ATOM 2180 C C . MET B 1 82 ? 8.991 40.223 -10.199 1.00 24.77 82 MET B C 1
ATOM 2181 O O . MET B 1 82 ? 7.839 39.928 -10.499 1.00 26.02 82 MET B O 1
ATOM 2186 N N . THR B 1 83 ? 9.349 40.529 -8.961 1.00 23.75 83 THR B N 1
ATOM 2187 C CA . THR B 1 83 ? 8.355 40.695 -7.920 1.00 24.13 83 THR B CA 1
ATOM 2188 C C . THR B 1 83 ? 7.628 42.008 -8.160 1.00 22.80 83 THR B C 1
ATOM 2189 O O . THR B 1 83 ? 6.433 42.134 -7.910 1.00 22.68 83 THR B O 1
ATOM 2193 N N . LEU B 1 84 ? 8.366 42.987 -8.663 1.00 23.29 84 LEU B N 1
ATOM 2194 C CA . LEU B 1 84 ? 7.794 44.294 -8.952 1.00 22.59 84 LEU B CA 1
ATOM 2195 C C . LEU B 1 84 ? 6.861 44.264 -10.164 1.00 22.71 84 LEU B C 1
ATOM 2196 O O . LEU B 1 84 ? 5.789 44.854 -10.117 1.00 21.48 84 LEU B O 1
ATOM 2201 N N . LYS B 1 85 ? 7.258 43.577 -11.238 1.00 23.58 85 LYS B N 1
ATOM 2202 C CA . LYS B 1 85 ? 6.386 43.418 -12.408 1.00 23.44 85 LYS B CA 1
ATOM 2203 C C . LYS B 1 85 ? 5.035 42.849 -12.006 1.00 23.79 85 LYS B C 1
ATOM 2204 O O . LYS B 1 85 ? 3.985 43.441 -12.257 1.00 27.08 85 LYS B O 1
ATOM 2210 N N . ARG B 1 86 ? 5.066 41.672 -11.400 1.00 24.26 86 ARG B N 1
ATOM 2211 C CA . ARG B 1 86 ? 3.846 40.992 -11.021 1.00 23.64 86 ARG B CA 1
ATOM 2212 C C . ARG B 1 86 ? 2.978 41.889 -10.158 1.00 24.30 86 ARG B C 1
ATOM 2213 O O . ARG B 1 86 ? 1.800 42.070 -10.428 1.00 25.04 86 ARG B O 1
ATOM 2221 N N . THR B 1 87 ? 3.574 42.440 -9.111 1.00 23.49 87 THR B N 1
ATOM 2222 C CA . THR B 1 87 ? 2.872 43.321 -8.189 1.00 24.23 87 THR B CA 1
ATOM 2223 C C . THR B 1 87 ? 2.179 44.480 -8.919 1.00 23.37 87 THR B C 1
ATOM 2224 O O . THR B 1 87 ? 1.026 44.800 -8.639 1.00 23.00 87 THR B O 1
ATOM 2228 N N . LEU B 1 88 ? 2.890 45.100 -9.855 1.00 22.90 88 LEU B N 1
ATOM 2229 C CA . LEU B 1 88 ? 2.356 46.232 -10.597 1.00 22.38 88 LEU B CA 1
ATOM 2230 C C . LEU B 1 88 ? 1.346 45.773 -11.644 1.00 23.41 88 LEU B C 1
ATOM 2231 O O . LEU B 1 88 ? 0.407 46.498 -11.971 1.00 22.61 88 LEU B O 1
ATOM 2236 N N . GLN B 1 89 ? 1.532 44.565 -12.160 1.00 24.05 89 GLN B N 1
ATOM 2237 C CA . GLN B 1 89 ? 0.557 43.982 -13.078 1.00 24.11 89 GLN B CA 1
ATOM 2238 C C . GLN B 1 89 ? -0.723 43.620 -12.341 1.00 23.36 89 GLN B C 1
ATOM 2239 O O . GLN B 1 89 ? -1.808 43.626 -12.915 1.00 25.50 89 GLN B O 1
ATOM 2245 N N . SER B 1 90 ? -0.587 43.303 -11.060 1.00 24.12 90 SER B N 1
ATOM 2246 C CA . SER B 1 90 ? -1.724 42.903 -10.245 1.00 24.71 90 SER B CA 1
ATOM 2247 C C . SER B 1 90 ? -2.555 44.102 -9.814 1.00 25.28 90 SER B C 1
ATOM 2248 O O . SER B 1 90 ? -3.771 43.993 -9.656 1.00 24.25 90 SER B O 1
ATOM 2251 N N . ILE B 1 91 ? -1.904 45.240 -9.609 1.00 22.02 91 ILE B N 1
ATOM 2252 C CA . ILE B 1 91 ? -2.628 46.410 -9.123 1.00 23.90 91 ILE B CA 1
ATOM 2253 C C . ILE B 1 91 ? -3.209 47.236 -10.265 1.00 22.98 91 ILE B C 1
ATOM 2254 O O . ILE B 1 91 ? -4.073 48.082 -10.056 1.00 24.28 91 ILE B O 1
ATOM 2259 N N . CYS B 1 92 ? -2.749 46.978 -11.481 1.00 24.20 92 CYS B N 1
ATOM 2260 C CA . CYS B 1 92 ? -3.239 47.726 -12.627 1.00 23.24 92 CYS B CA 1
ATOM 2261 C C . CYS B 1 92 ? -4.497 47.090 -13.206 1.00 23.76 92 CYS B C 1
ATOM 2262 O O . CYS B 1 92 ? -4.599 45.865 -13.319 1.00 26.39 92 CYS B O 1
ATOM 2265 N N . LEU B 1 93 ? -5.462 47.940 -13.542 1.00 23.75 93 LEU B N 1
ATOM 2266 C CA . LEU B 1 93 ? -6.686 47.526 -14.224 1.00 24.34 93 LEU B CA 1
ATOM 2267 C C . LEU B 1 93 ? -6.404 47.453 -15.729 1.00 23.40 93 LEU B C 1
ATOM 2268 O O . LEU B 1 93 ? -6.353 48.478 -16.413 1.00 21.42 93 LEU B O 1
ATOM 2273 N N . LEU B 1 94 ? -6.211 46.234 -16.235 1.00 23.67 94 LEU B N 1
ATOM 2274 C CA . LEU B 1 94 ? -5.641 46.030 -17.571 1.00 24.51 94 LEU B CA 1
ATOM 2275 C C . LEU B 1 94 ? -6.681 45.935 -18.695 1.00 26.00 94 LEU B C 1
ATOM 2276 O O . LEU B 1 94 ? -6.344 45.594 -19.829 1.00 25.52 94 LEU B O 1
ATOM 2281 N N . THR B 1 95 ? -7.934 46.245 -18.377 1.00 24.26 95 THR B N 1
ATOM 2282 C CA . THR B 1 95 ? -9.022 46.179 -19.353 1.00 25.19 95 THR B CA 1
ATOM 2283 C C . THR B 1 95 ? -9.356 47.536 -19.973 1.00 26.20 95 THR B C 1
ATOM 2284 O O . THR B 1 95 ? -10.069 47.606 -20.982 1.00 25.22 95 THR B O 1
ATOM 2288 N N . VAL B 1 96 ? -8.852 48.607 -19.367 1.00 22.41 96 VAL B N 1
ATOM 2289 C CA . VAL B 1 96 ? -9.266 49.957 -19.739 1.00 23.52 96 VAL B CA 1
ATOM 2290 C C . VAL B 1 96 ? -8.609 50.439 -21.031 1.00 23.49 96 VAL B C 1
ATOM 2291 O O . VAL B 1 96 ? -9.233 51.133 -21.840 1.00 20.90 96 VAL B O 1
ATOM 2295 N N . HIS B 1 97 ? -7.352 50.058 -21.224 1.00 23.54 97 HIS B N 1
ATOM 2296 C CA . HIS B 1 97 ? -6.600 50.493 -22.389 1.00 23.91 97 HIS B CA 1
ATOM 2297 C C . HIS B 1 97 ? -5.893 49.319 -23.070 1.00 24.90 97 HIS B C 1
ATOM 2298 O O . HIS B 1 97 ? -4.675 49.196 -22.991 1.00 26.27 97 HIS B O 1
ATOM 2305 N N . PRO B 1 98 ? -6.666 48.456 -23.748 1.00 24.83 98 PRO B N 1
ATOM 2306 C CA . PRO B 1 98 ? -6.170 47.278 -24.474 1.00 26.98 98 PRO B CA 1
ATOM 2307 C C . PRO B 1 98 ? -5.173 47.657 -25.554 1.00 26.14 98 PRO B C 1
ATOM 2308 O O . PRO B 1 98 ? -5.231 48.779 -26.049 1.00 26.10 98 PRO B O 1
ATOM 2312 N N . ASN B 1 99 ? -4.285 46.739 -25.925 1.00 26.62 99 ASN B N 1
ATOM 2313 C CA . ASN B 1 99 ? -3.303 47.021 -26.966 1.00 26.37 99 ASN B CA 1
ATOM 2314 C C . ASN B 1 99 ? -2.555 48.297 -26.629 1.00 27.59 99 ASN B C 1
ATOM 2315 O O . ASN B 1 99 ? -2.561 49.272 -27.388 1.00 25.24 99 ASN B O 1
ATOM 2320 N N . THR B 1 100 ? -1.909 48.269 -25.471 1.00 28.84 100 THR B N 1
ATOM 2321 C CA . THR B 1 100 ? -1.305 49.443 -24.869 1.00 26.93 100 THR B CA 1
ATOM 2322 C C . THR B 1 100 ? -0.135 48.968 -24.023 1.00 26.42 100 THR B C 1
ATOM 2323 O O . THR B 1 100 ? -0.252 47.980 -23.314 1.00 27.69 100 THR B O 1
ATOM 2327 N N . THR B 1 101 ? 1.001 49.648 -24.115 1.00 27.66 101 THR B N 1
ATOM 2328 C CA . THR B 1 101 ? 2.168 49.278 -23.314 1.00 27.73 101 THR B CA 1
ATOM 2329 C C . THR B 1 101 ? 2.585 50.416 -22.381 1.00 26.36 101 THR B C 1
ATOM 2330 O O . THR B 1 101 ? 2.882 51.522 -22.832 1.00 26.39 101 THR B O 1
ATOM 2334 N N . THR B 1 102 ? 2.569 50.146 -21.079 1.00 25.12 102 THR B N 1
ATOM 2335 C CA . THR B 1 102 ? 3.022 51.112 -20.088 1.00 24.87 102 THR B CA 1
ATOM 2336 C C . THR B 1 102 ? 4.327 50.603 -19.496 1.00 24.57 102 THR B C 1
ATOM 2337 O O . THR B 1 102 ? 4.405 49.462 -19.024 1.00 24.69 102 THR B O 1
ATOM 2341 N N . SER B 1 103 ? 5.356 51.444 -19.542 1.00 22.99 103 SER B N 1
ATOM 2342 C CA . SER B 1 103 ? 6.688 51.063 -19.087 1.00 23.97 103 SER B CA 1
ATOM 2343 C C . SER B 1 103 ? 6.997 51.712 -17.747 1.00 23.63 103 SER B C 1
ATOM 2344 O O . SER B 1 103 ? 6.786 52.913 -17.567 1.00 21.67 103 SER B O 1
ATOM 2347 N N . VAL B 1 104 ? 7.496 50.916 -16.809 1.00 21.74 104 VAL B N 1
ATOM 2348 C CA . VAL B 1 104 ? 7.906 51.445 -15.518 1.00 22.79 104 VAL B CA 1
ATOM 2349 C C . VAL B 1 104 ? 9.390 51.184 -15.280 1.00 22.85 104 VAL B C 1
ATOM 2350 O O . VAL B 1 104 ? 9.862 50.055 -15.393 1.00 21.64 104 VAL B O 1
ATOM 2354 N N . ILE B 1 105 ? 10.127 52.245 -14.975 1.00 22.63 105 ILE B N 1
ATOM 2355 C CA . ILE B 1 105 ? 11.556 52.138 -14.747 1.00 21.10 105 ILE B CA 1
ATOM 2356 C C . ILE B 1 105 ? 11.857 52.525 -13.320 1.00 21.89 105 ILE B C 1
ATOM 2357 O O . ILE B 1 105 ? 11.586 53.651 -12.909 1.00 22.58 105 ILE B O 1
ATOM 2362 N N . LEU B 1 106 ? 12.402 51.579 -12.563 1.00 21.39 106 LEU B N 1
ATOM 2363 C CA . LEU B 1 106 ? 12.778 51.821 -11.179 1.00 20.59 106 LEU B CA 1
ATOM 2364 C C . LEU B 1 106 ? 14.287 51.977 -11.065 1.00 21.78 106 LEU B C 1
ATOM 2365 O O . LEU B 1 106 ? 15.026 50.997 -11.155 1.00 22.31 106 LEU B O 1
ATOM 2370 N N . GLN B 1 107 ? 14.738 53.212 -10.872 1.00 20.86 107 GLN B N 1
ATOM 2371 C CA . GLN B 1 107 ? 16.151 53.470 -10.632 1.00 22.41 107 GLN B CA 1
ATOM 2372 C C . GLN B 1 107 ? 16.396 53.567 -9.136 1.00 21.60 107 GLN B C 1
ATOM 2373 O O . GLN B 1 107 ? 15.778 54.384 -8.452 1.00 19.76 107 GLN B O 1
ATOM 2379 N N . VAL B 1 108 ? 17.277 52.705 -8.634 1.00 20.55 108 VAL B N 1
ATOM 2380 C CA . VAL B 1 108 ? 17.701 52.753 -7.241 1.00 22.43 108 VAL B CA 1
ATOM 2381 C C . VAL B 1 108 ? 18.679 53.908 -7.037 1.00 22.27 108 VAL B C 1
ATOM 2382 O O . VAL B 1 108 ? 19.717 53.983 -7.694 1.00 20.02 108 VAL B O 1
ATOM 2386 N N . VAL B 1 109 ? 18.333 54.810 -6.129 1.00 22.14 109 VAL B N 1
ATOM 2387 C CA . VAL B 1 109 ? 19.176 55.956 -5.822 1.00 23.85 109 VAL B CA 1
ATOM 2388 C C . VAL B 1 109 ? 19.960 55.737 -4.520 1.00 24.66 109 VAL B C 1
ATOM 2389 O O . VAL B 1 109 ? 21.131 56.115 -4.411 1.00 24.37 109 VAL B O 1
ATOM 2393 N N . GLY B 1 110 ? 19.314 55.101 -3.547 1.00 25.25 110 GLY B N 1
ATOM 2394 C CA . GLY B 1 110 ? 19.954 54.767 -2.286 1.00 25.17 110 GLY B CA 1
ATOM 2395 C C . GLY B 1 110 ? 19.295 53.585 -1.603 1.00 23.18 110 GLY B C 1
ATOM 2396 O O . GLY B 1 110 ? 18.081 53.423 -1.652 1.00 24.16 110 GLY B O 1
ATOM 2397 N N . ASN B 1 111 ? 20.105 52.752 -0.968 1.00 23.87 111 ASN B N 1
ATOM 2398 C CA . ASN B 1 111 ? 19.606 51.551 -0.329 1.00 22.35 111 ASN B CA 1
ATOM 2399 C C . ASN B 1 111 ? 20.074 51.449 1.102 1.00 24.78 111 ASN B C 1
ATOM 2400 O O . ASN B 1 111 ? 21.229 51.109 1.358 1.00 26.06 111 ASN B O 1
ATOM 2405 N N . ASP B 1 112 ? 19.171 51.743 2.028 1.00 23.08 112 ASP B N 1
ATOM 2406 C CA . ASP B 1 112 ? 19.409 51.508 3.443 1.00 22.99 112 ASP B CA 1
ATOM 2407 C C . ASP B 1 112 ? 18.259 50.684 4.002 1.00 24.93 112 ASP B C 1
ATOM 2408 O O . ASP B 1 112 ? 17.640 51.066 5.000 1.00 23.98 112 ASP B O 1
ATOM 2413 N N . GLY B 1 113 ? 17.959 49.563 3.347 1.00 23.05 113 GLY B N 1
ATOM 2414 C CA . GLY B 1 113 ? 16.973 48.631 3.861 1.00 22.27 113 GLY B CA 1
ATOM 2415 C C . GLY B 1 113 ? 15.597 48.816 3.258 1.00 24.34 113 GLY B C 1
ATOM 2416 O O . GLY B 1 113 ? 15.227 49.923 2.859 1.00 21.00 113 GLY B O 1
ATOM 2417 N N . SER B 1 114 ? 14.847 47.716 3.195 1.00 24.88 114 SER B N 1
ATOM 2418 C CA . SER B 1 114 ? 13.496 47.698 2.640 1.00 22.64 114 SER B CA 1
ATOM 2419 C C . SER B 1 114 ? 13.441 48.220 1.205 1.00 22.80 114 SER B C 1
ATOM 2420 O O . SER B 1 114 ? 12.492 48.910 0.825 1.00 20.88 114 SER B O 1
ATOM 2423 N N . LEU B 1 115 ? 14.450 47.893 0.405 1.00 22.98 115 LEU B N 1
ATOM 2424 C CA . LEU B 1 115 ? 14.543 48.464 -0.939 1.00 23.56 115 LEU B CA 1
ATOM 2425 C C . LEU B 1 115 ? 13.325 48.148 -1.793 1.00 21.56 115 LEU B C 1
ATOM 2426 O O . LEU B 1 115 ? 12.796 49.022 -2.483 1.00 21.51 115 LEU B O 1
ATOM 2431 N N . LEU B 1 116 ? 12.881 46.898 -1.735 1.00 20.91 116 LEU B N 1
ATOM 2432 C CA . LEU B 1 116 ? 11.816 46.421 -2.614 1.00 21.43 116 LEU B CA 1
ATOM 2433 C C . LEU B 1 116 ? 10.468 47.101 -2.325 1.00 21.57 116 LEU B C 1
ATOM 2434 O O . LEU B 1 116 ? 9.828 47.640 -3.246 1.00 20.75 116 LEU B O 1
ATOM 2439 N N . PRO B 1 117 ? 10.037 47.090 -1.049 1.00 20.64 117 PRO B N 1
ATOM 2440 C CA . PRO B 1 117 ? 8.852 47.844 -0.620 1.00 19.26 117 PRO B CA 1
ATOM 2441 C C . PRO B 1 117 ? 8.908 49.311 -1.070 1.00 20.27 117 PRO B C 1
ATOM 2442 O O . PRO B 1 117 ? 7.950 49.818 -1.650 1.00 20.06 117 PRO B O 1
ATOM 2446 N N . CYS B 1 118 ? 10.024 49.979 -0.784 1.00 21.53 118 CYS B N 1
ATOM 2447 C CA . CYS B 1 118 ? 10.267 51.349 -1.228 1.00 20.26 118 CYS B CA 1
ATOM 2448 C C . CYS B 1 118 ? 9.988 51.541 -2.725 1.00 20.68 118 CYS B C 1
ATOM 2449 O O . CYS B 1 118 ? 9.400 52.548 -3.127 1.00 20.30 118 CYS B O 1
ATOM 2452 N N . ALA B 1 119 ? 10.435 50.588 -3.545 1.00 22.00 119 ALA B N 1
ATOM 2453 C CA . ALA B 1 119 ? 10.203 50.626 -4.993 1.00 19.02 119 ALA B CA 1
ATOM 2454 C C . ALA B 1 119 ? 8.732 50.463 -5.366 1.00 19.02 119 ALA B C 1
ATOM 2455 O O . ALA B 1 119 ? 8.202 51.229 -6.164 1.00 19.67 119 ALA B O 1
ATOM 2457 N N . ILE B 1 120 ? 8.080 49.449 -4.803 1.00 20.67 120 ILE B N 1
ATOM 2458 C CA . ILE B 1 120 ? 6.646 49.245 -5.016 1.00 18.12 120 ILE B CA 1
ATOM 2459 C C . ILE B 1 120 ? 5.863 50.496 -4.632 1.00 17.41 120 ILE B C 1
ATOM 2460 O O . ILE B 1 120 ? 4.999 50.937 -5.375 1.00 18.39 120 ILE B O 1
ATOM 2465 N N . ASN B 1 121 ? 6.168 51.061 -3.466 1.00 18.41 121 ASN B N 1
ATOM 2466 C CA . ASN B 1 121 ? 5.530 52.304 -3.027 1.00 20.73 121 ASN B CA 1
ATOM 2467 C C . ASN B 1 121 ? 5.753 53.437 -4.034 1.00 19.77 121 ASN B C 1
ATOM 2468 O O . ASN B 1 121 ? 4.817 54.137 -4.428 1.00 17.36 121 ASN B O 1
ATOM 2473 N N . ALA B 1 122 ? 7.010 53.612 -4.434 1.00 19.56 122 ALA B N 1
ATOM 2474 C CA . ALA B 1 122 ? 7.378 54.641 -5.398 1.00 19.69 122 ALA B CA 1
ATOM 2475 C C . ALA B 1 122 ? 6.662 54.424 -6.723 1.00 19.49 122 ALA B C 1
ATOM 2476 O O . ALA B 1 122 ? 6.156 55.363 -7.326 1.00 20.34 122 ALA B O 1
ATOM 2478 N N . CYS B 1 123 ? 6.628 53.174 -7.168 1.00 18.61 123 CYS B N 1
ATOM 2479 C CA . CYS B 1 123 ? 6.061 52.833 -8.464 1.00 19.40 123 CYS B CA 1
ATOM 2480 C C . CYS B 1 123 ? 4.557 53.006 -8.479 1.00 18.72 123 CYS B C 1
ATOM 2481 O O . CYS B 1 123 ? 3.974 53.368 -9.500 1.00 19.77 123 CYS B O 1
ATOM 2484 N N . CYS B 1 124 ? 3.925 52.717 -7.351 1.00 18.36 124 CYS B N 1
ATOM 2485 C CA . CYS B 1 124 ? 2.492 52.919 -7.228 1.00 18.61 124 CYS B CA 1
ATOM 2486 C C . CYS B 1 124 ? 2.190 54.405 -7.334 1.00 17.38 124 CYS B C 1
ATOM 2487 O O . CYS B 1 124 ? 1.376 54.826 -8.147 1.00 18.86 124 CYS B O 1
ATOM 2490 N N . ALA B 1 125 ? 2.865 55.203 -6.519 1.00 16.92 125 ALA B N 1
ATOM 2491 C CA . ALA B 1 125 ? 2.715 56.651 -6.581 1.00 15.86 125 ALA B CA 1
ATOM 2492 C C . ALA B 1 125 ? 2.868 57.218 -8.004 1.00 18.56 125 ALA B C 1
ATOM 2493 O O . ALA B 1 125 ? 2.106 58.091 -8.409 1.00 17.37 125 ALA B O 1
ATOM 2495 N N . ALA B 1 126 ? 3.852 56.731 -8.758 1.00 17.36 126 ALA B N 1
ATOM 2496 C CA . ALA B 1 126 ? 4.071 57.198 -10.131 1.00 18.36 126 ALA B CA 1
ATOM 2497 C C . ALA B 1 126 ? 2.985 56.726 -11.107 1.00 20.69 126 ALA B C 1
ATOM 2498 O O . ALA B 1 126 ? 2.687 57.407 -12.092 1.00 20.31 126 ALA B O 1
ATOM 2500 N N . LEU B 1 127 ? 2.399 55.559 -10.847 1.00 20.98 127 LEU B N 1
ATOM 2501 C CA . LEU B 1 127 ? 1.322 55.063 -11.701 1.00 18.52 127 LEU B CA 1
ATOM 2502 C C . LEU B 1 127 ? 0.098 55.942 -11.524 1.00 20.20 127 LEU B C 1
ATOM 2503 O O . LEU B 1 127 ? -0.671 56.178 -12.468 1.00 21.20 127 LEU B O 1
ATOM 2508 N N . VAL B 1 128 ? -0.079 56.431 -10.304 1.00 18.00 128 VAL B N 1
ATOM 2509 C CA . VAL B 1 128 ? -1.148 57.380 -10.024 1.00 19.94 128 VAL B CA 1
ATOM 2510 C C . VAL B 1 128 ? -0.876 58.745 -10.680 1.00 18.89 128 VAL B C 1
ATOM 2511 O O . VAL B 1 128 ? -1.722 59.269 -11.398 1.00 18.45 128 VAL B O 1
ATOM 2515 N N . PHE B 1 129 ? 0.309 59.306 -10.449 1.00 20.26 129 PHE B N 1
ATOM 2516 C CA . PHE B 1 129 ? 0.707 60.558 -11.095 1.00 18.23 129 PHE B CA 1
ATOM 2517 C C . PHE B 1 129 ? 0.552 60.497 -12.612 1.00 18.83 129 PHE B C 1
ATOM 2518 O O . PHE B 1 129 ? 0.219 61.498 -13.244 1.00 18.98 129 PHE B O 1
ATOM 2526 N N . ALA B 1 130 ? 0.785 59.318 -13.186 1.00 19.16 130 ALA B N 1
ATOM 2527 C CA . ALA B 1 130 ? 0.805 59.134 -14.643 1.00 19.39 130 ALA B CA 1
ATOM 2528 C C . ALA B 1 130 ? -0.578 58.989 -15.292 1.00 20.70 130 ALA B C 1
ATOM 2529 O O . ALA B 1 130 ? -0.743 59.269 -16.483 1.00 20.87 130 ALA B O 1
ATOM 2531 N N . GLY B 1 131 ? -1.562 58.536 -14.521 1.00 18.29 131 GLY B N 1
ATOM 2532 C CA . GLY B 1 131 ? -2.896 58.322 -15.056 1.00 20.35 131 GLY B CA 1
ATOM 2533 C C . GLY B 1 131 ? -3.098 56.901 -15.538 1.00 20.81 131 GLY B C 1
ATOM 2534 O O . GLY B 1 131 ? -3.716 56.665 -16.575 1.00 22.94 131 GLY B O 1
ATOM 2535 N N . ILE B 1 132 ? -2.566 55.946 -14.782 1.00 19.91 132 ILE B N 1
ATOM 2536 C CA . ILE B 1 132 ? -2.696 54.532 -15.118 1.00 20.56 132 ILE B CA 1
ATOM 2537 C C . ILE B 1 132 ? -3.743 53.914 -14.201 1.00 20.31 132 ILE B C 1
ATOM 2538 O O . ILE B 1 132 ? -3.560 53.894 -12.988 1.00 19.56 132 ILE B O 1
ATOM 2543 N N . PRO B 1 133 ? -4.848 53.411 -14.774 1.00 21.91 133 PRO B N 1
ATOM 2544 C CA . PRO B 1 133 ? -5.974 52.950 -13.948 1.00 22.20 133 PRO B CA 1
ATOM 2545 C C . PRO B 1 133 ? -5.564 51.826 -13.003 1.00 22.24 133 PRO B C 1
ATOM 2546 O O . PRO B 1 133 ? -4.947 50.860 -13.439 1.00 22.86 133 PRO B O 1
ATOM 2550 N N . LEU B 1 134 ? -5.914 51.953 -11.728 1.00 21.48 134 LEU B N 1
ATOM 2551 C CA . LEU B 1 134 ? -5.510 50.982 -10.722 1.00 21.63 134 LEU B CA 1
ATOM 2552 C C . LEU B 1 134 ? -6.727 50.347 -10.051 1.00 23.96 134 LEU B C 1
ATOM 2553 O O . LEU B 1 134 ? -7.699 51.034 -9.751 1.00 22.97 134 LEU B O 1
ATOM 2558 N N . LYS B 1 135 ? -6.678 49.033 -9.831 1.00 23.44 135 LYS B N 1
ATOM 2559 C CA . LYS B 1 135 ? -7.697 48.356 -9.036 1.00 23.37 135 LYS B CA 1
ATOM 2560 C C . LYS B 1 135 ? -7.722 48.973 -7.639 1.00 23.37 135 LYS B C 1
ATOM 2561 O O . LYS B 1 135 ? -8.782 49.207 -7.047 1.00 23.02 135 LYS B O 1
ATOM 2567 N N . HIS B 1 136 ? -6.524 49.219 -7.123 1.00 21.27 136 HIS B N 1
ATOM 2568 C CA . HIS B 1 136 ? -6.323 49.773 -5.800 1.00 22.66 136 HIS B CA 1
ATOM 2569 C C . HIS B 1 136 ? -4.853 50.113 -5.669 1.00 23.53 136 HIS B C 1
ATOM 2570 O O . HIS B 1 136 ? -4.038 49.679 -6.485 1.00 21.86 136 HIS B O 1
ATOM 2577 N N . LEU B 1 137 ? -4.520 50.896 -4.647 1.00 25.17 137 LEU B N 1
ATOM 2578 C CA . LEU B 1 137 ? -3.136 51.221 -4.344 1.00 21.97 137 LEU B CA 1
ATOM 2579 C C . LEU B 1 137 ? -2.423 50.001 -3.784 1.00 23.46 137 LEU B C 1
ATOM 2580 O O . LEU B 1 137 ? -3.033 49.151 -3.139 1.00 23.78 137 LEU B O 1
ATOM 2585 N N . ALA B 1 138 ? -1.127 49.905 -4.050 1.00 23.82 138 ALA B N 1
ATOM 2586 C CA . ALA B 1 138 ? -0.300 48.931 -3.360 1.00 23.12 138 ALA B CA 1
ATOM 2587 C C . ALA B 1 138 ? 0.470 49.686 -2.287 1.00 21.29 138 ALA B C 1
ATOM 2588 O O . ALA B 1 138 ? 1.052 50.741 -2.546 1.00 20.79 138 ALA B O 1
ATOM 2590 N N . VAL B 1 139 ? 0.429 49.162 -1.073 1.00 19.53 139 VAL B N 1
ATOM 2591 C CA . VAL B 1 139 ? 1.192 49.725 0.024 1.00 21.47 139 VAL B CA 1
ATOM 2592 C C . VAL B 1 139 ? 2.075 48.606 0.546 1.00 20.19 139 VAL B C 1
ATOM 2593 O O . VAL B 1 139 ? 1.590 47.509 0.810 1.00 18.35 139 VAL B O 1
ATOM 2597 N N . ALA B 1 140 ? 3.374 48.862 0.658 1.00 18.60 140 ALA B N 1
ATOM 2598 C CA . ALA B 1 140 ? 4.297 47.808 1.072 1.00 20.32 140 ALA B CA 1
ATOM 2599 C C . ALA B 1 140 ? 5.140 48.206 2.269 1.00 21.25 140 ALA B C 1
ATOM 2600 O O . ALA B 1 140 ? 5.557 49.358 2.396 1.00 20.08 140 ALA B O 1
ATOM 2602 N N . ILE B 1 141 ? 5.394 47.234 3.141 1.00 22.03 141 ILE B N 1
ATOM 2603 C CA . ILE B 1 141 ? 6.273 47.418 4.291 1.00 20.87 141 ILE B CA 1
ATOM 2604 C C . ILE B 1 141 ? 7.230 46.234 4.353 1.00 21.22 141 ILE B C 1
ATOM 2605 O O . ILE B 1 141 ? 6.814 45.084 4.176 1.00 21.05 141 ILE B O 1
ATOM 2610 N N . GLY B 1 142 ? 8.502 46.520 4.601 1.00 18.93 142 GLY B N 1
ATOM 2611 C CA . GLY B 1 142 ? 9.488 45.486 4.862 1.00 21.61 142 GLY B CA 1
ATOM 2612 C C . GLY B 1 142 ? 9.508 45.217 6.354 1.00 23.25 142 GLY B C 1
ATOM 2613 O O . GLY B 1 142 ? 9.959 46.059 7.128 1.00 21.24 142 GLY B O 1
ATOM 2614 N N . CYS B 1 143 ? 8.998 44.055 6.755 1.00 22.10 143 CYS B N 1
ATOM 2615 C CA . CYS B 1 143 ? 8.881 43.696 8.167 1.00 20.83 143 CYS B CA 1
ATOM 2616 C C . CYS B 1 143 ? 10.034 42.822 8.632 1.00 21.07 143 CYS B C 1
ATOM 2617 O O . CYS B 1 143 ? 10.670 42.144 7.835 1.00 21.84 143 CYS B O 1
ATOM 2620 N N . GLY B 1 144 ? 10.284 42.849 9.937 1.00 21.59 144 GLY B N 1
ATOM 2621 C CA . GLY B 1 144 ? 11.299 42.030 10.566 1.00 22.19 144 GLY B CA 1
ATOM 2622 C C . GLY B 1 144 ? 10.751 41.443 11.849 1.00 22.82 144 GLY B C 1
ATOM 2623 O O . GLY B 1 144 ? 9.789 41.956 12.415 1.00 22.32 144 GLY B O 1
ATOM 2624 N N . VAL B 1 145 ? 11.353 40.357 12.313 1.00 23.32 145 VAL B N 1
ATOM 2625 C CA . VAL B 1 145 ? 10.891 39.721 13.539 1.00 24.14 145 VAL B CA 1
ATOM 2626 C C . VAL B 1 145 ? 12.021 39.526 14.545 1.00 27.66 145 VAL B C 1
ATOM 2627 O O . VAL B 1 145 ? 13.107 39.035 14.207 1.00 27.23 145 VAL B O 1
ATOM 2631 N N . LEU B 1 146 ? 11.745 39.907 15.786 1.00 26.96 146 LEU B N 1
ATOM 2632 C CA . LEU B 1 146 ? 12.698 39.753 16.871 1.00 28.53 146 LEU B CA 1
ATOM 2633 C C . LEU B 1 146 ? 12.678 38.344 17.474 1.00 28.92 146 LEU B C 1
ATOM 2634 O O . LEU B 1 146 ? 11.883 37.497 17.082 1.00 28.18 146 LEU B O 1
ATOM 2639 N N . GLU B 1 147 ? 13.574 38.107 18.424 1.00 31.00 147 GLU B N 1
ATOM 2640 C CA . GLU B 1 147 ? 13.669 36.829 19.128 1.00 33.76 147 GLU B CA 1
ATOM 2641 C C . GLU B 1 147 ? 12.359 36.455 19.827 1.00 33.14 147 GLU B C 1
ATOM 2642 O O . GLU B 1 147 ? 11.874 35.320 19.710 1.00 31.27 147 GLU B O 1
ATOM 2648 N N . ASP B 1 148 ? 11.806 37.425 20.554 1.00 32.48 148 ASP B N 1
ATOM 2649 C CA . ASP B 1 148 ? 10.551 37.276 21.276 1.00 30.94 148 ASP B CA 1
ATOM 2650 C C . ASP B 1 148 ? 9.423 36.866 20.345 1.00 31.35 148 ASP B C 1
ATOM 2651 O O . ASP B 1 148 ? 8.471 36.197 20.757 1.00 29.88 148 ASP B O 1
ATOM 2656 N N . GLY B 1 149 ? 9.538 37.283 19.088 1.00 28.61 149 GLY B N 1
ATOM 2657 C CA . GLY B 1 149 ? 8.471 37.116 18.125 1.00 28.83 149 GLY B CA 1
ATOM 2658 C C . GLY B 1 149 ? 7.899 38.472 17.778 1.00 28.15 149 GLY B C 1
ATOM 2659 O O . GLY B 1 149 ? 6.937 38.577 17.030 1.00 27.58 149 GLY B O 1
ATOM 2660 N N . GLU B 1 150 ? 8.509 39.518 18.327 1.00 28.70 150 GLU B N 1
ATOM 2661 C CA . GLU B 1 150 ? 8.058 40.892 18.106 1.00 26.52 150 GLU B CA 1
ATOM 2662 C C . GLU B 1 150 ? 8.488 41.448 16.751 1.00 26.81 150 GLU B C 1
ATOM 2663 O O . GLU B 1 150 ? 9.641 41.295 16.340 1.00 25.06 150 GLU B O 1
ATOM 2669 N N . VAL B 1 151 ? 7.557 42.118 16.076 1.00 26.64 151 VAL B N 1
ATOM 2670 C CA . VAL B 1 151 ? 7.785 42.625 14.726 1.00 24.91 151 VAL B CA 1
ATOM 2671 C C . VAL B 1 151 ? 8.383 44.025 14.709 1.00 24.61 151 VAL B C 1
ATOM 2672 O O . VAL B 1 151 ? 8.094 44.856 15.563 1.00 24.91 151 VAL B O 1
ATOM 2676 N N . ILE B 1 152 ? 9.211 44.265 13.702 1.00 24.82 152 ILE B N 1
ATOM 2677 C CA . ILE B 1 152 ? 9.912 45.525 13.493 1.00 23.66 152 ILE B CA 1
ATOM 2678 C C . ILE B 1 152 ? 9.600 45.984 12.070 1.00 22.41 152 ILE B C 1
ATOM 2679 O O . ILE B 1 152 ? 9.914 45.286 11.115 1.00 23.59 152 ILE B O 1
ATOM 2684 N N . LEU B 1 153 ? 8.958 47.141 11.927 1.00 23.29 153 LEU B N 1
ATOM 2685 C CA . LEU B 1 153 ? 8.456 47.581 10.620 1.00 22.13 153 LEU B CA 1
ATOM 2686 C C . LEU B 1 153 ? 9.413 48.502 9.874 1.00 23.45 153 LEU B C 1
ATOM 2687 O O . LEU B 1 153 ? 10.114 49.316 10.486 1.00 24.27 153 LEU B O 1
ATOM 2692 N N . ASP B 1 154 ? 9.407 48.377 8.547 1.00 21.47 154 ASP B N 1
ATOM 2693 C CA . ASP B 1 154 ? 10.309 49.117 7.671 1.00 20.87 154 ASP B CA 1
ATOM 2694 C C . ASP B 1 154 ? 11.738 49.006 8.179 1.00 22.81 154 ASP B C 1
ATOM 2695 O O . ASP B 1 154 ? 12.284 49.948 8.751 1.00 21.85 154 ASP B O 1
ATOM 2700 N N . THR B 1 155 ? 12.335 47.841 7.955 1.00 21.12 155 THR B N 1
ATOM 2701 C CA . THR B 1 155 ? 13.681 47.558 8.423 1.00 23.56 155 THR B CA 1
ATOM 2702 C C . THR B 1 155 ? 14.735 48.324 7.644 1.00 23.61 155 THR B C 1
ATOM 2703 O O . THR B 1 155 ? 14.680 48.406 6.423 1.00 21.79 155 THR B O 1
ATOM 2707 N N . ASN B 1 156 ? 15.692 48.892 8.367 1.00 25.18 156 ASN B N 1
ATOM 2708 C CA . ASN B 1 156 ? 16.865 49.484 7.750 1.00 23.07 156 ASN B CA 1
ATOM 2709 C C . ASN B 1 156 ? 17.875 48.388 7.424 1.00 25.55 156 ASN B C 1
ATOM 2710 O O . ASN B 1 156 ? 17.618 47.210 7.679 1.00 26.40 156 ASN B O 1
ATOM 2715 N N . LYS B 1 157 ? 19.022 48.771 6.871 1.00 25.60 157 LYS B N 1
ATOM 2716 C CA . LYS B 1 157 ? 20.024 47.808 6.412 1.00 26.56 157 LYS B CA 1
ATOM 2717 C C . LYS B 1 157 ? 20.659 47.011 7.553 1.00 26.34 157 LYS B C 1
ATOM 2718 O O . LYS B 1 157 ? 20.902 45.811 7.424 1.00 26.65 157 LYS B O 1
ATOM 2724 N N . ALA B 1 158 ? 20.929 47.686 8.665 1.00 26.67 158 ALA B N 1
ATOM 2725 C CA . ALA B 1 158 ? 21.519 47.039 9.833 1.00 26.50 158 ALA B CA 1
ATOM 2726 C C . ALA B 1 158 ? 20.653 45.869 10.258 1.00 26.99 158 ALA B C 1
ATOM 2727 O O . ALA B 1 158 ? 21.136 44.738 10.393 1.00 28.76 158 ALA B O 1
ATOM 2729 N N . GLU B 1 159 ? 19.369 46.160 10.461 1.00 26.26 159 GLU B N 1
ATOM 2730 C CA . GLU B 1 159 ? 18.366 45.170 10.858 1.00 27.57 159 GLU B CA 1
ATOM 2731 C C . GLU B 1 159 ? 18.256 43.979 9.901 1.00 27.03 159 GLU B C 1
ATOM 2732 O O . GLU B 1 159 ? 18.026 42.851 10.336 1.00 28.05 159 GLU B O 1
ATOM 2738 N N . GLU B 1 160 ? 18.422 44.230 8.607 1.00 26.10 160 GLU B N 1
ATOM 2739 C CA . GLU B 1 160 ? 18.301 43.181 7.601 1.00 26.27 160 GLU B CA 1
ATOM 2740 C C . GLU B 1 160 ? 19.534 42.289 7.550 1.00 28.06 160 GLU B C 1
ATOM 2741 O O . GLU B 1 160 ? 19.560 41.276 6.848 1.00 29.60 160 GLU B O 1
ATOM 2747 N N . GLN B 1 161 ? 20.558 42.671 8.301 1.00 30.60 161 GLN B N 1
ATOM 2748 C CA . GLN B 1 161 ? 21.782 41.884 8.370 1.00 29.86 161 GLN B CA 1
ATOM 2749 C C . GLN B 1 161 ? 21.753 40.889 9.526 1.00 31.89 161 GLN B C 1
ATOM 2750 O O . GLN B 1 161 ? 22.186 39.741 9.384 1.00 33.79 161 GLN B O 1
ATOM 2756 N N . GLN B 1 162 ? 21.217 41.322 10.662 1.00 28.97 162 GLN B N 1
ATOM 2757 C CA . GLN B 1 162 ? 21.358 40.563 11.893 1.00 30.14 162 GLN B CA 1
ATOM 2758 C C . GLN B 1 162 ? 20.057 40.093 12.540 1.00 31.73 162 GLN B C 1
ATOM 2759 O O . GLN B 1 162 ? 20.065 39.714 13.711 1.00 36.43 162 GLN B O 1
ATOM 2765 N N . LEU B 1 163 ? 18.950 40.093 11.799 1.00 28.39 163 LEU B N 1
ATOM 2766 C CA . LEU B 1 163 ? 17.684 39.600 12.353 1.00 29.61 163 LEU B CA 1
ATOM 2767 C C . LEU B 1 163 ? 17.331 38.195 11.819 1.00 27.44 163 LEU B C 1
ATOM 2768 O O . LEU B 1 163 ? 17.824 37.782 10.771 1.00 27.21 163 LEU B O 1
ATOM 2773 N N . LYS B 1 164 ? 16.490 37.468 12.552 1.00 27.74 164 LYS B N 1
ATOM 2774 C CA . LYS B 1 164 ? 16.169 36.069 12.233 1.00 28.41 164 LYS B CA 1
ATOM 2775 C C . LYS B 1 164 ? 15.431 35.905 10.903 1.00 27.81 164 LYS B C 1
ATOM 2776 O O . LYS B 1 164 ? 15.780 35.056 10.070 1.00 23.62 164 LYS B O 1
ATOM 2782 N N . SER B 1 165 ? 14.394 36.711 10.721 1.00 26.51 165 SER B N 1
ATOM 2783 C CA . SER B 1 165 ? 13.537 36.593 9.552 1.00 25.11 165 SER B CA 1
ATOM 2784 C C . SER B 1 165 ? 12.960 37.938 9.151 1.00 25.15 165 SER B C 1
ATOM 2785 O O . SER B 1 165 ? 12.799 38.844 9.978 1.00 21.54 165 SER B O 1
ATOM 2788 N N . PHE B 1 166 ? 12.630 38.035 7.869 1.00 25.40 166 PHE B N 1
ATOM 2789 C CA . PHE B 1 166 ? 12.122 39.263 7.293 1.00 24.45 166 PHE B CA 1
ATOM 2790 C C . PHE B 1 166 ? 10.942 38.946 6.377 1.00 23.36 166 PHE B C 1
ATOM 2791 O O . PHE B 1 166 ? 10.814 37.824 5.889 1.00 23.30 166 PHE B O 1
ATOM 2799 N N . ALA B 1 167 ? 10.065 39.919 6.161 1.00 22.37 167 ALA B N 1
ATOM 2800 C CA . ALA B 1 167 ? 8.905 39.694 5.302 1.00 22.27 167 ALA B CA 1
ATOM 2801 C C . ALA B 1 167 ? 8.510 40.946 4.535 1.00 23.04 167 ALA B C 1
ATOM 2802 O O . ALA B 1 167 ? 7.992 41.890 5.119 1.00 21.47 167 ALA B O 1
ATOM 2804 N N . HIS B 1 168 ? 8.749 40.959 3.230 1.00 22.03 168 HIS B N 1
ATOM 2805 C CA . HIS B 1 168 ? 8.194 42.029 2.411 1.00 21.95 168 HIS B CA 1
ATOM 2806 C C . HIS B 1 168 ? 6.733 41.729 2.086 1.00 22.19 168 HIS B C 1
ATOM 2807 O O . HIS B 1 168 ? 6.435 40.788 1.362 1.00 22.64 168 HIS B O 1
ATOM 2814 N N . LEU B 1 169 ? 5.820 42.521 2.640 1.00 22.50 169 LEU B N 1
ATOM 2815 C CA . LEU B 1 169 ? 4.393 42.307 2.413 1.00 22.85 169 LEU B CA 1
ATOM 2816 C C . LEU B 1 169 ? 3.816 43.475 1.647 1.00 22.83 169 LEU B C 1
ATOM 2817 O O . LEU B 1 169 ? 4.051 44.631 2.000 1.00 23.39 169 LEU B O 1
ATOM 2822 N N . VAL B 1 170 ? 3.080 43.183 0.583 1.00 22.50 170 VAL B N 1
ATOM 2823 C CA . VAL B 1 170 ? 2.384 44.236 -0.133 1.00 21.50 170 VAL B CA 1
ATOM 2824 C C . VAL B 1 170 ? 0.899 44.125 0.158 1.00 22.30 170 VAL B C 1
ATOM 2825 O O . VAL B 1 170 ? 0.289 43.078 -0.021 1.00 23.26 170 VAL B O 1
ATOM 2829 N N . PHE B 1 171 ? 0.335 45.204 0.676 1.00 22.07 171 PHE B N 1
ATOM 2830 C CA . PHE B 1 171 ? -1.071 45.220 1.021 1.00 22.08 171 PHE B CA 1
ATOM 2831 C C . PHE B 1 171 ? -1.772 46.030 -0.031 1.00 22.75 171 PHE B C 1
ATOM 2832 O O . PHE B 1 171 ? -1.201 46.985 -0.561 1.00 21.49 171 PHE B O 1
ATOM 2840 N N . PRO B 1 172 ? -3.010 45.640 -0.353 1.00 23.53 172 PRO B N 1
ATOM 2841 C CA . PRO B 1 172 ? -3.851 46.463 -1.212 1.00 23.99 172 PRO B CA 1
ATOM 2842 C C . PRO B 1 172 ? -4.469 47.557 -0.357 1.00 24.90 172 PRO B C 1
ATOM 2843 O O . PRO B 1 172 ? -4.936 47.257 0.736 1.00 27.21 172 PRO B O 1
ATOM 2847 N N . ASN B 1 173 ? -4.442 48.805 -0.806 1.00 25.00 173 ASN B N 1
ATOM 2848 C CA . ASN B 1 173 ? -5.279 49.821 -0.177 1.00 26.35 173 ASN B CA 1
ATOM 2849 C C . ASN B 1 173 ? -6.527 49.885 -1.016 1.00 29.36 173 ASN B C 1
ATOM 2850 O O . ASN B 1 173 ? -6.812 50.884 -1.676 1.00 30.35 173 ASN B O 1
ATOM 2855 N N . SER B 1 174 ? -7.259 48.779 -0.975 1.00 33.50 174 SER B N 1
ATOM 2856 C CA . SER B 1 174 ? -8.241 48.429 -1.989 1.00 32.97 174 SER B CA 1
ATOM 2857 C C . SER B 1 174 ? -9.393 49.395 -1.977 1.00 32.17 174 SER B C 1
ATOM 2858 O O . SER B 1 174 ? -10.268 49.350 -2.838 1.00 33.75 174 SER B O 1
ATOM 2861 N N . ARG B 1 175 ? -9.368 50.289 -1.002 1.00 34.04 175 ARG B N 1
ATOM 2862 C CA . ARG B 1 175 ? -10.582 50.972 -0.607 1.00 34.17 175 ARG B CA 1
ATOM 2863 C C . ARG B 1 175 ? -10.683 52.423 -1.016 1.00 33.93 175 ARG B C 1
ATOM 2864 O O . ARG B 1 175 ? -9.770 52.995 -1.622 1.00 35.34 175 ARG B O 1
ATOM 2872 N N . LYS B 1 176 ? -11.853 52.971 -0.702 1.00 33.10 176 LYS B N 1
ATOM 2873 C CA . LYS B 1 176 ? -12.109 54.395 -0.625 1.00 32.55 176 LYS B CA 1
ATOM 2874 C C . LYS B 1 176 ? -10.925 55.257 -1.042 1.00 34.18 176 LYS B C 1
ATOM 2875 O O . LYS B 1 176 ? -10.753 56.363 -0.523 1.00 35.78 176 LYS B O 1
ATOM 2881 N N . ARG B 1 192 ? -9.366 43.481 -0.535 1.00 31.47 192 ARG B N 1
ATOM 2882 C CA . ARG B 1 192 ? -8.807 42.224 -1.016 1.00 31.49 192 ARG B CA 1
ATOM 2883 C C . ARG B 1 192 ? -8.258 41.378 0.138 1.00 36.42 192 ARG B C 1
ATOM 2884 O O . ARG B 1 192 ? -8.900 40.409 0.570 1.00 37.39 192 ARG B O 1
ATOM 2892 N N . GLY B 1 193 ? -7.070 41.745 0.627 1.00 34.61 193 GLY B N 1
ATOM 2893 C CA . GLY B 1 193 ? -6.441 41.060 1.745 1.00 30.58 193 GLY B CA 1
ATOM 2894 C C . GLY B 1 193 ? -4.937 41.259 1.790 1.00 30.26 193 GLY B C 1
ATOM 2895 O O . GLY B 1 193 ? -4.406 41.905 2.693 1.00 30.44 193 GLY B O 1
ATOM 2896 N N . LEU B 1 194 ? -4.246 40.693 0.810 1.00 28.95 194 LEU B N 1
ATOM 2897 C CA . LEU B 1 194 ? -2.793 40.777 0.755 1.00 28.83 194 LEU B CA 1
ATOM 2898 C C . LEU B 1 194 ? -2.311 40.537 -0.668 1.00 27.34 194 LEU B C 1
ATOM 2899 O O . LEU B 1 194 ? -2.389 39.421 -1.173 1.00 29.13 194 LEU B O 1
ATOM 2904 N N . ILE B 1 195 ? -1.814 41.583 -1.320 1.00 25.93 195 ILE B N 1
ATOM 2905 C CA . ILE B 1 195 ? -1.366 41.447 -2.700 1.00 26.73 195 ILE B CA 1
ATOM 2906 C C . ILE B 1 195 ? -0.347 40.310 -2.814 1.00 28.85 195 ILE B C 1
ATOM 2907 O O . ILE B 1 195 ? -0.498 39.405 -3.640 1.00 28.44 195 ILE B O 1
ATOM 2912 N N . THR B 1 196 ? 0.682 40.347 -1.974 1.00 26.88 196 THR B N 1
ATOM 2913 C CA . THR B 1 196 ? 1.667 39.274 -1.945 1.00 25.34 196 THR B CA 1
ATOM 2914 C C . THR B 1 196 ? 2.599 39.430 -0.755 1.00 25.22 196 THR B C 1
ATOM 2915 O O . THR B 1 196 ? 2.484 40.370 0.032 1.00 22.67 196 THR B O 1
ATOM 2919 N N . SER B 1 197 ? 3.517 38.481 -0.635 1.00 24.78 197 SER B N 1
ATOM 2920 C CA . SER B 1 197 ? 4.513 38.480 0.407 1.00 22.19 197 SER B CA 1
ATOM 2921 C C . SER B 1 197 ? 5.717 37.737 -0.122 1.00 22.46 197 SER B C 1
ATOM 2922 O O . SER B 1 197 ? 5.595 36.856 -0.967 1.00 22.32 197 SER B O 1
ATOM 2925 N N . ILE B 1 198 ? 6.889 38.112 0.358 1.00 22.35 198 ILE B N 1
ATOM 2926 C CA . ILE B 1 198 ? 8.059 37.294 0.141 1.00 22.35 198 ILE B CA 1
ATOM 2927 C C . ILE B 1 198 ? 8.868 37.301 1.433 1.00 23.06 198 ILE B C 1
ATOM 2928 O O . ILE B 1 198 ? 9.319 38.350 1.891 1.00 22.44 198 ILE B O 1
ATOM 2933 N N . THR B 1 199 ? 8.989 36.124 2.046 1.00 23.13 199 THR B N 1
ATOM 2934 C CA . THR B 1 199 ? 9.691 35.986 3.317 1.00 23.37 199 THR B CA 1
ATOM 2935 C C . THR B 1 199 ? 11.144 35.585 3.114 1.00 22.94 199 THR B C 1
ATOM 2936 O O . THR B 1 199 ? 11.483 34.846 2.191 1.00 23.31 199 THR B O 1
ATOM 2940 N N . HIS B 1 200 ? 11.996 36.098 3.992 1.00 22.90 200 HIS B N 1
ATOM 2941 C CA . HIS B 1 200 ? 13.416 35.806 3.977 1.00 23.73 200 HIS B CA 1
ATOM 2942 C C . HIS B 1 200 ? 13.828 35.280 5.339 1.00 23.37 200 HIS B C 1
ATOM 2943 O O . HIS B 1 200 ? 13.248 35.656 6.358 1.00 23.82 200 HIS B O 1
ATOM 2950 N N . GLY B 1 201 ? 14.827 34.408 5.353 1.00 22.24 201 GLY B N 1
ATOM 2951 C CA . GLY B 1 201 ? 15.292 33.828 6.598 1.00 25.30 201 GLY B CA 1
ATOM 2952 C C . GLY B 1 201 ? 14.346 32.749 7.073 1.00 22.85 201 GLY B C 1
ATOM 2953 O O . GLY B 1 201 ? 13.712 32.080 6.257 1.00 26.50 201 GLY B O 1
ATOM 2954 N N . VAL B 1 202 ? 14.251 32.570 8.388 1.00 22.93 202 VAL B N 1
ATOM 2955 C CA . VAL B 1 202 ? 13.368 31.553 8.955 1.00 23.10 202 VAL B CA 1
ATOM 2956 C C . VAL B 1 202 ? 12.071 32.169 9.469 1.00 25.76 202 VAL B C 1
ATOM 2957 O O . VAL B 1 202 ? 12.091 33.013 10.373 1.00 25.10 202 VAL B O 1
ATOM 2961 N N . MET B 1 203 ? 10.945 31.740 8.903 1.00 21.66 203 MET B N 1
ATOM 2962 C CA . MET B 1 203 ? 9.670 32.383 9.198 1.00 25.09 203 MET B CA 1
ATOM 2963 C C . MET B 1 203 ? 8.586 31.367 9.542 1.00 22.13 203 MET B C 1
ATOM 2964 O O . MET B 1 203 ? 8.090 30.656 8.671 1.00 21.02 203 MET B O 1
ATOM 2969 N N . SER B 1 204 ? 8.222 31.291 10.817 1.00 19.75 204 SER B N 1
ATOM 2970 C CA . SER B 1 204 ? 7.136 30.409 11.201 1.00 22.60 204 SER B CA 1
ATOM 2971 C C . SER B 1 204 ? 5.810 31.064 10.816 1.00 23.75 204 SER B C 1
ATOM 2972 O O . SER B 1 204 ? 5.770 32.233 10.430 1.00 23.94 204 SER B O 1
ATOM 2975 N N . GLU B 1 205 ? 4.723 30.311 10.906 1.00 24.75 205 GLU B N 1
ATOM 2976 C CA . GLU B 1 205 ? 3.417 30.845 10.539 1.00 23.49 205 GLU B CA 1
ATOM 2977 C C . GLU B 1 205 ? 2.992 31.912 11.552 1.00 24.00 205 GLU B C 1
ATOM 2978 O O . GLU B 1 205 ? 2.400 32.927 11.193 1.00 25.47 205 GLU B O 1
ATOM 2984 N N . GLU B 1 206 ? 3.317 31.680 12.818 1.00 25.08 206 GLU B N 1
ATOM 2985 C CA . GLU B 1 206 ? 2.967 32.592 13.907 1.00 25.77 206 GLU B CA 1
ATOM 2986 C C . GLU B 1 206 ? 3.581 33.982 13.717 1.00 23.59 206 GLU B C 1
ATOM 2987 O O . GLU B 1 206 ? 2.916 34.990 13.905 1.00 25.18 206 GLU B O 1
ATOM 2993 N N . ASP B 1 207 ? 4.860 34.026 13.357 1.00 24.32 207 ASP B N 1
ATOM 2994 C CA . ASP B 1 207 ? 5.548 35.286 13.096 1.00 22.81 207 ASP B CA 1
ATOM 2995 C C . ASP B 1 207 ? 5.040 35.897 11.791 1.00 21.97 207 ASP B C 1
ATOM 2996 O O . ASP B 1 207 ? 4.904 37.107 11.674 1.00 21.56 207 ASP B O 1
ATOM 3001 N N . TYR B 1 208 ? 4.763 35.053 10.807 1.00 22.76 208 TYR B N 1
ATOM 3002 C CA . TYR B 1 208 ? 4.205 35.526 9.547 1.00 21.30 208 TYR B CA 1
ATOM 3003 C C . TYR B 1 208 ? 2.935 36.320 9.815 1.00 21.93 208 TYR B C 1
ATOM 3004 O O . TYR B 1 208 ? 2.828 37.482 9.433 1.00 20.68 208 TYR B O 1
ATOM 3013 N N . PHE B 1 209 ? 1.978 35.692 10.490 1.00 23.30 209 PHE B N 1
ATOM 3014 C CA . PHE B 1 209 ? 0.699 36.338 10.795 1.00 23.75 209 PHE B CA 1
ATOM 3015 C C . PHE B 1 209 ? 0.837 37.608 11.636 1.00 23.65 209 PHE B C 1
ATOM 3016 O O . PHE B 1 209 ? -0.000 38.511 11.541 1.00 22.83 209 PHE B O 1
ATOM 3024 N N . SER B 1 210 ? 1.874 37.665 12.471 1.00 23.20 210 SER B N 1
ATOM 3025 C CA . SER B 1 210 ? 2.139 38.860 13.271 1.00 22.40 210 SER B CA 1
ATOM 3026 C C . SER B 1 210 ? 2.611 40.004 12.386 1.00 22.75 210 SER B C 1
ATOM 3027 O O . SER B 1 210 ? 2.202 41.154 12.574 1.00 21.58 210 SER B O 1
ATOM 3030 N N . CYS B 1 211 ? 3.482 39.686 11.431 1.00 21.36 211 CYS B N 1
ATOM 3031 C CA . CYS B 1 211 ? 3.991 40.685 10.497 1.00 22.43 211 CYS B CA 1
ATOM 3032 C C . CYS B 1 211 ? 2.834 41.269 9.696 1.00 21.40 211 CYS B C 1
ATOM 3033 O O . CYS B 1 211 ? 2.822 42.460 9.362 1.00 22.65 211 CYS B O 1
ATOM 3036 N N . ILE B 1 212 ? 1.860 40.418 9.396 1.00 21.25 212 ILE B N 1
ATOM 3037 C CA . ILE B 1 212 ? 0.690 40.814 8.622 1.00 21.60 212 ILE B CA 1
ATOM 3038 C C . ILE B 1 212 ? -0.246 41.740 9.401 1.00 22.46 212 ILE B C 1
ATOM 3039 O O . ILE B 1 212 ? -0.775 42.697 8.851 1.00 22.59 212 ILE B O 1
ATOM 3044 N N . GLU B 1 213 ? -0.446 41.449 10.680 1.00 22.92 213 GLU B N 1
ATOM 3045 C CA . GLU B 1 213 ? -1.288 42.277 11.539 1.00 24.36 213 GLU B CA 1
ATOM 3046 C C . GLU B 1 213 ? -0.649 43.652 11.731 1.00 22.89 213 GLU B C 1
ATOM 3047 O O . GLU B 1 213 ? -1.281 44.682 11.490 1.00 23.98 213 GLU B O 1
ATOM 3053 N N . ARG B 1 214 ? 0.611 43.666 12.149 1.00 20.12 214 ARG B N 1
ATOM 3054 C CA . ARG B 1 214 ? 1.305 44.918 12.432 1.00 21.84 214 ARG B CA 1
ATOM 3055 C C . ARG B 1 214 ? 1.644 45.709 11.163 1.00 22.98 214 ARG B C 1
ATOM 3056 O O . ARG B 1 214 ? 1.742 46.939 11.185 1.00 22.45 214 ARG B O 1
ATOM 3064 N N . GLY B 1 215 ? 1.843 45.002 10.059 1.00 21.85 215 GLY B N 1
ATOM 3065 C CA . GLY B 1 215 ? 2.055 45.655 8.784 1.00 22.18 215 GLY B CA 1
ATOM 3066 C C . GLY B 1 215 ? 0.759 46.234 8.249 1.00 23.34 215 GLY B C 1
ATOM 3067 O O . GLY B 1 215 ? 0.741 47.336 7.708 1.00 22.43 215 GLY B O 1
ATOM 3068 N N . LEU B 1 216 ? -0.334 45.493 8.408 1.00 22.67 216 LEU B N 1
ATOM 3069 C CA . LEU B 1 216 ? -1.623 45.943 7.904 1.00 21.92 216 LEU B CA 1
ATOM 3070 C C . LEU B 1 216 ? -2.069 47.202 8.630 1.00 23.27 216 LEU B C 1
ATOM 3071 O O . LEU B 1 216 ? -2.588 48.127 8.010 1.00 22.96 216 LEU B O 1
ATOM 3076 N N . ALA B 1 217 ? -1.846 47.238 9.940 1.00 23.94 217 ALA B N 1
ATOM 3077 C CA . ALA B 1 217 ? -2.231 48.388 10.759 1.00 23.58 217 ALA B CA 1
ATOM 3078 C C . ALA B 1 217 ? -1.491 49.664 10.363 1.00 25.09 217 ALA B C 1
ATOM 3079 O O . ALA B 1 217 ? -2.112 50.715 10.159 1.00 24.61 217 ALA B O 1
ATOM 3081 N N . ALA B 1 218 ? -0.168 49.571 10.267 1.00 21.20 218 ALA B N 1
ATOM 3082 C CA . ALA B 1 218 ? 0.662 50.697 9.852 1.00 23.25 218 ALA B CA 1
ATOM 3083 C C . ALA B 1 218 ? 0.455 51.116 8.393 1.00 23.75 218 ALA B C 1
ATOM 3084 O O . ALA B 1 218 ? 0.641 52.278 8.053 1.00 23.13 218 ALA B O 1
ATOM 3086 N N . SER B 1 219 ? 0.081 50.168 7.538 1.00 22.45 219 SER B N 1
ATOM 3087 C CA . SER B 1 219 ? -0.022 50.405 6.095 1.00 22.46 219 SER B CA 1
ATOM 3088 C C . SER B 1 219 ? -0.892 51.609 5.747 1.00 25.16 219 SER B C 1
ATOM 3089 O O . SER B 1 219 ? -0.672 52.286 4.737 1.00 24.43 219 SER B O 1
ATOM 3092 N N . SER B 1 220 ? -1.890 51.850 6.587 1.00 24.64 220 SER B N 1
ATOM 3093 C CA . SER B 1 220 ? -2.767 53.004 6.475 1.00 25.39 220 SER B CA 1
ATOM 3094 C C . SER B 1 220 ? -1.994 54.335 6.413 1.00 24.51 220 SER B C 1
ATOM 3095 O O . SER B 1 220 ? -2.398 55.254 5.713 1.00 25.00 220 SER B O 1
ATOM 3098 N N . ARG B 1 221 ? -0.889 54.425 7.155 1.00 23.72 221 ARG B N 1
ATOM 3099 C CA . ARG B 1 221 ? -0.034 55.615 7.177 1.00 23.96 221 ARG B CA 1
ATOM 3100 C C . ARG B 1 221 ? 0.451 55.993 5.783 1.00 23.11 221 ARG B C 1
ATOM 3101 O O . ARG B 1 221 ? 0.533 57.173 5.432 1.00 20.67 221 ARG B O 1
ATOM 3109 N N . ILE B 1 222 ? 0.786 54.979 4.992 1.00 22.99 222 ILE B N 1
ATOM 3110 C CA . ILE B 1 222 ? 1.310 55.202 3.653 1.00 21.84 222 ILE B CA 1
ATOM 3111 C C . ILE B 1 222 ? 0.186 55.498 2.655 1.00 21.80 222 ILE B C 1
ATOM 3112 O O . ILE B 1 222 ? 0.352 56.297 1.736 1.00 22.28 222 ILE B O 1
ATOM 3117 N N . SER B 1 223 ? -0.965 54.861 2.854 1.00 25.11 223 SER B N 1
ATOM 3118 C CA . SER B 1 223 ? -2.134 55.079 1.999 1.00 25.79 223 SER B CA 1
ATOM 3119 C C . SER B 1 223 ? -2.673 56.501 2.140 1.00 24.45 223 SER B C 1
ATOM 3120 O O . SER B 1 223 ? -2.904 57.191 1.150 1.00 24.73 223 SER B O 1
ATOM 3123 N N . ASP B 1 224 ? -2.879 56.925 3.380 1.00 23.86 224 ASP B N 1
ATOM 3124 C CA . ASP B 1 224 ? -3.247 58.304 3.673 1.00 24.04 224 ASP B CA 1
ATOM 3125 C C . ASP B 1 224 ? -2.321 59.304 2.961 1.00 23.76 224 ASP B C 1
ATOM 3126 O O . ASP B 1 224 ? -2.787 60.174 2.234 1.00 22.96 224 ASP B O 1
ATOM 3131 N N . PHE B 1 225 ? -1.014 59.170 3.172 1.00 23.53 225 PHE B N 1
ATOM 3132 C CA . PHE B 1 225 ? -0.020 59.981 2.473 1.00 23.61 225 PHE B CA 1
ATOM 3133 C C . PHE B 1 225 ? -0.250 60.016 0.962 1.00 24.85 225 PHE B C 1
ATOM 3134 O O . PHE B 1 225 ? -0.227 61.089 0.346 1.00 24.66 225 PHE B O 1
ATOM 3142 N N . MET B 1 226 ? -0.447 58.839 0.368 1.00 23.80 226 MET B N 1
ATOM 3143 C CA . MET B 1 226 ? -0.714 58.739 -1.067 1.00 24.50 226 MET B CA 1
ATOM 3144 C C . MET B 1 226 ? -2.006 59.459 -1.460 1.00 24.94 226 MET B C 1
ATOM 3145 O O . MET B 1 226 ? -2.055 60.139 -2.478 1.00 23.91 226 MET B O 1
ATOM 3150 N N . ARG B 1 227 ? -3.044 59.306 -0.644 1.00 23.36 227 ARG B N 1
ATOM 3151 C CA . ARG B 1 227 ? -4.371 59.844 -0.950 1.00 26.99 227 ARG B CA 1
ATOM 3152 C C . ARG B 1 227 ? -4.592 61.275 -0.442 1.00 27.31 227 ARG B C 1
ATOM 3153 O O . ARG B 1 227 ? -5.701 61.805 -0.519 1.00 27.07 227 ARG B O 1
ATOM 3161 N N . THR B 1 228 ? -3.540 61.900 0.067 1.00 24.96 228 THR B N 1
ATOM 3162 C CA . THR B 1 228 ? -3.669 63.223 0.662 1.00 24.89 228 THR B CA 1
ATOM 3163 C C . THR B 1 228 ? -2.632 64.202 0.116 1.00 26.38 228 THR B C 1
ATOM 3164 O O . THR B 1 228 ? -2.909 64.975 -0.798 1.00 26.27 228 THR B O 1
ATOM 3168 N N . THR B 1 229 ? -1.435 64.154 0.687 1.00 25.02 229 THR B N 1
ATOM 3169 C CA . THR B 1 229 ? -0.355 65.067 0.346 1.00 25.38 229 THR B CA 1
ATOM 3170 C C . THR B 1 229 ? 0.047 64.926 -1.112 1.00 26.10 229 THR B C 1
ATOM 3171 O O . THR B 1 229 ? 0.342 65.920 -1.782 1.00 24.94 229 THR B O 1
ATOM 3175 N N . LEU B 1 230 ? 0.066 63.684 -1.594 1.00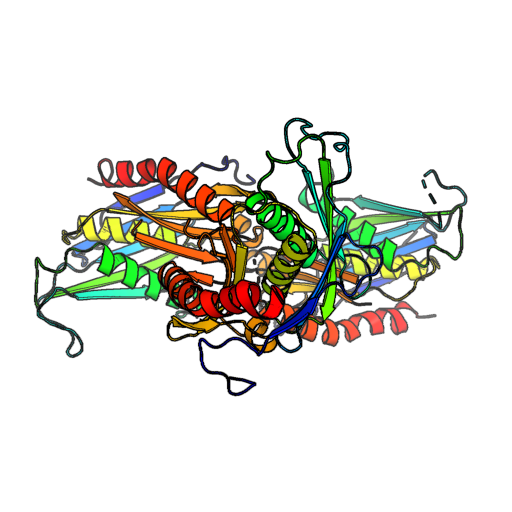 27.53 230 LEU B N 1
ATOM 3176 C CA . LEU B 1 230 ? 0.441 63.399 -2.981 1.00 26.69 230 LEU B CA 1
ATOM 3177 C C . LEU B 1 230 ? -0.640 63.817 -3.976 1.00 26.61 230 LEU B C 1
ATOM 3178 O O . LEU B 1 230 ? -0.325 64.320 -5.055 1.00 28.66 230 LEU B O 1
ATOM 3183 N N . GLN B 1 231 ? -1.907 63.606 -3.615 1.00 28.48 231 GLN B N 1
ATOM 3184 C CA . GLN B 1 231 ? -3.028 64.063 -4.441 1.00 27.49 231 GLN B CA 1
ATOM 3185 C C . GLN B 1 231 ? -3.081 65.596 -4.454 1.00 28.71 231 GLN B C 1
ATOM 3186 O O . GLN B 1 231 ? -4.023 66.183 -4.988 1.00 29.13 231 GLN B O 1
ATOM 3192 N N . LYS B 1 232 ? -2.061 66.219 -3.855 1.00 26.61 232 LYS B N 1
ATOM 3193 C CA . LYS B 1 232 ? -1.813 67.668 -3.937 1.00 28.16 232 LYS B CA 1
ATOM 3194 C C . LYS B 1 232 ? -2.178 68.437 -2.660 1.00 28.35 232 LYS B C 1
ATOM 3195 O O . LYS B 1 232 ? -1.691 68.136 -1.563 1.00 24.97 232 LYS B O 1
ATOM 3201 N N . ARG C 1 5 ? 37.815 22.050 11.214 1.00 36.57 5 ARG C N 1
ATOM 3202 C CA . ARG C 1 5 ? 38.805 21.426 12.093 1.00 35.48 5 ARG C CA 1
ATOM 3203 C C . ARG C 1 5 ? 38.725 19.891 12.129 1.00 35.73 5 ARG C C 1
ATOM 3204 O O . ARG C 1 5 ? 38.599 19.280 13.194 1.00 39.01 5 ARG C O 1
ATOM 3212 N N . ALA C 1 6 ? 38.806 19.272 10.958 1.00 34.71 6 ALA C N 1
ATOM 3213 C CA . ALA C 1 6 ? 38.857 17.817 10.869 1.00 35.70 6 ALA C CA 1
ATOM 3214 C C . ALA C 1 6 ? 40.291 17.364 10.620 1.00 36.08 6 ALA C C 1
ATOM 3215 O O . ALA C 1 6 ? 40.676 16.255 10.997 1.00 35.53 6 ALA C O 1
ATOM 3217 N N . ASP C 1 7 ? 41.070 18.233 9.977 1.00 34.48 7 ASP C N 1
ATOM 3218 C CA . ASP C 1 7 ? 42.479 17.970 9.687 1.00 33.51 7 ASP C CA 1
ATOM 3219 C C . ASP C 1 7 ? 43.380 18.909 10.488 1.00 33.60 7 ASP C C 1
ATOM 3220 O O . ASP C 1 7 ? 44.545 19.133 10.137 1.00 32.86 7 ASP C O 1
ATOM 3225 N N . GLY C 1 8 ? 42.830 19.471 11.560 1.00 33.43 8 GLY C N 1
ATOM 3226 C CA . GLY C 1 8 ? 43.596 20.322 12.452 1.00 31.79 8 GLY C CA 1
ATOM 3227 C C . GLY C 1 8 ? 43.561 21.789 12.077 1.00 32.64 8 GLY C C 1
ATOM 3228 O O . GLY C 1 8 ? 43.985 22.647 12.853 1.00 34.44 8 GLY C O 1
ATOM 3229 N N . ARG C 1 9 ? 43.065 22.087 10.881 1.00 32.66 9 ARG C N 1
ATOM 3230 C CA . ARG C 1 9 ? 42.942 23.471 10.453 1.00 31.88 9 ARG C CA 1
ATOM 3231 C C . ARG C 1 9 ? 41.883 24.163 11.289 1.00 30.81 9 ARG C C 1
ATOM 3232 O O . ARG C 1 9 ? 40.962 23.513 11.782 1.00 31.96 9 ARG C O 1
ATOM 3240 N N . ASN C 1 10 ? 42.004 25.478 11.439 1.00 30.19 10 ASN C N 1
ATOM 3241 C CA . ASN C 1 10 ? 40.869 26.281 11.882 1.00 31.53 10 ASN C CA 1
ATOM 3242 C C . ASN C 1 10 ? 39.966 26.641 10.696 1.00 29.71 10 ASN C C 1
ATOM 3243 O O . ASN C 1 10 ? 40.311 26.355 9.545 1.00 25.82 10 ASN C O 1
ATOM 3248 N N . PRO C 1 11 ? 38.796 27.242 10.977 1.00 31.00 11 PRO C N 1
ATOM 3249 C CA . PRO C 1 11 ? 37.810 27.561 9.937 1.00 29.57 11 PRO C CA 1
ATOM 3250 C C . PRO C 1 11 ? 38.351 28.482 8.861 1.00 28.04 11 PRO C C 1
ATOM 3251 O O . PRO C 1 11 ? 37.930 28.394 7.717 1.00 28.50 11 PRO C O 1
ATOM 3255 N N . ASN C 1 12 ? 39.277 29.355 9.229 1.00 28.39 12 ASN C N 1
ATOM 3256 C CA . ASN C 1 12 ? 39.771 30.364 8.305 1.00 27.97 12 ASN C CA 1
ATOM 3257 C C . ASN C 1 12 ? 41.025 29.956 7.529 1.00 25.85 12 ASN C C 1
ATOM 3258 O O . ASN C 1 12 ? 41.488 30.704 6.675 1.00 25.73 12 ASN C O 1
ATOM 3263 N N . GLN C 1 13 ? 41.554 28.766 7.807 1.00 26.13 13 GLN C N 1
ATOM 3264 C CA . GLN C 1 13 ? 42.822 28.341 7.215 1.00 27.04 13 GLN C CA 1
ATOM 3265 C C . GLN C 1 13 ? 42.687 27.481 5.956 1.00 27.14 13 GLN C C 1
ATOM 3266 O O . GLN C 1 13 ? 42.022 26.455 5.963 1.00 27.66 13 GLN C O 1
ATOM 3272 N N . LEU C 1 14 ? 43.337 27.904 4.876 1.00 29.30 14 LEU C N 1
ATOM 3273 C CA . LEU C 1 14 ? 43.255 27.188 3.604 1.00 26.23 14 LEU C CA 1
ATOM 3274 C C . LEU C 1 14 ? 44.154 25.970 3.644 1.00 25.22 14 LEU C C 1
ATOM 3275 O O . LEU C 1 14 ? 45.114 25.924 4.405 1.00 23.85 14 LEU C O 1
ATOM 3280 N N . ARG C 1 15 ? 43.836 24.978 2.823 1.00 26.01 15 ARG C N 1
ATOM 3281 C CA . ARG C 1 15 ? 44.740 23.859 2.622 1.00 26.17 15 ARG C CA 1
ATOM 3282 C C . ARG C 1 15 ? 45.982 24.400 1.939 1.00 24.82 15 ARG C C 1
ATOM 3283 O O . ARG C 1 15 ? 45.907 25.380 1.201 1.00 23.62 15 ARG C O 1
ATOM 3291 N N . PRO C 1 16 ? 47.136 23.769 2.188 1.00 24.01 16 PRO C N 1
ATOM 3292 C CA . PRO C 1 16 ? 48.319 24.252 1.484 1.00 25.15 16 PRO C CA 1
ATOM 3293 C C . PRO C 1 16 ? 48.105 24.082 -0.021 1.00 23.43 16 PRO C C 1
ATOM 3294 O O . PRO C 1 16 ? 47.715 23.008 -0.479 1.00 22.28 16 PRO C O 1
ATOM 3298 N N . PHE C 1 17 ? 48.313 25.156 -0.770 1.00 24.63 17 PHE C N 1
ATOM 3299 C CA . PHE C 1 17 ? 48.158 25.115 -2.216 1.00 24.07 17 PHE C CA 1
ATOM 3300 C C . PHE C 1 17 ? 49.523 25.090 -2.890 1.00 24.56 17 PHE C C 1
ATOM 3301 O O . PHE C 1 17 ? 50.545 25.427 -2.277 1.00 23.47 17 PHE C O 1
ATOM 3309 N N . SER C 1 18 ? 49.542 24.673 -4.149 1.00 22.43 18 SER C N 1
ATOM 3310 C CA . SER C 1 18 ? 50.804 24.475 -4.848 1.00 22.75 18 SER C CA 1
ATOM 3311 C C . SER C 1 18 ? 50.596 24.615 -6.346 1.00 21.86 18 SER C C 1
ATOM 3312 O O . SER C 1 18 ? 49.462 24.628 -6.820 1.00 22.49 18 SER C O 1
ATOM 3315 N N . CYS C 1 19 ? 51.691 24.730 -7.087 1.00 22.25 19 CYS C N 1
ATOM 3316 C CA . CYS C 1 19 ? 51.608 24.890 -8.534 1.00 24.72 19 CYS C CA 1
ATOM 3317 C C . CYS C 1 19 ? 52.908 24.542 -9.269 1.00 25.97 19 CYS C C 1
ATOM 3318 O O . CYS C 1 19 ? 53.999 24.988 -8.891 1.00 24.93 19 CYS C O 1
ATOM 3321 N N . THR C 1 20 ? 52.781 23.722 -10.306 1.00 24.00 20 THR C N 1
ATOM 3322 C CA . THR C 1 20 ? 53.857 23.529 -11.261 1.00 25.58 20 THR C CA 1
ATOM 3323 C C . THR C 1 20 ? 53.614 24.518 -12.402 1.00 26.39 20 THR C C 1
ATOM 3324 O O . THR C 1 20 ? 52.531 24.546 -12.999 1.00 25.57 20 THR C O 1
ATOM 3328 N N . ARG C 1 21 ? 54.606 25.360 -12.669 1.00 26.62 21 ARG C N 1
ATOM 3329 C CA . ARG C 1 21 ? 54.489 26.378 -13.709 1.00 26.74 21 ARG C CA 1
ATOM 3330 C C . ARG C 1 21 ? 54.682 25.761 -15.089 1.00 25.18 21 ARG C C 1
ATOM 3331 O O . ARG C 1 21 ? 55.691 25.114 -15.348 1.00 23.17 21 ARG C O 1
ATOM 3339 N N . ASN C 1 22 ? 53.701 25.958 -15.963 1.00 24.92 22 ASN C N 1
ATOM 3340 C CA . ASN C 1 22 ? 53.821 25.587 -17.372 1.00 25.73 22 ASN C CA 1
ATOM 3341 C C . ASN C 1 22 ? 54.251 24.148 -17.634 1.00 26.16 22 ASN C C 1
ATOM 3342 O O . ASN C 1 22 ? 55.275 23.920 -18.287 1.00 23.67 22 ASN C O 1
ATOM 3347 N N . PRO C 1 23 ? 53.476 23.169 -17.130 1.00 26.97 23 PRO C N 1
ATOM 3348 C CA . PRO C 1 23 ? 53.755 21.770 -17.474 1.00 27.39 23 PRO C CA 1
ATOM 3349 C C . PRO C 1 23 ? 53.460 21.505 -18.953 1.00 28.23 23 PRO C C 1
ATOM 3350 O O . PRO C 1 23 ? 52.335 21.729 -19.412 1.00 32.47 23 PRO C O 1
ATOM 3354 N N . LEU C 1 24 ? 54.462 21.045 -19.692 1.00 29.17 24 LEU C N 1
ATOM 3355 C CA . LEU C 1 24 ? 54.308 20.771 -21.126 1.00 31.42 24 LEU C CA 1
ATOM 3356 C C . LEU C 1 24 ? 53.509 21.846 -21.872 1.00 29.62 24 LEU C C 1
ATOM 3357 O O . LEU C 1 24 ? 53.626 23.043 -21.593 1.00 28.95 24 LEU C O 1
ATOM 3362 N N . ARG C 1 26 ? 53.480 23.050 -25.304 1.00 28.81 26 ARG C N 1
ATOM 3363 C CA . ARG C 1 26 ? 52.488 23.191 -26.370 1.00 30.34 26 ARG C CA 1
ATOM 3364 C C . ARG C 1 26 ? 51.439 24.257 -26.038 1.00 29.48 26 ARG C C 1
ATOM 3365 O O . ARG C 1 26 ? 50.744 24.765 -26.923 1.00 29.42 26 ARG C O 1
ATOM 3373 N N . ALA C 1 27 ? 51.323 24.584 -24.756 1.00 28.48 27 ALA C N 1
ATOM 3374 C CA . ALA C 1 27 ? 50.390 25.604 -24.305 1.00 27.49 27 ALA C CA 1
ATOM 3375 C C . ALA C 1 27 ? 51.160 26.887 -24.033 1.00 28.44 27 ALA C C 1
ATOM 3376 O O . ALA C 1 27 ? 52.289 26.835 -23.564 1.00 30.00 27 ALA C O 1
ATOM 3378 N N . HIS C 1 28 ? 50.561 28.037 -24.322 1.00 28.81 28 HIS C N 1
ATOM 3379 C CA . HIS C 1 28 ? 51.225 29.308 -24.033 1.00 27.35 28 HIS C CA 1
ATOM 3380 C C . HIS C 1 28 ? 51.493 29.423 -22.538 1.00 26.61 28 HIS C C 1
ATOM 3381 O O . HIS C 1 28 ? 52.444 30.076 -22.103 1.00 25.15 28 HIS C O 1
ATOM 3388 N N . GLY C 1 29 ? 50.649 28.759 -21.762 1.00 25.94 29 GLY C N 1
ATOM 3389 C CA . GLY C 1 29 ? 50.797 28.698 -20.323 1.00 26.45 29 GLY C CA 1
ATOM 3390 C C . GLY C 1 29 ? 49.877 27.638 -19.753 1.00 25.66 29 GLY C C 1
ATOM 3391 O O . GLY C 1 29 ? 48.755 27.445 -20.225 1.00 25.22 29 GLY C O 1
ATOM 3392 N N . SER C 1 30 ? 50.362 26.936 -18.740 1.00 27.77 30 SER C N 1
ATOM 3393 C CA . SER C 1 30 ? 49.579 25.906 -18.082 1.00 24.77 30 SER C CA 1
ATOM 3394 C C . SER C 1 30 ? 49.960 25.878 -16.611 1.00 24.01 30 SER C C 1
ATOM 3395 O O . SER C 1 30 ? 50.958 26.460 -16.219 1.00 23.36 30 SER C O 1
ATOM 3398 N N . ALA C 1 31 ? 49.165 25.200 -15.797 1.00 25.56 31 ALA C N 1
ATOM 3399 C CA . ALA C 1 31 ? 49.416 25.180 -14.368 1.00 24.03 31 ALA C CA 1
ATOM 3400 C C . ALA C 1 31 ? 48.683 24.024 -13.693 1.00 25.30 31 ALA C C 1
ATOM 3401 O O . ALA C 1 31 ? 47.453 23.951 -13.717 1.00 24.20 31 ALA C O 1
ATOM 3403 N N . ARG C 1 32 ? 49.438 23.099 -13.117 1.00 25.80 32 ARG C N 1
ATOM 3404 C CA . ARG C 1 32 ? 48.823 22.087 -12.277 1.00 26.26 32 ARG C CA 1
ATOM 3405 C C . ARG C 1 32 ? 48.766 22.653 -10.864 1.00 25.58 32 ARG C C 1
ATOM 3406 O O . ARG C 1 32 ? 49.768 22.683 -10.144 1.00 24.04 32 ARG C O 1
ATOM 3414 N N . TRP C 1 33 ? 47.579 23.126 -10.504 1.00 25.27 33 TRP C N 1
ATOM 3415 C CA . TRP C 1 33 ? 47.324 23.803 -9.242 1.00 24.32 33 TRP C CA 1
ATOM 3416 C C . TRP C 1 33 ? 46.644 22.822 -8.304 1.00 22.83 33 TRP C C 1
ATOM 3417 O O . TRP C 1 33 ? 45.644 22.206 -8.670 1.00 24.49 33 TRP C O 1
ATOM 3428 N N . ALA C 1 34 ? 47.188 22.680 -7.097 1.00 22.40 34 ALA C N 1
ATOM 3429 C CA . ALA C 1 34 ? 46.681 21.717 -6.122 1.00 20.73 34 ALA C CA 1
ATOM 3430 C C . ALA C 1 34 ? 46.269 22.404 -4.835 1.00 22.14 34 ALA C C 1
ATOM 3431 O O . ALA C 1 34 ? 47.030 23.187 -4.281 1.00 23.44 34 ALA C O 1
ATOM 3433 N N . GLN C 1 35 ? 45.060 22.119 -4.369 1.00 21.93 35 GLN C N 1
ATOM 3434 C CA . GLN C 1 35 ? 44.614 22.561 -3.051 1.00 21.86 35 GLN C CA 1
ATOM 3435 C C . GLN C 1 35 ? 44.346 21.331 -2.218 1.00 24.10 35 GLN C C 1
ATOM 3436 O O . GLN C 1 35 ? 43.314 20.673 -2.374 1.00 25.32 35 GLN C O 1
ATOM 3442 N N . GLY C 1 36 ? 45.280 21.017 -1.331 1.00 23.34 36 GLY C N 1
ATOM 3443 C CA . GLY C 1 36 ? 45.286 19.712 -0.710 1.00 25.15 36 GLY C CA 1
ATOM 3444 C C . GLY C 1 36 ? 45.194 18.686 -1.823 1.00 25.51 36 GLY C C 1
ATOM 3445 O O . GLY C 1 36 ? 45.965 18.729 -2.784 1.00 24.23 36 GLY C O 1
ATOM 3446 N N . ASP C 1 37 ? 44.225 17.783 -1.712 1.00 25.71 37 ASP C N 1
ATOM 3447 C CA . ASP C 1 37 ? 44.054 16.730 -2.700 1.00 23.79 37 ASP C CA 1
ATOM 3448 C C . ASP C 1 37 ? 43.102 17.116 -3.833 1.00 24.60 37 ASP C C 1
ATOM 3449 O O . ASP C 1 37 ? 42.731 16.275 -4.649 1.00 25.00 37 ASP C O 1
ATOM 3454 N N . THR C 1 38 ? 42.718 18.388 -3.888 1.00 22.78 38 THR C N 1
ATOM 3455 C CA . THR C 1 38 ? 42.040 18.911 -5.074 1.00 23.31 38 THR C CA 1
ATOM 3456 C C . THR C 1 38 ? 43.089 19.454 -6.037 1.00 23.08 38 THR C C 1
ATOM 3457 O O . THR C 1 38 ? 43.799 20.399 -5.727 1.00 21.76 38 THR C O 1
ATOM 3461 N N . ILE C 1 39 ? 43.199 18.842 -7.202 1.00 22.39 39 ILE C N 1
ATOM 3462 C CA . ILE C 1 39 ? 44.144 19.312 -8.192 1.00 22.53 39 ILE C CA 1
ATOM 3463 C C . ILE C 1 39 ? 43.498 19.388 -9.569 1.00 24.21 39 ILE C C 1
ATOM 3464 O O . ILE C 1 39 ? 42.659 18.567 -9.929 1.00 21.67 39 ILE C O 1
ATOM 3469 N N . VAL C 1 40 ? 43.882 20.414 -10.318 1.00 24.91 40 VAL C N 1
ATOM 3470 C CA . VAL C 1 40 ? 43.321 20.668 -11.632 1.00 24.96 40 VAL C CA 1
ATOM 3471 C C . VAL C 1 40 ? 44.475 20.983 -12.576 1.00 25.16 40 VAL C C 1
ATOM 3472 O O . VAL C 1 40 ? 45.531 21.432 -12.134 1.00 24.69 40 VAL C O 1
ATOM 3476 N N . LEU C 1 41 ? 44.298 20.720 -13.866 1.00 26.23 41 LEU C N 1
ATOM 3477 C CA . LEU C 1 41 ? 45.275 21.170 -14.857 1.00 25.91 41 LEU C CA 1
ATOM 3478 C C . LEU C 1 41 ? 44.646 22.219 -15.733 1.00 25.20 41 LEU C C 1
ATOM 3479 O O . LEU C 1 41 ? 43.661 21.953 -16.414 1.00 25.79 41 LEU C O 1
ATOM 3484 N N . ALA C 1 42 ? 45.223 23.416 -15.699 1.00 28.05 42 ALA C N 1
ATOM 3485 C CA . ALA C 1 42 ? 44.768 24.533 -16.514 1.00 28.77 42 ALA C CA 1
ATOM 3486 C C . ALA C 1 42 ? 45.740 24.759 -17.683 1.00 26.87 42 ALA C C 1
ATOM 3487 O O . ALA C 1 42 ? 46.955 24.784 -17.495 1.00 24.59 42 ALA C O 1
ATOM 3489 N N . ALA C 1 43 ? 45.195 24.900 -18.888 1.00 27.42 43 ALA C N 1
ATOM 3490 C CA . ALA C 1 43 ? 46.001 25.126 -20.077 1.00 26.20 43 ALA C CA 1
ATOM 3491 C C . ALA C 1 43 ? 45.434 26.302 -20.864 1.00 27.35 43 ALA C C 1
ATOM 3492 O O . ALA C 1 43 ? 44.237 26.346 -21.156 1.00 26.16 43 ALA C O 1
ATOM 3494 N N . VAL C 1 44 ? 46.294 27.256 -21.199 1.00 25.08 44 VAL C N 1
ATOM 3495 C CA . VAL C 1 44 ? 45.856 28.438 -21.927 1.00 26.65 44 VAL C CA 1
ATOM 3496 C C . VAL C 1 44 ? 46.524 28.531 -23.289 1.00 28.11 44 VAL C C 1
ATOM 3497 O O . VAL C 1 44 ? 47.733 28.310 -23.426 1.00 27.77 44 VAL C O 1
ATOM 3501 N N . TYR C 1 45 ? 45.722 28.867 -24.292 1.00 26.50 45 TYR C N 1
ATOM 3502 C CA . TYR C 1 45 ? 46.205 28.938 -25.660 1.00 29.96 45 TYR C CA 1
ATOM 3503 C C . TYR C 1 45 ? 46.096 30.354 -26.208 1.00 29.28 45 TYR C C 1
ATOM 3504 O O . TYR C 1 45 ? 45.040 30.777 -26.672 1.00 29.91 45 TYR C O 1
ATOM 3513 N N . GLY C 1 46 ? 47.233 31.048 -26.126 1.00 31.27 46 GLY C N 1
ATOM 3514 C CA . GLY C 1 46 ? 47.394 32.481 -26.328 1.00 29.29 46 GLY C CA 1
ATOM 3515 C C . GLY C 1 46 ? 46.453 33.146 -27.291 1.00 29.21 46 GLY C C 1
ATOM 3516 O O . GLY C 1 46 ? 45.748 32.466 -28.034 1.00 32.05 46 GLY C O 1
ATOM 3517 N N . PRO C 1 47 ? 46.447 34.489 -27.299 1.00 27.75 47 PRO C N 1
ATOM 3518 C CA . PRO C 1 47 ? 45.496 35.185 -28.163 1.00 27.62 47 PRO C CA 1
ATOM 3519 C C . PRO C 1 47 ? 45.810 34.864 -29.615 1.00 28.66 47 PRO C C 1
ATOM 3520 O O . PRO C 1 47 ? 46.662 35.510 -30.227 1.00 28.82 47 PRO C O 1
ATOM 3524 N N . LYS C 1 48 ? 45.141 33.853 -30.155 1.00 27.06 48 LYS C N 1
ATOM 3525 C CA . LYS C 1 48 ? 45.356 33.475 -31.541 1.00 30.06 48 LYS C CA 1
ATOM 3526 C C . LYS C 1 48 ? 44.390 34.269 -32.405 1.00 29.19 48 LYS C C 1
ATOM 3527 O O . LYS C 1 48 ? 43.218 34.411 -32.056 1.00 29.86 48 LYS C O 1
ATOM 3533 N N . PRO C 1 49 ? 44.889 34.820 -33.522 1.00 29.71 49 PRO C N 1
ATOM 3534 C CA . PRO C 1 49 ? 44.074 35.710 -34.353 1.00 29.05 49 PRO C CA 1
ATOM 3535 C C . PRO C 1 49 ? 42.781 35.030 -34.784 1.00 29.78 49 PRO C C 1
ATOM 3536 O O . PRO C 1 49 ? 42.736 33.802 -34.876 1.00 31.35 49 PRO C O 1
ATOM 3540 N N . GLY C 1 50 ? 41.746 35.819 -35.044 1.00 28.23 50 GLY C N 1
ATOM 3541 C CA . GLY C 1 50 ? 40.469 35.277 -35.470 1.00 32.34 50 GLY C CA 1
ATOM 3542 C C . GLY C 1 50 ? 39.452 35.162 -34.345 1.00 33.12 50 GLY C C 1
ATOM 3543 O O . GLY C 1 50 ? 39.814 34.998 -33.183 1.00 33.33 50 GLY C O 1
ATOM 3544 N N . THR C 1 51 ? 38.172 35.240 -34.691 1.00 34.23 51 THR C N 1
ATOM 3545 C CA . THR C 1 51 ? 37.108 35.172 -33.696 1.00 34.20 51 THR C CA 1
ATOM 3546 C C . THR C 1 51 ? 35.898 34.365 -34.195 1.00 38.38 51 THR C C 1
ATOM 3547 O O . THR C 1 51 ? 34.985 34.905 -34.822 1.00 41.93 51 THR C O 1
ATOM 3551 N N . ARG C 1 52 ? 35.910 33.062 -33.908 1.00 39.86 52 ARG C N 1
ATOM 3552 C CA . ARG C 1 52 ? 34.858 32.129 -34.340 1.00 38.24 52 ARG C CA 1
ATOM 3553 C C . ARG C 1 52 ? 34.887 31.859 -35.846 1.00 40.40 52 ARG C C 1
ATOM 3554 O O . ARG C 1 52 ? 33.969 31.245 -36.398 1.00 42.15 52 ARG C O 1
ATOM 3562 N N . LYS C 1 59 ? 36.464 43.207 -27.465 1.00 28.54 59 LYS C N 1
ATOM 3563 C CA . LYS C 1 59 ? 36.332 42.372 -28.655 1.00 27.90 59 LYS C CA 1
ATOM 3564 C C . LYS C 1 59 ? 37.403 41.279 -28.768 1.00 27.77 59 LYS C C 1
ATOM 3565 O O . LYS C 1 59 ? 37.588 40.692 -29.833 1.00 30.07 59 LYS C O 1
ATOM 3571 N N . ALA C 1 60 ? 38.103 41.004 -27.672 1.00 26.86 60 ALA C N 1
ATOM 3572 C CA . ALA C 1 60 ? 38.896 39.782 -27.586 1.00 28.90 60 ALA C CA 1
ATOM 3573 C C . ALA C 1 60 ? 37.999 38.672 -27.035 1.00 29.42 60 ALA C C 1
ATOM 3574 O O . ALA C 1 60 ? 37.093 38.926 -26.243 1.00 26.86 60 ALA C O 1
ATOM 3576 N N . SER C 1 61 ? 38.246 37.438 -27.451 1.00 31.24 61 SER C N 1
ATOM 3577 C CA . SER C 1 61 ? 37.385 36.337 -27.042 1.00 30.25 61 SER C CA 1
ATOM 3578 C C . SER C 1 61 ? 38.082 35.390 -26.080 1.00 29.46 61 SER C C 1
ATOM 3579 O O . SER C 1 61 ? 39.306 35.259 -26.101 1.00 27.11 61 SER C O 1
ATOM 3582 N N . ILE C 1 62 ? 37.283 34.741 -25.237 1.00 29.02 62 ILE C N 1
ATOM 3583 C CA . ILE C 1 62 ? 37.759 33.654 -24.386 1.00 30.81 62 ILE C CA 1
ATOM 3584 C C . ILE C 1 62 ? 36.793 32.466 -24.453 1.00 31.40 62 ILE C C 1
ATOM 3585 O O . ILE C 1 62 ? 35.566 32.650 -24.457 1.00 32.11 62 ILE C O 1
ATOM 3590 N N . GLU C 1 63 ? 37.346 31.255 -24.499 1.00 29.79 63 GLU C N 1
ATOM 3591 C CA . GLU C 1 63 ? 36.542 30.036 -24.541 1.00 29.10 63 GLU C CA 1
ATOM 3592 C C . GLU C 1 63 ? 37.008 29.063 -23.468 1.00 29.23 63 GLU C C 1
ATOM 3593 O O . GLU C 1 63 ? 38.198 28.768 -23.363 1.00 29.33 63 GLU C O 1
ATOM 3599 N N . VAL C 1 64 ? 36.073 28.548 -22.683 1.00 29.13 64 VAL C N 1
ATOM 3600 C CA . VAL C 1 64 ? 36.427 27.604 -21.627 1.00 29.93 64 VAL C CA 1
ATOM 3601 C C . VAL C 1 64 ? 35.818 26.225 -21.853 1.00 31.07 64 VAL C C 1
ATOM 3602 O O . VAL C 1 64 ? 34.667 26.101 -22.275 1.00 29.59 64 VAL C O 1
ATOM 3606 N N . VAL C 1 65 ? 36.603 25.190 -21.569 1.00 29.65 65 VAL C N 1
ATOM 3607 C CA . VAL C 1 65 ? 36.109 23.823 -21.612 1.00 29.45 65 VAL C CA 1
ATOM 3608 C C . VAL C 1 65 ? 36.551 23.011 -20.393 1.00 29.50 65 VAL C C 1
ATOM 3609 O O . VAL C 1 65 ? 37.743 22.851 -20.123 1.00 27.91 65 VAL C O 1
ATOM 3613 N N . TRP C 1 66 ? 35.562 22.520 -19.653 1.00 32.70 66 TRP C N 1
ATOM 3614 C CA . TRP C 1 66 ? 35.794 21.699 -18.472 1.00 30.24 66 TRP C CA 1
ATOM 3615 C C . TRP C 1 66 ? 35.963 20.245 -18.830 1.00 27.64 66 TRP C C 1
ATOM 3616 O O . TRP C 1 66 ? 35.112 19.655 -19.485 1.00 29.84 66 TRP C O 1
ATOM 3627 N N . LYS C 1 67 ? 37.064 19.669 -18.376 1.00 27.09 67 LYS C N 1
ATOM 3628 C CA . LYS C 1 67 ? 37.332 18.261 -18.585 1.00 29.13 67 LYS C CA 1
ATOM 3629 C C . LYS C 1 67 ? 37.143 17.523 -17.272 1.00 28.34 67 LYS C C 1
ATOM 3630 O O . LYS C 1 67 ? 37.883 17.754 -16.323 1.00 28.20 67 LYS C O 1
ATOM 3636 N N . PRO C 1 68 ? 36.128 16.648 -17.208 1.00 31.41 68 PRO C N 1
ATOM 3637 C CA . PRO C 1 68 ? 35.921 15.790 -16.034 1.00 30.35 68 PRO C CA 1
ATOM 3638 C C . PRO C 1 68 ? 37.073 14.811 -15.859 1.00 30.28 68 PRO C C 1
ATOM 3639 O O . PRO C 1 68 ? 37.825 14.573 -16.803 1.00 30.86 68 PRO C O 1
ATOM 3643 N N . MET C 1 69 ? 37.203 14.248 -14.662 1.00 30.42 69 MET C N 1
ATOM 3644 C CA . MET C 1 69 ? 38.210 13.229 -14.410 1.00 30.85 69 MET C CA 1
ATOM 3645 C C . MET C 1 69 ? 37.897 11.973 -15.204 1.00 31.67 69 MET C C 1
ATOM 3646 O O . MET C 1 69 ? 38.796 11.221 -15.567 1.00 32.38 69 MET C O 1
ATOM 3651 N N . THR C 1 70 ? 36.611 11.750 -15.457 1.00 32.04 70 THR C N 1
ATOM 3652 C CA . THR C 1 70 ? 36.155 10.585 -16.205 1.00 31.75 70 THR C CA 1
ATOM 3653 C C . THR C 1 70 ? 34.810 10.872 -16.869 1.00 32.21 70 THR C C 1
ATOM 3654 O O . THR C 1 70 ? 33.925 11.469 -16.261 1.00 31.48 70 THR C O 1
ATOM 3658 N N . GLY C 1 71 ? 34.672 10.465 -18.128 1.00 34.54 71 GLY C N 1
ATOM 3659 C CA . GLY C 1 71 ? 33.401 10.547 -18.824 1.00 35.23 71 GLY C CA 1
ATOM 3660 C C . GLY C 1 71 ? 33.096 11.891 -19.459 1.00 37.08 71 GLY C C 1
ATOM 3661 O O . GLY C 1 71 ? 34.007 12.638 -19.837 1.00 38.23 71 GLY C O 1
ATOM 3662 N N . GLN C 1 72 ? 31.803 12.195 -19.583 1.00 38.67 72 GLN C N 1
ATOM 3663 C CA . GLN C 1 72 ? 31.358 13.443 -20.202 1.00 35.75 72 GLN C CA 1
ATOM 3664 C C . GLN C 1 72 ? 30.806 14.426 -19.174 1.00 36.18 72 GLN C C 1
ATOM 3665 O O . GLN C 1 72 ? 30.207 14.026 -18.171 1.00 33.89 72 GLN C O 1
ATOM 3671 N N . ILE C 1 73 ? 31.014 15.714 -19.445 1.00 36.46 73 ILE C N 1
ATOM 3672 C CA . ILE C 1 73 ? 30.635 16.794 -18.537 1.00 34.66 73 ILE C CA 1
ATOM 3673 C C . ILE C 1 73 ? 29.270 16.581 -17.886 1.00 37.21 73 ILE C C 1
ATOM 3674 O O . ILE C 1 73 ? 28.231 16.702 -18.535 1.00 34.68 73 ILE C O 1
ATOM 3679 N N . GLY C 1 74 ? 29.279 16.262 -16.596 1.00 35.66 74 GLY C N 1
ATOM 3680 C CA . GLY C 1 74 ? 28.048 16.181 -15.838 1.00 34.60 74 GLY C CA 1
ATOM 3681 C C . GLY C 1 74 ? 27.308 17.505 -15.899 1.00 36.19 74 GLY C C 1
ATOM 3682 O O . GLY C 1 74 ? 27.765 18.464 -16.528 1.00 35.46 74 GLY C O 1
ATOM 3683 N N . LYS C 1 75 ? 26.154 17.554 -15.247 1.00 36.50 75 LYS C N 1
ATOM 3684 C CA . LYS C 1 75 ? 25.347 18.763 -15.199 1.00 34.18 75 LYS C CA 1
ATOM 3685 C C . LYS C 1 75 ? 25.919 19.683 -14.131 1.00 35.36 75 LYS C C 1
ATOM 3686 O O . LYS C 1 75 ? 25.895 20.909 -14.260 1.00 35.17 75 LYS C O 1
ATOM 3692 N N . GLN C 1 76 ? 26.448 19.064 -13.081 1.00 34.39 76 GLN C N 1
ATOM 3693 C CA . GLN C 1 76 ? 27.133 19.770 -12.008 1.00 35.20 76 GLN C CA 1
ATOM 3694 C C . GLN C 1 76 ? 28.382 20.496 -12.534 1.00 34.55 76 GLN C C 1
ATOM 3695 O O . GLN C 1 76 ? 28.665 21.627 -12.140 1.00 34.42 76 GLN C O 1
ATOM 3701 N N . GLU C 1 77 ? 29.106 19.852 -13.444 1.00 34.75 77 GLU C N 1
ATOM 3702 C CA . GLU C 1 77 ? 30.344 20.411 -13.985 1.00 33.37 77 GLU C CA 1
ATOM 3703 C C . GLU C 1 77 ? 30.126 21.209 -15.270 1.00 33.43 77 GLU C C 1
ATOM 3704 O O . GLU C 1 77 ? 31.070 21.796 -15.809 1.00 33.69 77 GLU C O 1
ATOM 3710 N N . LYS C 1 78 ? 28.885 21.221 -15.752 1.00 32.21 78 LYS C N 1
ATOM 3711 C CA . LYS C 1 78 ? 28.495 22.051 -16.891 1.00 34.82 78 LYS C CA 1
ATOM 3712 C C . LYS C 1 78 ? 28.332 23.485 -16.415 1.00 32.45 78 LYS C C 1
ATOM 3713 O O . LYS C 1 78 ? 28.635 24.440 -17.131 1.00 31.08 78 LYS C O 1
ATOM 3719 N N . GLU C 1 79 ? 27.822 23.620 -15.198 1.00 31.62 79 GLU C N 1
ATOM 3720 C CA . GLU C 1 79 ? 27.564 24.921 -14.617 1.00 32.42 79 GLU C CA 1
ATOM 3721 C C . GLU C 1 79 ? 28.813 25.470 -13.942 1.00 29.30 79 GLU C C 1
ATOM 3722 O O . GLU C 1 79 ? 28.928 26.672 -13.737 1.00 30.75 79 GLU C O 1
ATOM 3728 N N . TYR C 1 80 ? 29.751 24.591 -13.603 1.00 30.68 80 TYR C N 1
ATOM 3729 C CA . TYR C 1 80 ? 31.047 25.034 -13.088 1.00 30.12 80 TYR C CA 1
ATOM 3730 C C . TYR C 1 80 ? 31.864 25.652 -14.215 1.00 30.11 80 TYR C C 1
ATOM 3731 O O . TYR C 1 80 ? 32.624 26.596 -13.997 1.00 30.38 80 TYR C O 1
ATOM 3740 N N . GLU C 1 81 ? 31.705 25.123 -15.424 1.00 30.56 81 GLU C N 1
ATOM 3741 C CA . GLU C 1 81 ? 32.444 25.649 -16.560 1.00 28.68 81 GLU C CA 1
ATOM 3742 C C . GLU C 1 81 ? 31.805 26.926 -17.085 1.00 29.11 81 GLU C C 1
ATOM 3743 O O . GLU C 1 81 ? 32.478 27.747 -17.700 1.00 29.44 81 GLU C O 1
ATOM 3749 N N . MET C 1 82 ? 30.513 27.104 -16.824 1.00 30.16 82 MET C N 1
ATOM 3750 C CA . MET C 1 82 ? 29.834 28.342 -17.201 1.00 29.74 82 MET C CA 1
ATOM 3751 C C . MET C 1 82 ? 30.149 29.444 -16.204 1.00 28.92 82 MET C C 1
ATOM 3752 O O . MET C 1 82 ? 30.280 30.605 -16.582 1.00 26.74 82 MET C O 1
ATOM 3757 N N . THR C 1 83 ? 30.270 29.074 -14.931 1.00 27.95 83 THR C N 1
ATOM 3758 C CA . THR C 1 83 ? 30.652 30.031 -13.901 1.00 29.55 83 THR C CA 1
ATOM 3759 C C . THR C 1 83 ? 32.110 30.413 -14.093 1.00 28.87 83 THR C C 1
ATOM 3760 O O . THR C 1 83 ? 32.494 31.578 -13.951 1.00 30.13 83 THR C O 1
ATOM 3764 N N . LEU C 1 84 ? 32.915 29.415 -14.422 1.00 26.30 84 LEU C N 1
ATOM 3765 C CA . LEU C 1 84 ? 34.310 29.636 -14.756 1.00 27.63 84 LEU C CA 1
ATOM 3766 C C . LEU C 1 84 ? 34.459 30.566 -15.960 1.00 27.29 84 LEU C C 1
ATOM 3767 O O . LEU C 1 84 ? 35.205 31.542 -15.905 1.00 26.99 84 LEU C O 1
ATOM 3772 N N . LYS C 1 85 ? 33.750 30.253 -17.042 1.00 26.56 85 LYS C N 1
ATOM 3773 C CA . LYS C 1 85 ? 33.739 31.093 -18.236 1.00 27.31 85 LYS C CA 1
ATOM 3774 C C . LYS C 1 85 ? 33.461 32.574 -17.956 1.00 27.07 85 LYS C C 1
ATOM 3775 O O . LYS C 1 85 ? 34.202 33.438 -18.424 1.00 26.96 85 LYS C O 1
ATOM 3781 N N . ARG C 1 86 ? 32.395 32.873 -17.214 1.00 27.20 86 ARG C N 1
ATOM 3782 C CA . ARG C 1 86 ? 32.031 34.270 -16.979 1.00 27.84 86 ARG C CA 1
ATOM 3783 C C . ARG C 1 86 ? 33.104 34.971 -16.155 1.00 27.51 86 ARG C C 1
ATOM 3784 O O . ARG C 1 86 ? 33.500 36.097 -16.463 1.00 26.65 86 ARG C O 1
ATOM 3792 N N . THR C 1 87 ? 33.588 34.281 -15.124 1.00 26.59 87 THR C N 1
ATOM 3793 C CA . THR C 1 87 ? 34.565 34.847 -14.200 1.00 26.17 87 THR C CA 1
ATOM 3794 C C . THR C 1 87 ? 35.869 35.238 -14.886 1.00 26.85 87 THR C C 1
ATOM 3795 O O . THR C 1 87 ? 36.405 36.321 -14.645 1.00 26.14 87 THR C O 1
ATOM 3799 N N . LEU C 1 88 ? 36.381 34.350 -15.735 1.00 27.48 88 LEU C N 1
ATOM 3800 C CA . LEU C 1 88 ? 37.594 34.637 -16.487 1.00 25.22 88 LEU C CA 1
ATOM 3801 C C . LEU C 1 88 ? 37.336 35.760 -17.489 1.00 25.79 88 LEU C C 1
ATOM 3802 O O . LEU C 1 88 ? 38.235 36.541 -17.801 1.00 23.61 88 LEU C O 1
ATOM 3807 N N . GLN C 1 89 ? 36.101 35.840 -17.985 1.00 27.66 89 GLN C N 1
ATOM 3808 C CA . GLN C 1 89 ? 35.729 36.859 -18.969 1.00 27.51 89 GLN C CA 1
ATOM 3809 C C . GLN C 1 89 ? 35.744 38.257 -18.376 1.00 26.90 89 GLN C C 1
ATOM 3810 O O . GLN C 1 89 ? 36.033 39.230 -19.073 1.00 28.09 89 GLN C O 1
ATOM 3816 N N . SER C 1 90 ? 35.427 38.358 -17.091 1.00 26.83 90 SER C N 1
ATOM 3817 C CA . SER C 1 90 ? 35.386 39.657 -16.433 1.00 27.41 90 SER C CA 1
ATOM 3818 C C . SER C 1 90 ? 36.768 40.149 -16.002 1.00 27.34 90 SER C C 1
ATOM 3819 O O . SER C 1 90 ? 37.004 41.356 -15.965 1.00 26.32 90 SER C O 1
ATOM 3822 N N . ILE C 1 91 ? 37.674 39.228 -15.674 1.00 24.20 91 ILE C N 1
ATOM 3823 C CA . ILE C 1 91 ? 39.023 39.619 -15.236 1.00 27.16 91 ILE C CA 1
ATOM 3824 C C . ILE C 1 91 ? 39.950 39.881 -16.410 1.00 24.59 91 ILE C C 1
ATOM 3825 O O . ILE C 1 91 ? 40.982 40.537 -16.275 1.00 23.89 91 ILE C O 1
ATOM 3830 N N . CYS C 1 92 ? 39.576 39.361 -17.566 1.00 26.05 92 CYS C N 1
ATOM 3831 C CA . CYS C 1 92 ? 40.391 39.546 -18.751 1.00 26.44 92 CYS C CA 1
ATOM 3832 C C . CYS C 1 92 ? 40.163 40.919 -19.368 1.00 25.80 92 CYS C C 1
ATOM 3833 O O . CYS C 1 92 ? 39.024 41.368 -19.527 1.00 24.52 92 CYS C O 1
ATOM 3836 N N . LEU C 1 93 ? 41.273 41.579 -19.680 1.00 24.41 93 LEU C N 1
ATOM 3837 C CA . LEU C 1 93 ? 41.277 42.858 -20.360 1.00 25.64 93 LEU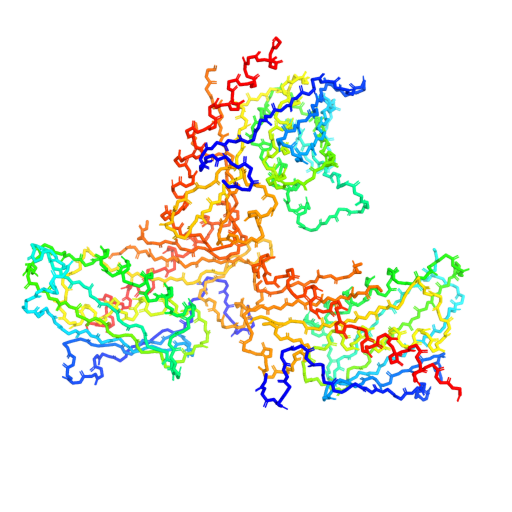 C CA 1
ATOM 3838 C C . LEU C 1 93 ? 40.995 42.563 -21.826 1.00 27.37 93 LEU C C 1
ATOM 3839 O O . LEU C 1 93 ? 41.924 42.345 -22.598 1.00 26.33 93 LEU C O 1
ATOM 3844 N N . LEU C 1 94 ? 39.721 42.550 -22.211 1.00 28.03 94 LEU C N 1
ATOM 3845 C CA . LEU C 1 94 ? 39.325 42.089 -23.551 1.00 28.39 94 LEU C CA 1
ATOM 3846 C C . LEU C 1 94 ? 39.487 43.141 -24.658 1.00 29.68 94 LEU C C 1
ATOM 3847 O O . LEU C 1 94 ? 39.127 42.908 -25.815 1.00 27.93 94 LEU C O 1
ATOM 3852 N N . THR C 1 95 ? 40.056 44.285 -24.286 1.00 30.34 95 THR C N 1
ATOM 3853 C CA . THR C 1 95 ? 40.219 45.426 -25.173 1.00 27.76 95 THR C CA 1
ATOM 3854 C C . THR C 1 95 ? 41.607 45.441 -25.816 1.00 28.97 95 THR C C 1
ATOM 3855 O O . THR C 1 95 ? 41.807 46.054 -26.865 1.00 30.13 95 THR C O 1
ATOM 3859 N N . VAL C 1 96 ? 42.561 44.758 -25.186 1.00 28.04 96 VAL C N 1
ATOM 3860 C CA . VAL C 1 96 ? 43.965 44.796 -25.610 1.00 27.72 96 VAL C CA 1
ATOM 3861 C C . VAL C 1 96 ? 44.209 44.237 -27.017 1.00 28.40 96 VAL C C 1
ATOM 3862 O O . VAL C 1 96 ? 44.704 44.948 -27.894 1.00 26.61 96 VAL C O 1
ATOM 3866 N N . HIS C 1 97 ? 43.895 42.964 -27.235 1.00 28.14 97 HIS C N 1
ATOM 3867 C CA . HIS C 1 97 ? 43.904 42.470 -28.606 1.00 29.60 97 HIS C CA 1
ATOM 3868 C C . HIS C 1 97 ? 42.556 42.002 -29.097 1.00 30.08 97 HIS C C 1
ATOM 3869 O O . HIS C 1 97 ? 42.162 40.858 -28.858 1.00 30.31 97 HIS C O 1
ATOM 3876 N N . PRO C 1 98 ? 41.850 42.893 -29.806 1.00 31.23 98 PRO C N 1
ATOM 3877 C CA . PRO C 1 98 ? 40.602 42.562 -30.494 1.00 29.22 98 PRO C CA 1
ATOM 3878 C C . PRO C 1 98 ? 40.863 41.488 -31.540 1.00 30.89 98 PRO C C 1
ATOM 3879 O O . PRO C 1 98 ? 42.023 41.248 -31.884 1.00 29.55 98 PRO C O 1
ATOM 3883 N N . ASN C 1 99 ? 39.806 40.852 -32.036 1.00 28.12 99 ASN C N 1
ATOM 3884 C CA . ASN C 1 99 ? 39.944 39.890 -33.124 1.00 30.84 99 ASN C CA 1
ATOM 3885 C C . ASN C 1 99 ? 40.835 38.725 -32.726 1.00 30.05 99 ASN C C 1
ATOM 3886 O O . ASN C 1 99 ? 41.609 38.204 -33.536 1.00 29.09 99 ASN C O 1
ATOM 3891 N N . THR C 1 100 ? 40.716 38.322 -31.468 1.00 28.63 100 THR C N 1
ATOM 3892 C CA . THR C 1 100 ? 41.540 37.258 -30.942 1.00 28.25 100 THR C CA 1
ATOM 3893 C C . THR C 1 100 ? 40.711 36.302 -30.111 1.00 28.77 100 THR C C 1
ATOM 3894 O O . THR C 1 100 ? 39.694 36.681 -29.540 1.00 30.25 100 THR C O 1
ATOM 3898 N N . THR C 1 101 ? 41.151 35.053 -30.053 1.00 28.45 101 THR C N 1
ATOM 3899 C CA . THR C 1 101 ? 40.470 34.053 -29.259 1.00 28.66 101 THR C CA 1
ATOM 3900 C C . THR C 1 101 ? 41.460 33.309 -28.395 1.00 28.28 101 THR C C 1
ATOM 3901 O O . THR C 1 101 ? 42.342 32.621 -28.902 1.00 28.70 101 THR C O 1
ATOM 3905 N N . THR C 1 102 ? 41.313 33.457 -27.086 1.00 26.66 102 THR C N 1
ATOM 3906 C CA . THR C 1 102 ? 42.145 32.739 -26.140 1.00 26.01 102 THR C CA 1
ATOM 3907 C C . THR C 1 102 ? 41.341 31.606 -25.534 1.00 27.07 102 THR C C 1
ATOM 3908 O O . THR C 1 102 ? 40.258 31.817 -24.991 1.00 27.06 102 THR C O 1
ATOM 3912 N N . SER C 1 103 ? 41.880 30.401 -25.629 1.00 26.19 103 SER C N 1
ATOM 3913 C CA . SER C 1 103 ? 41.157 29.214 -25.202 1.00 28.78 103 SER C CA 1
ATOM 3914 C C . SER C 1 103 ? 41.762 28.603 -23.952 1.00 27.05 103 SER C C 1
ATOM 3915 O O . SER C 1 103 ? 42.930 28.226 -23.939 1.00 25.79 103 SER C O 1
ATOM 3918 N N . VAL C 1 104 ? 40.966 28.505 -22.896 1.00 27.69 104 VAL C N 1
ATOM 3919 C CA . VAL C 1 104 ? 41.441 27.848 -21.690 1.00 27.56 104 VAL C CA 1
ATOM 3920 C C . VAL C 1 104 ? 40.668 26.564 -21.391 1.00 30.07 104 VAL C C 1
ATOM 3921 O O . VAL C 1 104 ? 39.436 26.520 -21.472 1.00 28.48 104 VAL C O 1
ATOM 3925 N N . ILE C 1 105 ? 41.416 25.516 -21.063 1.00 27.23 105 ILE C N 1
ATOM 3926 C CA . ILE C 1 105 ? 40.841 24.227 -20.744 1.00 27.43 105 ILE C CA 1
ATOM 3927 C C . ILE C 1 105 ? 41.323 23.788 -19.372 1.00 27.93 105 ILE C C 1
ATOM 3928 O O . ILE C 1 105 ? 42.490 23.966 -19.033 1.00 26.74 105 ILE C O 1
ATOM 3933 N N . LEU C 1 106 ? 40.411 23.231 -18.580 1.00 28.81 106 LEU C N 1
ATOM 3934 C CA . LEU C 1 106 ? 40.765 22.665 -17.284 1.00 27.84 106 LEU C CA 1
ATOM 3935 C C . LEU C 1 106 ? 40.539 21.181 -17.254 1.00 26.49 106 LEU C C 1
ATOM 3936 O O . LEU C 1 106 ? 39.402 20.715 -17.342 1.00 26.89 106 LEU C O 1
ATOM 3941 N N . GLN C 1 107 ? 41.622 20.442 -17.094 1.00 26.54 107 GLN C N 1
ATOM 3942 C CA . GLN C 1 107 ? 41.513 19.035 -16.808 1.00 27.15 107 GLN C CA 1
ATOM 3943 C C . GLN C 1 107 ? 41.341 18.903 -15.298 1.00 27.75 107 GLN C C 1
ATOM 3944 O O . GLN C 1 107 ? 42.136 19.450 -14.534 1.00 26.35 107 GLN C O 1
ATOM 3950 N N . VAL C 1 108 ? 40.286 18.219 -14.862 1.00 26.53 108 VAL C N 1
ATOM 3951 C CA . VAL C 1 108 ? 40.150 17.905 -13.448 1.00 26.55 108 VAL C CA 1
ATOM 3952 C C . VAL C 1 108 ? 40.996 16.668 -13.185 1.00 26.64 108 VAL C C 1
ATOM 3953 O O . VAL C 1 108 ? 40.857 15.665 -13.878 1.00 28.79 108 VAL C O 1
ATOM 3957 N N . VAL C 1 109 ? 41.903 16.758 -12.216 1.00 25.96 109 VAL C N 1
ATOM 3958 C CA . VAL C 1 109 ? 42.840 15.672 -11.921 1.00 26.55 109 VAL C CA 1
ATOM 3959 C C . VAL C 1 109 ? 42.505 15.016 -10.585 1.00 25.74 109 VAL C C 1
ATOM 3960 O O . VAL C 1 109 ? 42.410 13.791 -10.479 1.00 28.50 109 VAL C O 1
ATOM 3964 N N . GLY C 1 110 ? 42.318 15.845 -9.565 1.00 27.12 110 GLY C N 1
ATOM 3965 C CA . GLY C 1 110 ? 41.900 15.370 -8.259 1.00 25.49 110 GLY C CA 1
ATOM 3966 C C . GLY C 1 110 ? 40.701 16.164 -7.780 1.00 25.91 110 GLY C C 1
ATOM 3967 O O . GLY C 1 110 ? 40.507 17.312 -8.181 1.00 24.96 110 GLY C O 1
ATOM 3968 N N . ASN C 1 111 ? 39.888 15.555 -6.926 1.00 27.26 111 ASN C N 1
ATOM 3969 C CA . ASN C 1 111 ? 38.694 16.225 -6.429 1.00 27.51 111 ASN C CA 1
ATOM 3970 C C . ASN C 1 111 ? 38.429 15.947 -4.947 1.00 27.12 111 ASN C C 1
ATOM 3971 O O . ASN C 1 111 ? 37.881 14.905 -4.584 1.00 25.65 111 ASN C O 1
ATOM 3976 N N . ASP C 1 112 ? 38.824 16.889 -4.096 1.00 26.36 112 ASP C N 1
ATOM 3977 C CA . ASP C 1 112 ? 38.581 16.768 -2.667 1.00 25.83 112 ASP C CA 1
ATOM 3978 C C . ASP C 1 112 ? 38.011 18.056 -2.067 1.00 26.42 112 ASP C C 1
ATOM 3979 O O . ASP C 1 112 ? 38.508 18.552 -1.050 1.00 26.81 112 ASP C O 1
ATOM 3984 N N . GLY C 1 113 ? 36.974 18.595 -2.701 1.00 25.27 113 GLY C N 1
ATOM 3985 C CA . GLY C 1 113 ? 36.314 19.789 -2.208 1.00 23.72 113 GLY C CA 1
ATOM 3986 C C . GLY C 1 113 ? 36.850 21.074 -2.807 1.00 24.90 113 GLY C C 1
ATOM 3987 O O . GLY C 1 113 ? 37.993 21.132 -3.264 1.00 26.05 113 GLY C O 1
ATOM 3988 N N . SER C 1 114 ? 36.014 22.110 -2.792 1.00 23.26 114 SER C N 1
ATOM 3989 C CA . SER C 1 114 ? 36.351 23.413 -3.362 1.00 23.67 114 SER C CA 1
ATOM 3990 C C . SER C 1 114 ? 36.913 23.307 -4.782 1.00 24.23 114 SER C C 1
ATOM 3991 O O . SER C 1 114 ? 37.871 24.012 -5.139 1.00 21.83 114 SER C O 1
ATOM 3994 N N . LEU C 1 115 ? 36.294 22.434 -5.581 1.00 22.39 115 LEU C N 1
ATOM 3995 C CA . LEU C 1 115 ? 36.697 22.193 -6.964 1.00 21.15 115 LEU C CA 1
ATOM 3996 C C . LEU C 1 115 ? 36.608 23.441 -7.832 1.00 22.71 115 LEU C C 1
ATOM 3997 O O . LEU C 1 115 ? 37.537 23.750 -8.572 1.00 24.93 115 LEU C O 1
ATOM 4002 N N . LEU C 1 116 ? 35.490 24.156 -7.748 1.00 24.07 116 LEU C N 1
ATOM 4003 C CA . LEU C 1 116 ? 35.281 25.330 -8.593 1.00 23.41 116 LEU C CA 1
ATOM 4004 C C . LEU C 1 116 ? 36.330 26.408 -8.314 1.00 23.46 116 LEU C C 1
ATOM 4005 O O . LEU C 1 116 ? 36.955 26.917 -9.249 1.00 25.02 116 LEU C O 1
ATOM 4010 N N . PRO C 1 117 ? 36.520 26.772 -7.032 1.00 24.21 117 PRO C N 1
ATOM 4011 C CA . PRO C 1 117 ? 37.547 27.745 -6.627 1.00 23.48 117 PRO C CA 1
ATOM 4012 C C . PRO C 1 117 ? 38.969 27.365 -7.033 1.00 22.46 117 PRO C C 1
ATOM 4013 O O . PRO C 1 117 ? 39.727 28.219 -7.487 1.00 22.05 117 PRO C O 1
ATOM 4017 N N . CYS C 1 118 ? 39.329 26.101 -6.855 1.00 23.32 118 CYS C N 1
ATOM 4018 C CA . CYS C 1 118 ? 40.639 25.610 -7.284 1.00 24.64 118 CYS C CA 1
ATOM 4019 C C . CYS C 1 118 ? 40.826 25.825 -8.788 1.00 24.39 118 CYS C C 1
ATOM 4020 O O . CYS C 1 118 ? 41.898 26.225 -9.251 1.00 22.06 118 CYS C O 1
ATOM 4023 N N . ALA C 1 119 ? 39.766 25.556 -9.542 1.00 23.91 119 ALA C N 1
ATOM 4024 C CA . ALA C 1 119 ? 39.777 25.722 -10.988 1.00 21.98 119 ALA C CA 1
ATOM 4025 C C . ALA C 1 119 ? 39.943 27.189 -11.370 1.00 23.49 119 ALA C C 1
ATOM 4026 O O . ALA C 1 119 ? 40.688 27.519 -12.287 1.00 25.30 119 ALA C O 1
ATOM 4028 N N . ILE C 1 120 ? 39.239 28.067 -10.666 1.00 23.22 120 ILE C N 1
ATOM 4029 C CA . ILE C 1 120 ? 39.352 29.502 -10.897 1.00 22.82 120 ILE C CA 1
ATOM 4030 C C . ILE C 1 120 ? 40.777 29.996 -10.658 1.00 24.24 120 ILE C C 1
ATOM 4031 O O . ILE C 1 120 ? 41.326 30.766 -11.456 1.00 22.20 120 ILE C O 1
ATOM 4036 N N . ASN C 1 121 ? 41.370 29.549 -9.555 1.00 24.08 121 ASN C N 1
ATOM 4037 C CA . ASN C 1 121 ? 42.730 29.942 -9.201 1.00 23.88 121 ASN C CA 1
ATOM 4038 C C . ASN C 1 121 ? 43.776 29.446 -10.197 1.00 23.44 121 ASN C C 1
ATOM 4039 O O . ASN C 1 121 ? 44.614 30.221 -10.665 1.00 23.71 121 ASN C O 1
ATOM 4044 N N . ALA C 1 122 ? 43.732 28.153 -10.514 1.00 23.37 122 ALA C N 1
ATOM 4045 C CA . ALA C 1 122 ? 44.660 27.564 -11.479 1.00 23.28 122 ALA C CA 1
ATOM 4046 C C . ALA C 1 122 ? 44.577 28.262 -12.835 1.00 23.26 122 ALA C C 1
ATOM 4047 O O . ALA C 1 122 ? 45.586 28.451 -13.515 1.00 22.31 122 ALA C O 1
ATOM 4049 N N . CYS C 1 123 ? 43.366 28.641 -13.225 1.00 22.78 123 CYS C N 1
ATOM 4050 C CA . CYS C 1 123 ? 43.150 29.303 -14.505 1.00 23.50 123 CYS C CA 1
ATOM 4051 C C . CYS C 1 123 ? 43.712 30.724 -14.520 1.00 22.24 123 CYS C C 1
ATOM 4052 O O . CYS C 1 123 ? 44.233 31.184 -15.534 1.00 22.41 123 CYS C O 1
ATOM 4055 N N . CYS C 1 124 ? 43.586 31.418 -13.395 1.00 22.72 124 CYS C N 1
ATOM 4056 C CA . CYS C 1 124 ? 44.152 32.751 -13.253 1.00 22.28 124 CYS C CA 1
ATOM 4057 C C . CYS C 1 124 ? 45.671 32.702 -13.408 1.00 23.60 124 CYS C C 1
ATOM 4058 O O . CYS C 1 124 ? 46.255 33.501 -14.141 1.00 24.38 124 CYS C O 1
ATOM 4061 N N . ALA C 1 125 ? 46.303 31.756 -12.719 1.00 24.65 125 ALA C N 1
ATOM 4062 C CA . ALA C 1 125 ? 47.733 31.508 -12.877 1.00 23.76 125 ALA C CA 1
ATOM 4063 C C . ALA C 1 125 ? 48.099 31.253 -14.342 1.00 25.03 125 ALA C C 1
ATOM 4064 O O . ALA C 1 125 ? 48.954 31.939 -14.900 1.00 25.67 125 ALA C O 1
ATOM 4066 N N . ALA C 1 126 ? 47.439 30.280 -14.967 1.00 24.14 126 ALA C N 1
ATOM 4067 C CA . ALA C 1 126 ? 47.719 29.930 -16.363 1.00 23.99 126 ALA C CA 1
ATOM 4068 C C . ALA C 1 126 ? 47.667 31.135 -17.302 1.00 24.25 126 ALA C C 1
ATOM 4069 O O . ALA C 1 126 ? 48.493 31.257 -18.205 1.00 25.86 126 ALA C O 1
ATOM 4071 N N . LEU C 1 127 ? 46.695 32.018 -17.083 1.00 23.27 127 LEU C N 1
ATOM 4072 C CA . LEU C 1 127 ? 46.531 33.241 -17.876 1.00 23.18 127 LEU C CA 1
ATOM 4073 C C . LEU C 1 127 ? 47.707 34.197 -17.683 1.00 21.80 127 LEU C C 1
ATOM 4074 O O . LEU C 1 127 ? 48.222 34.775 -18.639 1.00 21.26 127 LEU C O 1
ATOM 4079 N N . VAL C 1 128 ? 48.115 34.364 -16.432 1.00 23.55 128 VAL C N 1
ATOM 4080 C CA . VAL C 1 128 ? 49.327 35.111 -16.117 1.00 23.94 128 VAL C CA 1
ATOM 4081 C C . VAL C 1 128 ? 50.548 34.470 -16.781 1.00 22.22 128 VAL C C 1
ATOM 4082 O O . VAL C 1 128 ? 51.412 35.172 -17.304 1.00 24.45 128 VAL C O 1
ATOM 4086 N N . PHE C 1 129 ? 50.619 33.142 -16.767 1.00 22.01 129 PHE C N 1
ATOM 4087 C CA . PHE C 1 129 ? 51.732 32.434 -17.404 1.00 23.67 129 PHE C CA 1
ATOM 4088 C C . PHE C 1 129 ? 51.770 32.656 -18.915 1.00 23.99 129 PHE C C 1
ATOM 4089 O O . PHE C 1 129 ? 52.840 32.798 -19.510 1.00 22.73 129 PHE C O 1
ATOM 4097 N N . ALA C 1 130 ? 50.593 32.670 -19.531 1.00 23.46 130 ALA C N 1
ATOM 4098 C CA . ALA C 1 130 ? 50.481 32.789 -20.977 1.00 22.72 130 ALA C CA 1
ATOM 4099 C C . ALA C 1 130 ? 50.605 34.240 -21.438 1.00 23.80 130 ALA C C 1
ATOM 4100 O O . ALA C 1 130 ? 50.676 34.509 -22.639 1.00 24.96 130 ALA C O 1
ATOM 4102 N N . GLY C 1 131 ? 50.636 35.170 -20.488 1.00 22.66 131 GLY C N 1
ATOM 4103 C CA . GLY C 1 131 ? 50.684 36.583 -20.813 1.00 21.40 131 GLY C CA 1
ATOM 4104 C C . GLY C 1 131 ? 49.370 37.040 -21.417 1.00 22.19 131 GLY C C 1
ATOM 4105 O O . GLY C 1 131 ? 49.348 37.680 -22.464 1.00 22.31 131 GLY C O 1
ATOM 4106 N N . ILE C 1 132 ? 48.268 36.692 -20.764 1.00 21.75 132 ILE C N 1
ATOM 4107 C CA . ILE C 1 132 ? 46.950 37.177 -21.170 1.00 20.91 132 ILE C CA 1
ATOM 4108 C C . ILE C 1 132 ? 46.541 38.345 -20.276 1.00 23.56 132 ILE C C 1
ATOM 4109 O O . ILE C 1 132 ? 46.502 38.203 -19.052 1.00 19.33 132 ILE C O 1
ATOM 4114 N N . PRO C 1 133 ? 46.239 39.506 -20.892 1.00 23.91 133 PRO C N 1
ATOM 4115 C CA . PRO C 1 133 ? 45.973 40.770 -20.186 1.00 24.10 133 PRO C CA 1
ATOM 4116 C C . PRO C 1 133 ? 44.801 40.699 -19.196 1.00 24.23 133 PRO C C 1
ATOM 4117 O O . PRO C 1 133 ? 43.677 40.365 -19.580 1.00 24.10 133 PRO C O 1
ATOM 4121 N N . LEU C 1 134 ? 45.089 41.029 -17.938 1.00 23.69 134 LEU C N 1
ATOM 4122 C CA . LEU C 1 134 ? 44.135 40.945 -16.835 1.00 25.06 134 LEU C CA 1
ATOM 4123 C C . LEU C 1 134 ? 43.900 42.298 -16.163 1.00 25.64 134 LEU C C 1
ATOM 4124 O O . LEU C 1 134 ? 44.829 43.096 -16.015 1.00 24.45 134 LEU C O 1
ATOM 4129 N N . LYS C 1 135 ? 42.660 42.546 -15.751 1.00 24.44 135 LYS C N 1
ATOM 4130 C CA . LYS C 1 135 ? 42.338 43.735 -14.968 1.00 26.00 135 LYS C CA 1
ATOM 4131 C C . LYS C 1 135 ? 42.920 43.564 -13.571 1.00 26.44 135 LYS C C 1
ATOM 4132 O O . LYS C 1 135 ? 43.442 44.502 -12.969 1.00 25.63 135 LYS C O 1
ATOM 4138 N N . HIS C 1 136 ? 42.808 42.343 -13.062 1.00 26.43 136 HIS C N 1
ATOM 4139 C CA . HIS C 1 136 ? 43.304 41.988 -11.743 1.00 26.75 136 HIS C CA 1
ATOM 4140 C C . HIS C 1 136 ? 43.374 40.478 -11.632 1.00 25.50 136 HIS C C 1
ATOM 4141 O O . HIS C 1 136 ? 42.838 39.757 -12.469 1.00 25.46 136 HIS C O 1
ATOM 4148 N N . LEU C 1 137 ? 44.059 40.003 -10.604 1.00 28.67 137 LEU C N 1
ATOM 4149 C CA . LEU C 1 137 ? 44.034 38.594 -10.269 1.00 24.98 137 LEU C CA 1
ATOM 4150 C C . LEU C 1 137 ? 42.624 38.259 -9.812 1.00 27.28 137 LEU C C 1
ATOM 4151 O O . LEU C 1 137 ? 41.932 39.105 -9.236 1.00 27.49 137 LEU C O 1
ATOM 4156 N N . ALA C 1 138 ? 42.188 37.038 -10.105 1.00 26.07 138 ALA C N 1
ATOM 4157 C CA . ALA C 1 138 ? 40.994 36.487 -9.494 1.00 26.39 138 ALA C CA 1
ATOM 4158 C C . ALA C 1 138 ? 41.478 35.490 -8.451 1.00 25.90 138 ALA C C 1
ATOM 4159 O O . ALA C 1 138 ? 42.345 34.661 -8.731 1.00 23.46 138 ALA C O 1
ATOM 4161 N N . VAL C 1 139 ? 40.935 35.595 -7.245 1.00 23.46 139 VAL C N 1
ATOM 4162 C CA . VAL C 1 139 ? 41.309 34.715 -6.148 1.00 24.24 139 VAL C CA 1
ATOM 4163 C C . VAL C 1 139 ? 40.037 34.110 -5.603 1.00 23.15 139 VAL C C 1
ATOM 4164 O O . VAL C 1 139 ? 39.187 34.829 -5.106 1.00 23.98 139 VAL C O 1
ATOM 4168 N N . ALA C 1 140 ? 39.902 32.792 -5.693 1.00 23.89 140 ALA C N 1
ATOM 4169 C CA . ALA C 1 140 ? 38.675 32.133 -5.274 1.00 20.85 140 ALA C CA 1
ATOM 4170 C C . ALA C 1 140 ? 38.824 31.349 -3.973 1.00 23.78 140 ALA C C 1
ATOM 4171 O O . ALA C 1 140 ? 39.869 30.763 -3.698 1.00 23.35 140 ALA C O 1
ATOM 4173 N N . ILE C 1 141 ? 37.762 31.343 -3.176 1.00 23.65 141 ILE C N 1
ATOM 4174 C CA . ILE C 1 141 ? 37.708 30.523 -1.978 1.00 24.30 141 ILE C CA 1
ATOM 4175 C C . ILE C 1 141 ? 36.327 29.899 -1.841 1.00 25.49 141 ILE C C 1
ATOM 4176 O O . ILE C 1 141 ? 35.306 30.571 -2.009 1.00 23.51 141 ILE C O 1
ATOM 4181 N N . GLY C 1 142 ? 36.306 28.603 -1.550 1.00 25.83 142 GLY C N 1
ATOM 4182 C CA . GLY C 1 142 ? 35.069 27.909 -1.257 1.00 26.72 142 GLY C CA 1
ATOM 4183 C C . GLY C 1 142 ? 34.765 28.023 0.223 1.00 24.63 142 GLY C C 1
ATOM 4184 O O . GLY C 1 142 ? 35.533 27.546 1.057 1.00 25.15 142 GLY C O 1
ATOM 4185 N N . CYS C 1 143 ? 33.649 28.667 0.548 1.00 25.97 143 CYS C N 1
ATOM 4186 C CA . CYS C 1 143 ? 33.251 28.851 1.939 1.00 27.00 143 CYS C CA 1
ATOM 4187 C C . CYS C 1 143 ? 32.041 27.993 2.247 1.00 27.87 143 CYS C C 1
ATOM 4188 O O . CYS C 1 143 ? 31.173 27.808 1.395 1.00 27.98 143 CYS C O 1
ATOM 4191 N N . GLY C 1 144 ? 31.981 27.476 3.469 1.00 28.19 144 GLY C N 1
ATOM 4192 C CA . GLY C 1 144 ? 30.835 26.699 3.899 1.00 28.90 144 GLY C CA 1
ATOM 4193 C C . GLY C 1 144 ? 30.365 27.141 5.270 1.00 29.17 144 GLY C C 1
ATOM 4194 O O . GLY C 1 144 ? 31.151 27.655 6.062 1.00 28.12 144 GLY C O 1
ATOM 4195 N N . VAL C 1 145 ? 29.080 26.958 5.548 1.00 27.84 145 VAL C N 1
ATOM 4196 C CA . VAL C 1 145 ? 28.557 27.245 6.881 1.00 30.22 145 VAL C CA 1
ATOM 4197 C C . VAL C 1 145 ? 27.763 26.078 7.463 1.00 27.98 145 VAL C C 1
ATOM 4198 O O . VAL C 1 145 ? 28.119 25.556 8.521 1.00 27.78 145 VAL C O 1
ATOM 4202 N N . VAL C 1 151 ? 31.356 28.547 9.538 1.00 30.44 151 VAL C N 1
ATOM 4203 C CA . VAL C 1 151 ? 32.360 29.553 9.194 1.00 31.56 151 VAL C CA 1
ATOM 4204 C C . VAL C 1 151 ? 33.349 29.108 8.112 1.00 30.89 151 VAL C C 1
ATOM 4205 O O . VAL C 1 151 ? 33.797 29.921 7.306 1.00 32.51 151 VAL C O 1
ATOM 4209 N N . ILE C 1 152 ? 33.659 27.814 8.083 1.00 32.12 152 ILE C N 1
ATOM 4210 C CA . ILE C 1 152 ? 34.900 27.312 7.471 1.00 29.30 152 ILE C CA 1
ATOM 4211 C C . ILE C 1 152 ? 35.191 27.630 5.987 1.00 29.34 152 ILE C C 1
ATOM 4212 O O . ILE C 1 152 ? 34.289 27.686 5.144 1.00 28.73 152 ILE C O 1
ATOM 4217 N N . LEU C 1 153 ? 36.478 27.834 5.699 1.00 30.01 153 LEU C N 1
ATOM 4218 C CA . LEU C 1 153 ? 36.956 28.224 4.373 1.00 26.89 153 LEU C CA 1
ATOM 4219 C C . LEU C 1 153 ? 37.776 27.118 3.730 1.00 26.22 153 LEU C C 1
ATOM 4220 O O . LEU C 1 153 ? 38.435 26.337 4.420 1.00 27.20 153 LEU C O 1
ATOM 4225 N N . ASP C 1 154 ? 37.750 27.073 2.402 1.00 26.44 154 ASP C N 1
ATOM 4226 C CA . ASP C 1 154 ? 38.450 26.041 1.632 1.00 25.63 154 ASP C CA 1
ATOM 4227 C C . ASP C 1 154 ? 38.078 24.642 2.093 1.00 26.34 154 ASP C C 1
ATOM 4228 O O . ASP C 1 154 ? 38.911 23.900 2.614 1.00 26.32 154 ASP C O 1
ATOM 4233 N N . THR C 1 155 ? 36.822 24.284 1.872 1.00 25.85 155 THR C N 1
ATOM 4234 C CA . THR C 1 155 ? 36.274 23.049 2.395 1.00 26.26 155 THR C CA 1
ATOM 4235 C C . THR C 1 155 ? 36.684 21.855 1.547 1.00 23.60 155 THR C C 1
ATOM 4236 O O . THR C 1 155 ? 36.837 21.963 0.343 1.00 23.78 155 THR C O 1
ATOM 4240 N N . ASN C 1 156 ? 36.870 20.710 2.184 1.00 25.67 156 ASN C N 1
ATOM 4241 C CA . ASN C 1 156 ? 37.169 19.502 1.436 1.00 25.65 156 ASN C CA 1
ATOM 4242 C C . ASN C 1 156 ? 35.915 18.674 1.204 1.00 26.24 156 ASN C C 1
ATOM 4243 O O . ASN C 1 156 ? 34.819 19.069 1.607 1.00 26.93 156 ASN C O 1
ATOM 4248 N N . LYS C 1 157 ? 36.091 17.528 0.555 1.00 26.73 157 LYS C N 1
ATOM 4249 C CA . LYS C 1 157 ? 34.998 16.606 0.252 1.00 27.58 157 LYS C CA 1
ATOM 4250 C C . LYS C 1 157 ? 34.097 16.348 1.455 1.00 29.05 157 LYS C C 1
ATOM 4251 O O . LYS C 1 157 ? 32.935 16.754 1.476 1.00 31.22 157 LYS C O 1
ATOM 4257 N N . ALA C 1 158 ? 34.644 15.660 2.451 1.00 29.49 158 ALA C N 1
ATOM 4258 C CA . ALA C 1 158 ? 33.896 15.290 3.647 1.00 30.89 158 ALA C CA 1
ATOM 4259 C C . ALA C 1 158 ? 33.184 16.489 4.258 1.00 30.45 158 ALA C C 1
ATOM 4260 O O . ALA C 1 158 ? 31.974 16.445 4.483 1.00 33.72 158 ALA C O 1
ATOM 4262 N N . GLU C 1 159 ? 33.937 17.556 4.516 1.00 28.92 159 GLU C N 1
ATOM 4263 C CA . GLU C 1 159 ? 33.372 18.780 5.070 1.00 30.29 159 GLU C CA 1
ATOM 4264 C C . GLU C 1 159 ? 32.163 19.246 4.269 1.00 29.88 159 GLU C C 1
ATOM 4265 O O . GLU C 1 159 ? 31.140 19.629 4.841 1.00 27.64 159 GLU C O 1
ATOM 4271 N N . GLU C 1 160 ? 32.278 19.194 2.944 1.00 29.13 160 GLU C N 1
ATOM 4272 C CA . GLU C 1 160 ? 31.214 19.673 2.069 1.00 28.19 160 GLU C CA 1
ATOM 4273 C C . GLU C 1 160 ? 29.954 18.823 2.175 1.00 29.03 160 GLU C C 1
ATOM 4274 O O . GLU C 1 160 ? 28.841 19.320 2.025 1.00 26.73 160 GLU C O 1
ATOM 4280 N N . GLN C 1 161 ? 30.134 17.538 2.446 1.00 31.04 161 GLN C N 1
ATOM 4281 C CA . GLN C 1 161 ? 29.004 16.624 2.533 1.00 30.50 161 GLN C CA 1
ATOM 4282 C C . GLN C 1 161 ? 28.164 16.930 3.776 1.00 30.28 161 GLN C C 1
ATOM 4283 O O . GLN C 1 161 ? 26.993 16.559 3.851 1.00 32.57 161 GLN C O 1
ATOM 4289 N N . GLN C 1 162 ? 28.761 17.633 4.733 1.00 29.72 162 GLN C N 1
ATOM 4290 C CA . GLN C 1 162 ? 28.122 17.903 6.021 1.00 30.47 162 GLN C CA 1
ATOM 4291 C C . GLN C 1 162 ? 27.682 19.362 6.166 1.00 30.32 162 GLN C C 1
ATOM 4292 O O . GLN C 1 162 ? 27.215 19.775 7.229 1.00 29.21 162 GLN C O 1
ATOM 4298 N N . LEU C 1 163 ? 27.830 20.132 5.090 1.00 27.73 163 LEU C N 1
ATOM 4299 C CA . LEU C 1 163 ? 27.550 21.568 5.106 1.00 29.17 163 LEU C CA 1
ATOM 4300 C C . LEU C 1 163 ? 26.065 21.919 4.947 1.00 27.44 163 LEU C C 1
ATOM 4301 O O . LEU C 1 163 ? 25.341 21.278 4.183 1.00 28.53 163 LEU C O 1
ATOM 4306 N N . LYS C 1 164 ? 25.629 22.943 5.680 1.00 28.02 164 LYS C N 1
ATOM 4307 C CA . LYS C 1 164 ? 24.277 23.493 5.570 1.00 27.21 164 LYS C CA 1
ATOM 4308 C C . LYS C 1 164 ? 24.132 24.362 4.322 1.00 27.40 164 LYS C C 1
ATOM 4309 O O . LYS C 1 164 ? 23.114 24.313 3.622 1.00 26.02 164 LYS C O 1
ATOM 4315 N N . SER C 1 165 ? 25.154 25.171 4.062 1.00 27.43 165 SER C N 1
ATOM 4316 C CA . SER C 1 165 ? 25.213 25.982 2.850 1.00 28.06 165 SER C CA 1
ATOM 4317 C C . SER C 1 165 ? 26.651 26.316 2.480 1.00 27.94 165 SER C C 1
ATOM 4318 O O . SER C 1 165 ? 27.581 26.058 3.249 1.00 26.79 165 SER C O 1
ATOM 4321 N N . PHE C 1 166 ? 26.831 26.887 1.294 1.00 27.43 166 PHE C N 1
ATOM 4322 C CA . PHE C 1 166 ? 28.158 27.320 0.880 1.00 29.12 166 PHE C CA 1
ATOM 4323 C C . PHE C 1 166 ? 28.158 28.412 -0.186 1.00 28.48 166 PHE C C 1
ATOM 4324 O O . PHE C 1 166 ? 27.157 28.672 -0.852 1.00 26.11 166 PHE C O 1
ATOM 4332 N N . ALA C 1 167 ? 29.309 29.052 -0.324 1.00 28.65 167 ALA C N 1
ATOM 4333 C CA . ALA C 1 167 ? 29.455 30.176 -1.219 1.00 28.11 167 ALA C CA 1
ATOM 4334 C C . ALA C 1 167 ? 30.769 30.044 -1.961 1.00 26.26 167 ALA C C 1
ATOM 4335 O O . ALA C 1 167 ? 31.819 29.867 -1.350 1.00 26.24 167 ALA C O 1
ATOM 4337 N N . HIS C 1 168 ? 30.695 30.112 -3.284 1.00 27.65 168 HIS C N 1
ATOM 4338 C CA . HIS C 1 168 ? 31.879 30.259 -4.110 1.00 26.45 168 HIS C CA 1
ATOM 4339 C C . HIS C 1 168 ? 32.135 31.755 -4.321 1.00 26.18 168 HIS C C 1
ATOM 4340 O O . HIS C 1 168 ? 31.398 32.431 -5.035 1.00 24.32 168 HIS C O 1
ATOM 4347 N N . LEU C 1 169 ? 33.173 32.271 -3.669 1.00 26.59 169 LEU C N 1
ATOM 4348 C CA . LEU C 1 169 ? 33.500 33.690 -3.748 1.00 24.72 169 LEU C CA 1
ATOM 4349 C C . LEU C 1 169 ? 34.842 33.914 -4.434 1.00 22.19 169 LEU C C 1
ATOM 4350 O O . LEU C 1 169 ? 35.850 33.330 -4.047 1.00 20.51 169 LEU C O 1
ATOM 4355 N N . VAL C 1 170 ? 34.856 34.769 -5.449 1.00 22.98 170 VAL C N 1
ATOM 4356 C CA . VAL C 1 170 ? 36.118 35.154 -6.076 1.00 24.92 170 VAL C CA 1
ATOM 4357 C C . VAL C 1 170 ? 36.378 36.662 -5.989 1.00 24.83 170 VAL C C 1
ATOM 4358 O O . VAL C 1 170 ? 35.604 37.481 -6.482 1.00 24.78 170 VAL C O 1
ATOM 4362 N N . PHE C 1 171 ? 37.470 37.005 -5.314 1.00 26.69 171 PHE C N 1
ATOM 4363 C CA . PHE C 1 171 ? 37.821 38.388 -5.014 1.00 25.34 171 PHE C CA 1
ATOM 4364 C C . PHE C 1 171 ? 38.772 38.934 -6.065 1.00 24.76 171 PHE C C 1
ATOM 4365 O O . PHE C 1 171 ? 39.641 38.216 -6.543 1.00 25.50 171 PHE C O 1
ATOM 4373 N N . PRO C 1 172 ? 38.604 40.211 -6.436 1.00 28.48 172 PRO C N 1
ATOM 4374 C CA . PRO C 1 172 ? 39.482 40.863 -7.416 1.00 28.38 172 PRO C CA 1
ATOM 4375 C C . PRO C 1 172 ? 40.864 41.134 -6.827 1.00 27.67 172 PRO C C 1
ATOM 4376 O O . PRO C 1 172 ? 40.930 41.724 -5.745 1.00 27.39 172 PRO C O 1
ATOM 4380 N N . LEU C 1 194 ? 34.551 42.465 -6.656 1.00 30.32 194 LEU C N 1
ATOM 4381 C CA . LEU C 1 194 ? 33.755 41.319 -6.247 1.00 28.77 194 LEU C CA 1
ATOM 4382 C C . LEU C 1 194 ? 33.253 40.608 -7.498 1.00 29.46 194 LEU C C 1
ATOM 4383 O O . LEU C 1 194 ? 32.130 40.829 -7.948 1.00 31.27 194 LEU C O 1
ATOM 4388 N N . ILE C 1 195 ? 34.107 39.752 -8.051 1.00 27.71 195 ILE C N 1
ATOM 4389 C CA . ILE C 1 195 ? 33.915 39.182 -9.381 1.00 27.04 195 ILE C CA 1
ATOM 4390 C C . ILE C 1 195 ? 32.753 38.185 -9.454 1.00 28.46 195 ILE C C 1
ATOM 4391 O O . ILE C 1 195 ? 31.920 38.251 -10.365 1.00 27.02 195 ILE C O 1
ATOM 4396 N N . THR C 1 196 ? 32.692 37.273 -8.487 1.00 25.98 196 THR C N 1
ATOM 4397 C CA . THR C 1 196 ? 31.722 36.184 -8.524 1.00 26.36 196 THR C CA 1
ATOM 4398 C C . THR C 1 196 ? 31.310 35.746 -7.121 1.00 26.05 196 THR C C 1
ATOM 4399 O O . THR C 1 196 ? 32.150 35.570 -6.236 1.00 23.85 196 THR C O 1
ATOM 4403 N N . SER C 1 197 ? 30.007 35.589 -6.921 1.00 24.23 197 SER C N 1
ATOM 4404 C CA . SER C 1 197 ? 29.486 35.015 -5.694 1.00 25.83 197 SER C CA 1
ATOM 4405 C C . SER C 1 197 ? 28.254 34.183 -6.008 1.00 28.24 197 SER C C 1
ATOM 4406 O O . SER C 1 197 ? 27.234 34.705 -6.450 1.00 27.17 197 SER C O 1
ATOM 4409 N N . ILE C 1 198 ? 28.375 32.876 -5.806 1.00 28.34 198 ILE C N 1
ATOM 4410 C CA . ILE C 1 198 ? 27.267 31.957 -5.991 1.00 26.38 198 ILE C CA 1
ATOM 4411 C C . ILE C 1 198 ? 27.157 31.120 -4.725 1.00 27.63 198 ILE C C 1
ATOM 4412 O O . ILE C 1 198 ? 28.152 30.581 -4.231 1.00 26.39 198 ILE C O 1
ATOM 4417 N N . THR C 1 199 ? 25.948 31.045 -4.182 1.00 28.46 199 THR C N 1
ATOM 4418 C CA . THR C 1 199 ? 25.703 30.304 -2.954 1.00 26.37 199 THR C CA 1
ATOM 4419 C C . THR C 1 199 ? 24.718 29.177 -3.219 1.00 26.54 199 THR C C 1
ATOM 4420 O O . THR C 1 199 ? 23.901 29.263 -4.133 1.00 25.57 199 THR C O 1
ATOM 4424 N N . HIS C 1 200 ? 24.799 28.124 -2.411 1.00 26.36 200 HIS C N 1
ATOM 4425 C CA . HIS C 1 200 ? 23.874 27.002 -2.501 1.00 25.68 200 HIS C CA 1
ATOM 4426 C C . HIS C 1 200 ? 23.386 26.677 -1.095 1.00 27.20 200 HIS C C 1
ATOM 4427 O O . HIS C 1 200 ? 24.135 26.809 -0.128 1.00 27.64 200 HIS C O 1
ATOM 4434 N N . GLY C 1 201 ? 22.129 26.265 -0.977 1.00 27.88 201 GLY C N 1
ATOM 4435 C CA . GLY C 1 201 ? 21.524 26.045 0.322 1.00 26.05 201 GLY C CA 1
ATOM 4436 C C . GLY C 1 201 ? 21.108 27.354 0.965 1.00 27.31 201 GLY C C 1
ATOM 4437 O O . GLY C 1 201 ? 21.199 28.416 0.346 1.00 26.00 201 GLY C O 1
ATOM 4438 N N . MET C 1 203 ? 21.480 30.595 2.976 1.00 28.49 203 MET C N 1
ATOM 4439 C CA . MET C 1 203 ? 22.392 31.186 3.944 1.00 28.86 203 MET C CA 1
ATOM 4440 C C . MET C 1 203 ? 21.870 32.529 4.475 1.00 31.94 203 MET C C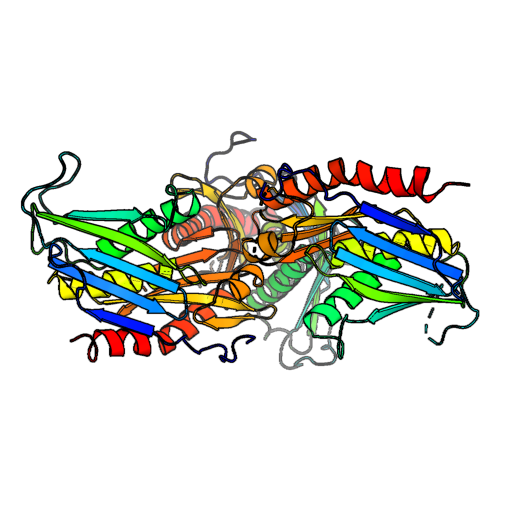 1
ATOM 4441 O O . MET C 1 203 ? 21.367 33.366 3.718 1.00 32.51 203 MET C O 1
ATOM 4446 N N . SER C 1 204 ? 21.992 32.711 5.788 1.00 31.30 204 SER C N 1
ATOM 4447 C CA . SER C 1 204 ? 21.668 33.966 6.454 1.00 29.93 204 SER C CA 1
ATOM 4448 C C . SER C 1 204 ? 22.544 35.102 5.922 1.00 29.49 204 SER C C 1
ATOM 4449 O O . SER C 1 204 ? 23.695 34.887 5.550 1.00 29.58 204 SER C O 1
ATOM 4452 N N . GLU C 1 205 ? 21.998 36.312 5.872 1.00 30.89 205 GLU C N 1
ATOM 4453 C CA . GLU C 1 205 ? 22.772 37.461 5.406 1.00 32.06 205 GLU C CA 1
ATOM 4454 C C . GLU C 1 205 ? 23.864 37.845 6.401 1.00 31.14 205 GLU C C 1
ATOM 4455 O O . GLU C 1 205 ? 24.752 38.641 6.088 1.00 31.43 205 GLU C O 1
ATOM 4461 N N . GLU C 1 206 ? 23.789 37.272 7.600 1.00 29.62 206 GLU C N 1
ATOM 4462 C CA . GLU C 1 206 ? 24.810 37.481 8.617 1.00 28.97 206 GLU C CA 1
ATOM 4463 C C . GLU C 1 206 ? 25.993 36.554 8.340 1.00 29.33 206 GLU C C 1
ATOM 4464 O O . GLU C 1 206 ? 27.151 36.956 8.450 1.00 28.67 206 GLU C O 1
ATOM 4470 N N . ASP C 1 207 ? 25.686 35.311 7.975 1.00 28.58 207 ASP C N 1
ATOM 4471 C CA . ASP C 1 207 ? 26.705 34.326 7.627 1.00 29.03 207 ASP C CA 1
ATOM 4472 C C . ASP C 1 207 ? 27.374 34.661 6.299 1.00 29.40 207 ASP C C 1
ATOM 4473 O O . ASP C 1 207 ? 28.593 34.575 6.171 1.00 29.37 207 ASP C O 1
ATOM 4478 N N . TYR C 1 208 ? 26.565 35.036 5.314 1.00 29.18 208 TYR C N 1
ATOM 4479 C CA . TYR C 1 208 ? 27.081 35.454 4.023 1.00 30.23 208 TYR C CA 1
ATOM 4480 C C . TYR C 1 208 ? 28.122 36.556 4.158 1.00 30.46 208 TYR C C 1
ATOM 4481 O O . TYR C 1 208 ? 29.223 36.448 3.634 1.00 31.50 208 TYR C O 1
ATOM 4490 N N . PHE C 1 209 ? 27.766 37.624 4.854 1.00 29.05 209 PHE C N 1
ATOM 4491 C CA . PHE C 1 209 ? 28.671 38.749 5.023 1.00 30.79 209 PHE C CA 1
ATOM 4492 C C . PHE C 1 209 ? 29.947 38.342 5.747 1.00 30.99 209 PHE C C 1
ATOM 4493 O O . PHE C 1 209 ? 30.991 38.958 5.568 1.00 31.43 209 PHE C O 1
ATOM 4501 N N . SER C 1 210 ? 29.859 37.305 6.572 1.00 30.98 210 SER C N 1
ATOM 4502 C CA . SER C 1 210 ? 31.035 36.792 7.266 1.00 30.60 210 SER C CA 1
ATOM 4503 C C . SER C 1 210 ? 31.868 35.890 6.359 1.00 30.05 210 SER C C 1
ATOM 4504 O O . SER C 1 210 ? 33.079 35.798 6.514 1.00 27.51 210 SER C O 1
ATOM 4507 N N . CYS C 1 211 ? 31.212 35.222 5.415 1.00 29.19 211 CYS C N 1
ATOM 4508 C CA . CYS C 1 211 ? 31.937 34.500 4.383 1.00 29.10 211 CYS C CA 1
ATOM 4509 C C . CYS C 1 211 ? 32.764 35.495 3.581 1.00 29.07 211 CYS C C 1
ATOM 4510 O O . CYS C 1 211 ? 33.953 35.282 3.355 1.00 29.33 211 CYS C O 1
ATOM 4513 N N . ILE C 1 212 ? 32.140 36.598 3.181 1.00 28.78 212 ILE C N 1
ATOM 4514 C CA . ILE C 1 212 ? 32.834 37.604 2.380 1.00 30.22 212 ILE C CA 1
ATOM 4515 C C . ILE C 1 212 ? 33.991 38.254 3.143 1.00 28.67 212 ILE C C 1
ATOM 4516 O O . ILE C 1 212 ? 35.090 38.391 2.608 1.00 28.31 212 ILE C O 1
ATOM 4521 N N . GLU C 1 213 ? 33.746 38.630 4.395 1.00 29.56 213 GLU C N 1
ATOM 4522 C CA . GLU C 1 213 ? 34.763 39.270 5.231 1.00 29.78 213 GLU C CA 1
ATOM 4523 C C . GLU C 1 213 ? 35.980 38.364 5.486 1.00 31.10 213 GLU C C 1
ATOM 4524 O O . GLU C 1 213 ? 37.128 38.784 5.307 1.00 30.18 213 GLU C O 1
ATOM 4530 N N . ARG C 1 214 ? 35.716 37.123 5.887 1.00 29.63 214 ARG C N 1
ATOM 4531 C CA . ARG C 1 214 ? 36.760 36.139 6.181 1.00 28.88 214 ARG C CA 1
ATOM 4532 C C . ARG C 1 214 ? 37.434 35.556 4.935 1.00 28.53 214 ARG C C 1
ATOM 4533 O O . ARG C 1 214 ? 38.610 35.193 4.968 1.00 30.12 214 ARG C O 1
ATOM 4541 N N . GLY C 1 215 ? 36.688 35.444 3.845 1.00 28.13 215 GLY C N 1
ATOM 4542 C CA . GLY C 1 215 ? 37.288 35.074 2.581 1.00 26.67 215 GLY C CA 1
ATOM 4543 C C . GLY C 1 215 ? 38.258 36.169 2.180 1.00 29.70 215 GLY C C 1
ATOM 4544 O O . GLY C 1 215 ? 39.452 35.928 2.053 1.00 30.81 215 GLY C O 1
ATOM 4545 N N . LEU C 1 216 ? 37.736 37.380 2.002 1.00 29.87 216 LEU C N 1
ATOM 4546 C CA . LEU C 1 216 ? 38.536 38.539 1.620 1.00 27.76 216 LEU C CA 1
ATOM 4547 C C . LEU C 1 216 ? 39.893 38.533 2.312 1.00 31.65 216 LEU C C 1
ATOM 4548 O O . LEU C 1 216 ? 40.941 38.606 1.662 1.00 32.35 216 LEU C O 1
ATOM 4553 N N . ALA C 1 217 ? 39.867 38.445 3.638 1.00 30.96 217 ALA C N 1
ATOM 4554 C CA . ALA C 1 217 ? 41.081 38.539 4.444 1.00 30.60 217 ALA C CA 1
ATOM 4555 C C . ALA C 1 217 ? 42.086 37.424 4.146 1.00 29.52 217 ALA C C 1
ATOM 4556 O O . ALA C 1 217 ? 43.293 37.670 4.040 1.00 28.99 217 ALA C O 1
ATOM 4558 N N . ALA C 1 218 ? 41.574 36.202 4.021 1.00 30.00 218 ALA C N 1
ATOM 4559 C CA . ALA C 1 218 ? 42.403 35.020 3.807 1.00 28.28 218 ALA C CA 1
ATOM 4560 C C . ALA C 1 218 ? 42.931 34.944 2.378 1.00 28.43 218 ALA C C 1
ATOM 4561 O O . ALA C 1 218 ? 43.985 34.353 2.126 1.00 27.50 218 ALA C O 1
ATOM 4563 N N . SER C 1 219 ? 42.198 35.556 1.452 1.00 29.57 219 SER C N 1
ATOM 4564 C CA . SER C 1 219 ? 42.554 35.534 0.037 1.00 27.40 219 SER C CA 1
ATOM 4565 C C . SER C 1 219 ? 43.938 36.108 -0.222 1.00 27.69 219 SER C C 1
ATOM 4566 O O . SER C 1 219 ? 44.538 35.833 -1.259 1.00 28.00 219 SER C O 1
ATOM 4569 N N . SER C 1 220 ? 44.440 36.900 0.721 1.00 29.76 220 SER C N 1
ATOM 4570 C CA . SER C 1 220 ? 45.787 37.477 0.632 1.00 28.69 220 SER C CA 1
ATOM 4571 C C . SER C 1 220 ? 46.894 36.417 0.583 1.00 27.30 220 SER C C 1
ATOM 4572 O O . SER C 1 220 ? 47.940 36.623 -0.016 1.00 27.49 220 SER C O 1
ATOM 4575 N N . ARG C 1 221 ? 46.657 35.282 1.225 1.00 28.78 221 ARG C N 1
ATOM 4576 C CA . ARG C 1 221 ? 47.594 34.170 1.187 1.00 27.71 221 ARG C CA 1
ATOM 4577 C C . ARG C 1 221 ? 47.808 33.712 -0.261 1.00 27.48 221 ARG C C 1
ATOM 4578 O O . ARG C 1 221 ? 48.912 33.317 -0.642 1.00 26.91 221 ARG C O 1
ATOM 4586 N N . ILE C 1 222 ? 46.746 33.783 -1.062 1.00 27.18 222 ILE C N 1
ATOM 4587 C CA . ILE C 1 222 ? 46.753 33.237 -2.422 1.00 27.46 222 ILE C CA 1
ATOM 4588 C C . ILE C 1 222 ? 47.289 34.213 -3.469 1.00 26.71 222 ILE C C 1
ATOM 4589 O O . ILE C 1 222 ? 48.107 33.847 -4.308 1.00 25.47 222 ILE C O 1
ATOM 4594 N N . SER C 1 223 ? 46.804 35.447 -3.429 1.00 25.96 223 SER C N 1
ATOM 4595 C CA . SER C 1 223 ? 47.278 36.474 -4.349 1.00 26.53 223 SER C CA 1
ATOM 4596 C C . SER C 1 223 ? 48.747 36.797 -4.091 1.00 25.54 223 SER C C 1
ATOM 4597 O O . SER C 1 223 ? 49.473 37.176 -5.004 1.00 26.80 223 SER C O 1
ATOM 4600 N N . ASP C 1 224 ? 49.189 36.635 -2.848 1.00 27.31 224 ASP C N 1
ATOM 4601 C CA . ASP C 1 224 ? 50.602 36.809 -2.532 1.00 27.09 224 ASP C CA 1
ATOM 4602 C C . ASP C 1 224 ? 51.390 35.727 -3.235 1.00 27.23 224 ASP C C 1
ATOM 4603 O O . ASP C 1 224 ? 52.376 36.000 -3.918 1.00 29.45 224 ASP C O 1
ATOM 4608 N N . PHE C 1 225 ? 50.935 34.492 -3.059 1.00 26.40 225 PHE C N 1
ATOM 4609 C CA . PHE C 1 225 ? 51.553 33.326 -3.671 1.00 25.23 225 PHE C CA 1
ATOM 4610 C C . PHE C 1 225 ? 51.704 33.507 -5.184 1.00 26.19 225 PHE C C 1
ATOM 4611 O O . PHE C 1 225 ? 52.769 33.261 -5.741 1.00 25.86 225 PHE C O 1
ATOM 4619 N N . MET C 1 226 ? 50.632 33.962 -5.831 1.00 28.65 226 MET C N 1
ATOM 4620 C CA . MET C 1 226 ? 50.613 34.217 -7.273 1.00 27.05 226 MET C CA 1
ATOM 4621 C C . MET C 1 226 ? 51.525 35.371 -7.700 1.00 28.11 226 MET C C 1
ATOM 4622 O O . MET C 1 226 ? 52.081 35.356 -8.800 1.00 30.42 226 MET C O 1
ATOM 4627 N N . ARG C 1 227 ? 51.647 36.384 -6.847 1.00 25.83 227 ARG C N 1
ATOM 4628 C CA . ARG C 1 227 ? 52.406 37.583 -7.191 1.00 27.84 227 ARG C CA 1
ATOM 4629 C C . ARG C 1 227 ? 53.896 37.451 -6.898 1.00 28.24 227 ARG C C 1
ATOM 4630 O O . ARG C 1 227 ? 54.726 38.101 -7.541 1.00 28.18 227 ARG C O 1
ATOM 4638 N N . THR C 1 228 ? 54.233 36.613 -5.925 1.00 26.97 228 THR C N 1
ATOM 4639 C CA . THR C 1 228 ? 55.624 36.464 -5.520 1.00 28.71 228 THR C CA 1
ATOM 4640 C C . THR C 1 228 ? 56.231 35.153 -5.998 1.00 28.07 228 THR C C 1
ATOM 4641 O O . THR C 1 228 ? 56.975 35.131 -6.977 1.00 28.91 228 THR C O 1
ATOM 4645 N N . THR C 1 229 ? 55.907 34.060 -5.316 1.00 28.63 229 THR C N 1
ATOM 4646 C CA . THR C 1 229 ? 56.572 32.787 -5.581 1.00 30.41 229 THR C CA 1
ATOM 4647 C C . THR C 1 229 ? 56.178 32.184 -6.929 1.00 30.81 229 THR C C 1
ATOM 4648 O O . THR C 1 229 ? 56.993 31.542 -7.601 1.00 32.41 229 THR C O 1
ATOM 4652 N N . LEU C 1 230 ? 54.931 32.402 -7.328 1.00 28.21 230 LEU C N 1
ATOM 4653 C CA . LEU C 1 230 ? 54.443 31.874 -8.593 1.00 30.78 230 LEU C CA 1
ATOM 4654 C C . LEU C 1 230 ? 54.987 32.710 -9.742 1.00 32.25 230 LEU C C 1
ATOM 4655 O O . LEU C 1 230 ? 55.035 32.267 -10.894 1.00 30.56 230 LEU C O 1
ATOM 4660 N N . GLN C 1 231 ? 55.396 33.927 -9.388 1.00 31.38 231 GLN C N 1
ATOM 4661 C CA . GLN C 1 231 ? 55.890 34.937 -10.306 1.00 30.13 231 GLN C CA 1
ATOM 4662 C C . GLN C 1 231 ? 57.403 34.932 -10.212 1.00 33.21 231 GLN C C 1
ATOM 4663 O O . GLN C 1 231 ? 58.070 35.941 -10.441 1.00 34.09 231 GLN C O 1
ATOM 4669 N N . LYS C 1 232 ? 57.954 33.779 -9.862 1.00 33.30 232 LYS C N 1
ATOM 4670 C CA . LYS C 1 232 ? 59.386 33.687 -9.669 1.00 31.40 232 LYS C CA 1
ATOM 4671 C C . LYS C 1 232 ? 60.114 33.967 -10.975 1.00 36.39 232 LYS C C 1
ATOM 4672 O O . LYS C 1 232 ? 59.486 34.284 -11.989 1.00 36.73 232 LYS C O 1
ATOM 4678 N N . GLN C 1 233 ? 61.441 33.864 -10.941 1.00 37.11 233 GLN C N 1
ATOM 4679 C CA . GLN C 1 233 ? 62.269 34.066 -12.125 1.00 33.28 233 GLN C CA 1
ATOM 4680 C C . GLN C 1 233 ? 62.719 32.719 -12.685 1.00 34.38 233 GLN C C 1
ATOM 4681 O O . GLN C 1 233 ? 63.255 31.872 -11.963 1.00 33.74 233 GLN C O 1
#

Nearest PDB structures (foldseek):
  3hkm-assembly2_B  TM=1.005E+00  e=7.123E-49  Oryza sativa Japonica Group
  3hkm-assembly1_A  TM=9.963E-01  e=1.156E-41  Oryza sativa Japonica Group
  6d6q-assembly1_D  TM=9.507E-01  e=1.152E-23  Homo sapiens
  2nn6-assembly1_D  TM=9.246E-01  e=3.697E-19  Homo sapiens
  5g06-assembly1_D  TM=9.079E-01  e=1.355E-17  Saccharomyces cerevisiae

Radius of gyration: 28.04 Å; Cα contacts (8 Å, |Δi|>4): 1471; chains: 3; bounding box: 74×70×75 Å

Organism: Oryza sativa subsp. japonica (NCBI:txid39947)

InterPro domains:
  IPR001247 Exoribonuclease, phosphorolytic domain 1 [PF01138] (13-133)
  IPR020568 Ribosomal protein uS5 domain 2-type superfamily [SSF54211] (11-132)
  IPR027408 PNPase/RNase PH domain superfamily [G3DSA:3.30.230.70] (1-237)
  IPR036345 Exoribonuclease, PH domain 2 superfamily [SSF55666] (133-233)
  IPR050080 Ribonuclease PH [PTHR11953] (5-227)